Protein AF-0000000087543215 (afdb_homodimer)

Foldseek 3Di:
DDDFFDDCVLPVLVVLLLVPLQLVLVLVVVDDFDEDAAECQPHDPVRSLVVQVVCVVVPHTAHWHWYAAPVSHTDNQK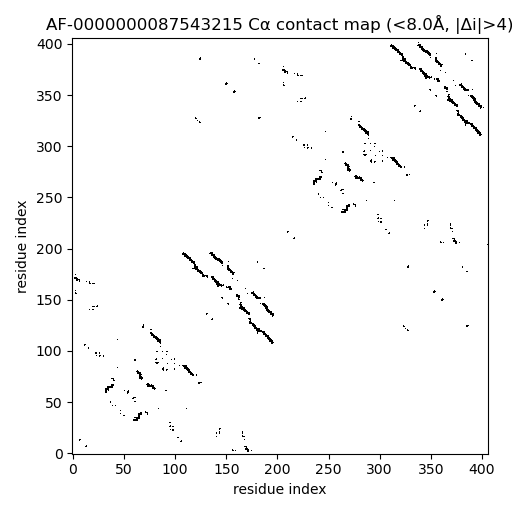IKRWADAQLHGDPNNCVSRVVSNVSVNSHPFWHTKIKMKGAAWDKRAKDADAPLVVVQKKKKKAWNDADPDDQQWWKDFPRDTDGRDHSDMTIGHRRTIMMIGRNHNGMTIIIMTIGHDPPVPDD/DDDFFDDCVLPVLVVLLLVPLQLVLVLVVVDDFDEDAAECQPHDPVRSLVVQVVCVVVPHTAHWHFYAAPVSDTDNQKIKRWADAQLHGDPNNCVSRVVSNVSVNSHPFWHTKIKMKGAAWDKRAKDADPPLVVVQKKKKKAWNDADPDDQQWWKDFPRDTDGRDHSDMTIGHRRTIMMIGRNHNGMTIIIMTMGHDDPPPDD

InterPro domains:
  IPR007803 Aspartyl/asparaginy/proline hydroxylase [PF05118] (19-197)
  IPR027443 Isopenicillin N synthase-like superfamily [G3DSA:2.60.120.330] (2-203)
  IPR051821 Aspartyl/Asparaginyl beta-hydroxylase domain-containing protein [PTHR46332] (5-201)

Radius of gyration: 24.24 Å; Cα contacts (8 Å, |Δi|>4): 889; chains: 2; bounding box: 40×71×60 Å

Sequence (406 aa):
MRPSFYDSSRFPHLKNLADNWEVIREEFLALDAPTLTINRVGKSITEIVDEVAAHMEAGGEYGWLWGWGDDMDVMPEWTQYGLVAYDTPIPYARAAMPGTIDLLSKIPGIKLCALLRMEPNVFLGTHSHTGTWEEGLLHMQLTIDAPTTQNYAYLNVNGNFNQSTNGNLVIFDGSLDHFAVNASRAHRTVLYLEFYREKHMAAMRPSFYDSSRFPHLKNLADNWEVIREEFLALDAPTLTINRVGKSITEIVDEVAAHMEAGGEYGWLWGWGDDMDVMPEWTQYGLVAYDTPIPYARAAMPGTIDLLSKIPGIKLCALLRMEPNVFLGTHSHTGTWEEGLLHMQLTIDAPTTQNYAYLNVNGNFNQSTNGNLVIFDGSLDHFAVNASRAHRTVLYLEFYREKHMAA

Secondary structure (DSSP, 8-state):
---SEE-GGG-HHHHHHHHTHHHHHHHHHH---PEEEEE-TT--HHHHHHHHHHHHHTTPPP-EEEEE-TTS-EEEEEEEEEEEETTEE-HHHHHH-HHHHHHHTTSS-EEEEEEEEE-TTEEEEEE--TTTTTTTEEEEEEEEE---STT-EEEEETTEEEE--TT-EEEE-TTS-EEEEE-SSS-EEEEEEEEEPPTTS--/---SEE-GGG-HHHHHHHHTHHHHHHHHHH---PEEEEE-TT--HHHHHHHHHHHHHTTPPP-EEEEE-TTS-EEEEEEEEEEEETTEE-HHHHHH-HHHHHHHTTSS-EEEEEEEEE-TTEEEEEE--TTTTTTTEEEEEEEEE---STT-EEEEETTEEEE--TT-EEEE-TTS-EEEEE-SSS-EEEEEEEEEPPTTS--

pLDDT: mean 93.8, std 8.75, range [37.0, 98.88]

Solvent-accessible surface area (backbone atoms only — not comparable to full-atom values): 21191 Å² total; per-residue (Å²): 132,83,64,51,64,52,69,55,84,81,35,60,58,58,44,53,45,39,76,44,31,65,59,41,32,54,36,52,73,67,55,85,57,52,76,49,95,50,64,50,60,95,51,53,73,67,56,49,54,51,52,51,50,53,44,41,73,72,69,47,79,75,44,28,27,27,30,56,49,94,85,59,38,80,27,82,56,31,31,33,36,66,37,31,50,64,72,36,69,36,68,72,35,38,72,64,30,47,70,43,47,57,56,51,70,68,43,73,53,32,50,36,30,29,40,37,39,36,36,50,48,35,70,49,57,55,43,56,41,76,63,34,54,84,71,38,36,35,29,36,40,31,24,47,40,41,59,86,65,62,66,35,34,34,38,31,32,71,44,43,79,44,71,44,37,65,45,38,71,48,35,31,48,46,46,43,49,29,32,38,38,28,44,37,89,46,54,34,31,28,41,36,36,36,30,48,54,58,80,81,64,60,129,130,84,65,50,64,53,68,55,85,80,36,60,57,58,43,53,44,39,76,44,32,64,60,39,32,53,36,52,75,66,55,85,58,52,75,47,95,52,63,50,60,96,51,52,71,67,56,49,53,50,51,51,49,52,45,40,74,73,68,47,78,74,43,28,26,26,28,56,48,94,82,59,38,80,27,83,57,30,32,33,35,68,38,30,50,64,71,37,68,35,68,71,36,39,73,66,30,47,69,44,47,55,56,51,70,67,44,74,52,32,51,37,30,29,41,37,38,34,36,49,48,35,71,49,57,53,44,56,42,76,63,35,53,84,70,36,37,34,31,36,39,34,24,46,40,42,59,88,63,63,66,36,32,33,39,32,31,70,44,43,78,43,69,45,37,64,46,38,71,48,34,31,48,47,45,43,48,28,32,38,38,28,44,37,92,47,55,37,31,27,41,36,36,34,29,50,53,59,82,80,64,63,130

Structure (mmCIF, N/CA/C/O backbone):
data_AF-0000000087543215-model_v1
#
loop_
_entity.id
_entity.type
_entity.pdbx_description
1 polymer 'Aspartyl beta-hydroxylase'
#
loop_
_atom_site.group_PDB
_atom_site.id
_atom_site.type_symbol
_atom_site.label_atom_id
_atom_site.label_alt_id
_atom_site.label_comp_id
_atom_site.label_asym_id
_atom_site.label_entity_id
_atom_site.label_seq_id
_atom_site.pdbx_PDB_ins_code
_atom_site.Cartn_x
_atom_site.Cartn_y
_atom_site.Cartn_z
_atom_site.occupancy
_atom_site.B_iso_or_equiv
_atom_site.auth_seq_id
_atom_site.auth_comp_id
_atom_site.auth_asym_id
_atom_site.auth_atom_id
_atom_site.pdbx_PDB_model_num
ATOM 1 N N . MET A 1 1 ? -12.328 -18.672 14.312 1 75.75 1 MET A N 1
ATOM 2 C CA . MET A 1 1 ? -12.031 -17.844 13.148 1 75.75 1 MET A CA 1
ATOM 3 C C . MET A 1 1 ? -10.961 -18.484 12.273 1 75.75 1 MET A C 1
ATOM 5 O O . MET A 1 1 ? -10.078 -19.188 12.781 1 75.75 1 MET A O 1
ATOM 9 N N . ARG A 1 2 ? -11.148 -18.453 11.023 1 87.88 2 ARG A N 1
ATOM 10 C CA . ARG A 1 2 ? -10.172 -19.047 10.117 1 87.88 2 ARG A CA 1
ATOM 11 C C . ARG A 1 2 ? -8.852 -18.297 10.156 1 87.88 2 ARG A C 1
ATOM 13 O O . ARG A 1 2 ? -8.836 -17.062 10.281 1 87.88 2 ARG A O 1
ATOM 20 N N . PRO A 1 3 ? -7.84 -19.062 10.141 1 92.44 3 PRO A N 1
ATOM 21 C CA . PRO A 1 3 ? -6.547 -18.375 10.234 1 92.44 3 PRO A CA 1
ATOM 22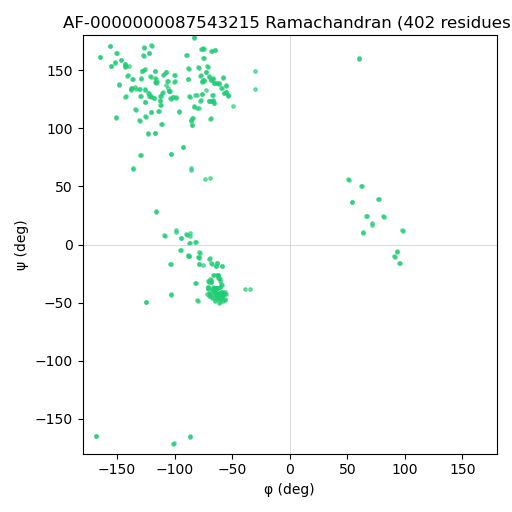 C C . PRO A 1 3 ? -6.191 -17.609 8.969 1 92.44 3 PRO A C 1
ATOM 24 O O . PRO A 1 3 ? -6.645 -17.953 7.875 1 92.44 3 PRO A O 1
ATOM 27 N N . SER A 1 4 ? -5.387 -16.547 9.133 1 93.56 4 SER A N 1
ATOM 28 C CA . SER A 1 4 ? -4.879 -15.789 7.992 1 93.56 4 SER A CA 1
ATOM 29 C C . SER A 1 4 ? -3.867 -16.609 7.195 1 93.56 4 SER A C 1
ATOM 31 O O . SER A 1 4 ? -3.893 -16.609 5.965 1 93.56 4 SER A O 1
ATOM 33 N N . PHE A 1 5 ? -2.996 -17.297 7.973 1 97.31 5 PHE A N 1
ATOM 34 C CA . PHE A 1 5 ? -1.929 -18.094 7.375 1 97.31 5 PHE A CA 1
ATOM 35 C C . PHE A 1 5 ? -1.933 -19.516 7.926 1 97.31 5 PHE A C 1
ATOM 37 O O . PHE A 1 5 ? -2.283 -19.734 9.086 1 97.31 5 PHE A O 1
ATOM 44 N N . TYR A 1 6 ? -1.504 -20.438 7.09 1 96.12 6 TYR A N 1
ATOM 45 C CA . TYR A 1 6 ? -1.42 -21.844 7.488 1 96.12 6 TYR A CA 1
ATOM 46 C C . TYR A 1 6 ? 0.032 -22.281 7.637 1 96.12 6 TYR A C 1
ATOM 48 O O . TYR A 1 6 ? 0.898 -21.859 6.867 1 96.12 6 TYR A O 1
ATOM 56 N N . ASP A 1 7 ? 0.227 -23.156 8.555 1 95.06 7 ASP A N 1
ATOM 57 C CA . ASP A 1 7 ? 1.553 -23.734 8.75 1 95.06 7 ASP A CA 1
ATOM 58 C C . ASP A 1 7 ? 1.956 -24.594 7.566 1 95.06 7 ASP A C 1
ATOM 60 O O . ASP A 1 7 ? 1.228 -25.516 7.188 1 95.06 7 ASP A O 1
ATOM 64 N N . SER A 1 8 ? 3.117 -24.328 7.055 1 93.25 8 SER A N 1
ATOM 65 C CA . SER A 1 8 ? 3.57 -25.016 5.844 1 93.25 8 SER A CA 1
ATOM 66 C C . SER A 1 8 ? 3.781 -26.5 6.09 1 93.25 8 SER A C 1
ATOM 68 O O . SER A 1 8 ? 3.773 -27.297 5.148 1 93.25 8 SER A O 1
ATOM 70 N N . SER A 1 9 ? 4.062 -26.906 7.312 1 93.38 9 SER A N 1
ATOM 71 C CA . SER A 1 9 ? 4.285 -28.312 7.625 1 93.38 9 SER A CA 1
ATOM 72 C C . SER A 1 9 ? 3.062 -29.156 7.27 1 93.38 9 SER A C 1
ATOM 74 O O . SER A 1 9 ? 3.17 -30.359 7.102 1 93.38 9 SER A O 1
ATOM 76 N N . ARG A 1 10 ? 1.936 -28.531 7.125 1 92.81 10 ARG A N 1
ATOM 77 C CA . ARG A 1 10 ? 0.7 -29.219 6.766 1 92.81 10 ARG A CA 1
ATOM 78 C C . ARG A 1 10 ? 0.655 -29.516 5.273 1 92.81 10 ARG A C 1
ATOM 80 O O . ARG A 1 10 ? -0.202 -30.281 4.812 1 92.81 10 ARG A O 1
ATOM 87 N N . PHE A 1 11 ? 1.564 -28.938 4.559 1 94.69 11 PHE A N 1
ATOM 88 C CA . PHE A 1 11 ? 1.581 -29.062 3.107 1 94.69 11 PHE A CA 1
ATOM 89 C C . PHE A 1 11 ? 2.961 -29.484 2.613 1 94.69 11 PHE A C 1
ATOM 91 O O . PHE A 1 11 ? 3.664 -28.703 1.977 1 94.69 11 PHE A O 1
ATOM 98 N N . PRO A 1 12 ? 3.287 -30.703 2.746 1 94.94 12 PRO A N 1
ATOM 99 C CA . PRO A 1 12 ? 4.656 -31.141 2.459 1 94.94 12 PRO A CA 1
ATOM 100 C C . PRO A 1 12 ? 5.062 -30.875 1.009 1 94.94 12 PRO A C 1
ATOM 102 O O . PRO A 1 12 ? 6.227 -30.578 0.734 1 94.94 12 PRO A O 1
ATOM 105 N N . HIS A 1 13 ? 4.137 -31.031 0.093 1 95.12 13 HIS A N 1
ATOM 106 C CA . HIS A 1 13 ? 4.465 -30.797 -1.309 1 95.12 13 HIS A CA 1
ATOM 107 C C . HIS A 1 13 ? 4.82 -29.328 -1.552 1 95.12 13 HIS A C 1
ATOM 109 O O . HIS A 1 13 ? 5.699 -29.031 -2.363 1 95.12 13 HIS A O 1
ATOM 115 N N . LEU A 1 14 ? 4.137 -28.438 -0.885 1 96.75 14 LEU A N 1
ATOM 116 C CA . LEU A 1 14 ? 4.445 -27.016 -1.011 1 96.75 14 LEU A CA 1
ATOM 117 C C . LEU A 1 14 ? 5.773 -26.688 -0.333 1 96.75 14 LEU A C 1
ATOM 119 O O . LEU A 1 14 ? 6.52 -25.828 -0.804 1 96.75 14 LEU A O 1
ATOM 123 N N . LYS A 1 15 ? 5.996 -27.375 0.761 1 96.12 15 LYS A N 1
ATOM 124 C CA . LYS A 1 15 ? 7.285 -27.203 1.425 1 96.12 15 LYS A CA 1
ATOM 125 C C . LYS A 1 15 ? 8.438 -27.625 0.516 1 96.12 15 LYS A C 1
ATOM 127 O O . LYS A 1 15 ? 9.469 -26.969 0.463 1 96.12 15 LYS A O 1
ATOM 132 N N . ASN A 1 16 ? 8.211 -28.75 -0.112 1 96.62 16 ASN A N 1
ATOM 133 C CA . ASN A 1 16 ? 9.219 -29.203 -1.065 1 96.62 16 ASN A CA 1
ATOM 134 C C . ASN A 1 16 ? 9.461 -28.172 -2.164 1 96.62 16 ASN A C 1
ATOM 136 O O . ASN A 1 16 ? 10.602 -27.938 -2.566 1 96.62 16 ASN A O 1
ATOM 140 N N . LEU A 1 17 ? 8.43 -27.609 -2.67 1 97.69 17 LEU A N 1
ATOM 141 C CA . LEU A 1 17 ? 8.531 -26.531 -3.658 1 97.69 17 LEU A CA 1
ATOM 142 C C . LEU A 1 17 ? 9.367 -25.375 -3.125 1 97.69 17 LEU A C 1
ATOM 144 O O . LEU A 1 17 ? 10.289 -24.906 -3.805 1 97.69 17 LEU A O 1
ATOM 148 N N . ALA A 1 18 ? 9.102 -24.953 -1.918 1 97.94 18 ALA A N 1
ATOM 149 C CA . ALA A 1 18 ? 9.805 -23.828 -1.294 1 97.94 18 ALA A CA 1
ATOM 150 C C . ALA A 1 18 ? 11.281 -24.172 -1.066 1 97.94 18 ALA A C 1
ATOM 152 O O . ALA A 1 18 ? 12.148 -23.312 -1.216 1 97.94 18 ALA A O 1
ATOM 153 N N . ASP A 1 19 ? 11.508 -25.375 -0.715 1 97.94 19 ASP A N 1
ATOM 154 C CA . ASP A 1 19 ? 12.883 -25.828 -0.48 1 97.94 19 ASP A CA 1
ATOM 155 C C . ASP A 1 19 ? 13.711 -25.766 -1.763 1 97.94 19 ASP A C 1
ATOM 157 O O . ASP A 1 19 ? 14.938 -25.781 -1.715 1 97.94 19 ASP A O 1
ATOM 161 N N . ASN A 1 20 ? 13.039 -25.703 -2.877 1 98.44 20 ASN A N 1
ATOM 162 C CA . ASN A 1 20 ? 13.719 -25.656 -4.168 1 98.44 20 ASN A CA 1
ATOM 163 C C . ASN A 1 20 ? 13.453 -24.344 -4.902 1 98.44 20 ASN A C 1
ATOM 165 O O . ASN A 1 20 ? 13.445 -24.312 -6.133 1 98.44 20 ASN A O 1
ATOM 169 N N . TRP A 1 21 ? 13.203 -23.281 -4.152 1 98.5 21 TRP A N 1
ATOM 170 C CA . TRP A 1 21 ? 12.805 -22.016 -4.754 1 98.5 21 TRP A CA 1
ATOM 171 C C . TRP A 1 21 ? 13.906 -21.469 -5.656 1 98.5 21 TRP A C 1
ATOM 173 O O . TRP A 1 21 ? 13.633 -20.75 -6.625 1 98.5 21 TRP A O 1
ATOM 183 N N . GLU A 1 22 ? 15.164 -21.797 -5.414 1 98.62 22 GLU A N 1
ATOM 184 C CA . GLU A 1 22 ? 16.266 -21.266 -6.207 1 98.62 22 GLU A CA 1
ATOM 185 C C . GLU A 1 22 ? 16.234 -21.828 -7.629 1 98.62 22 GLU A C 1
ATOM 187 O O . GLU A 1 22 ? 16.672 -21.156 -8.57 1 98.62 22 GLU A O 1
ATOM 192 N N . VAL A 1 23 ? 15.75 -23.094 -7.793 1 98.62 23 VAL A N 1
ATOM 193 C CA . VAL A 1 23 ? 15.547 -23.641 -9.125 1 98.62 23 VAL A CA 1
ATOM 194 C C . VAL A 1 23 ? 14.562 -22.766 -9.906 1 98.62 23 VAL A C 1
ATOM 196 O O . VAL A 1 23 ? 14.797 -22.453 -11.07 1 98.62 23 VAL A O 1
ATOM 199 N N . ILE A 1 24 ? 13.57 -22.359 -9.289 1 98.69 24 ILE A N 1
ATOM 200 C CA . ILE A 1 24 ? 12.531 -21.516 -9.891 1 98.69 24 ILE A CA 1
ATOM 201 C C . ILE A 1 24 ? 13.109 -20.141 -10.219 1 98.69 24 ILE A C 1
ATOM 203 O O . ILE A 1 24 ? 12.906 -19.625 -11.32 1 98.69 24 ILE A O 1
ATOM 207 N N . ARG A 1 25 ? 13.852 -19.562 -9.289 1 98.69 25 ARG A N 1
ATOM 208 C CA . ARG A 1 25 ? 14.43 -18.25 -9.484 1 98.69 25 ARG A CA 1
ATOM 209 C C . ARG A 1 25 ? 15.406 -18.25 -10.656 1 98.69 25 ARG A C 1
ATOM 211 O O . ARG A 1 25 ? 15.422 -17.297 -11.461 1 98.69 25 ARG A O 1
ATOM 218 N N . GLU A 1 26 ? 16.234 -19.25 -10.758 1 98.62 26 GLU A N 1
ATOM 219 C CA . GLU A 1 26 ? 17.188 -19.344 -11.852 1 98.62 26 GLU A CA 1
ATOM 220 C C . GLU A 1 26 ? 16.484 -19.328 -13.203 1 98.62 26 GLU A C 1
ATOM 222 O O . GLU A 1 26 ? 16.891 -18.594 -14.109 1 98.62 26 GLU A O 1
ATOM 227 N N . GLU A 1 27 ? 15.477 -20.156 -13.289 1 98.75 27 GLU A N 1
ATOM 228 C CA . GLU A 1 2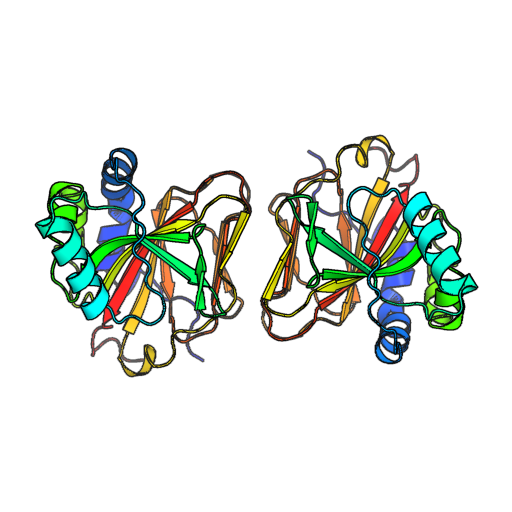7 ? 14.727 -20.203 -14.547 1 98.75 27 GLU A CA 1
ATOM 229 C C . GLU A 1 27 ? 14 -18.875 -14.797 1 98.75 27 GLU A C 1
ATOM 231 O O . GLU A 1 27 ? 13.922 -18.422 -15.938 1 98.75 27 GLU A O 1
ATOM 236 N N . PHE A 1 28 ? 13.508 -18.297 -13.758 1 98.56 28 PHE A N 1
ATOM 237 C CA . PHE A 1 28 ? 12.852 -17 -13.859 1 98.56 28 PHE A CA 1
ATOM 238 C C . PHE A 1 28 ? 13.812 -15.938 -14.383 1 98.56 28 PHE A C 1
ATOM 240 O O . PHE A 1 28 ? 13.469 -15.18 -15.297 1 98.56 28 PHE A O 1
ATOM 247 N N . LEU A 1 29 ? 14.961 -15.844 -13.82 1 97.75 29 LEU A N 1
ATOM 248 C CA . LEU A 1 29 ? 15.938 -14.828 -14.203 1 97.75 29 LEU A CA 1
ATOM 249 C C . LEU A 1 29 ? 16.375 -15.008 -15.656 1 97.75 29 LEU A C 1
ATOM 251 O O . LEU A 1 29 ? 16.734 -14.039 -16.328 1 97.75 29 LEU A O 1
ATOM 255 N N . ALA A 1 30 ? 16.266 -16.25 -16.125 1 97.38 30 ALA A N 1
ATOM 256 C CA . ALA A 1 30 ? 16.641 -16.531 -17.5 1 97.38 30 ALA A CA 1
ATOM 257 C C . ALA A 1 30 ? 15.477 -16.312 -18.453 1 97.38 30 ALA A C 1
ATOM 259 O O . ALA A 1 30 ? 15.648 -16.312 -19.672 1 97.38 30 ALA A O 1
ATOM 260 N N . LEU A 1 31 ? 14.312 -16.125 -17.797 1 95.75 31 LEU A N 1
ATOM 261 C CA . LEU A 1 31 ? 13.086 -15.992 -18.594 1 95.75 31 LEU A CA 1
ATOM 262 C C . LEU A 1 31 ? 13.094 -14.688 -19.375 1 95.75 31 LEU A C 1
ATOM 264 O O . LEU A 1 31 ? 13.211 -13.609 -18.797 1 95.75 31 LEU A O 1
ATOM 268 N N . ASP A 1 32 ? 13.242 -14.688 -20.672 1 92 32 ASP A N 1
ATOM 269 C CA . ASP A 1 32 ? 13.141 -13.539 -21.578 1 92 32 ASP A CA 1
ATOM 270 C C . ASP A 1 32 ? 11.812 -13.555 -22.328 1 92 32 ASP A C 1
ATOM 272 O O . ASP A 1 32 ? 11.75 -14.008 -23.469 1 92 32 ASP A O 1
ATOM 276 N N . ALA A 1 33 ? 10.805 -13.164 -21.672 1 96.56 33 ALA A N 1
ATOM 277 C CA . ALA A 1 33 ? 9.461 -13.203 -22.234 1 96.56 33 ALA A CA 1
ATOM 278 C C . ALA A 1 33 ? 8.891 -11.797 -22.391 1 96.56 33 ALA A C 1
ATOM 280 O O . ALA A 1 33 ? 9.078 -10.945 -21.531 1 96.56 33 ALA A O 1
ATOM 281 N N . PRO A 1 34 ? 8.195 -11.531 -23.5 1 96.88 34 PRO A N 1
ATOM 282 C CA . PRO A 1 34 ? 7.562 -10.227 -23.688 1 96.88 34 PRO A CA 1
ATOM 283 C C . PRO A 1 34 ? 6.305 -10.055 -22.844 1 96.88 34 PRO A C 1
ATOM 285 O O . PRO A 1 34 ? 5.793 -11.039 -22.281 1 96.88 34 PRO A O 1
ATOM 288 N N . THR A 1 35 ? 5.938 -8.844 -22.672 1 96.5 35 THR A N 1
ATOM 289 C CA . THR A 1 35 ? 4.594 -8.578 -22.172 1 96.5 35 THR A CA 1
ATOM 290 C C . THR A 1 35 ? 3.592 -8.508 -23.328 1 96.5 35 THR A C 1
ATOM 292 O O . THR A 1 35 ? 3.791 -7.754 -24.281 1 96.5 35 THR A O 1
ATOM 295 N N . LEU A 1 36 ? 2.568 -9.289 -23.156 1 95.44 36 LEU A N 1
ATOM 296 C CA . LEU A 1 36 ? 1.538 -9.336 -24.188 1 95.44 36 LEU A CA 1
ATOM 297 C C . LEU A 1 36 ? 0.452 -8.305 -23.922 1 95.44 36 LEU A C 1
ATOM 299 O O . LEU A 1 36 ? 0.362 -7.762 -22.828 1 95.44 36 LEU A O 1
ATOM 303 N N . THR A 1 37 ? -0.376 -7.977 -24.969 1 90.75 37 THR A N 1
ATOM 304 C CA . THR A 1 37 ? -1.499 -7.062 -24.797 1 90.75 37 THR A CA 1
ATOM 305 C C . THR A 1 37 ? -2.744 -7.812 -24.328 1 90.75 37 THR A C 1
ATOM 307 O O . THR A 1 37 ? -3.844 -7.254 -24.312 1 90.75 37 THR A O 1
ATOM 310 N N . ILE A 1 38 ? -2.529 -9.055 -23.969 1 93.25 38 ILE A N 1
ATOM 311 C CA . ILE A 1 38 ? -3.607 -9.875 -23.422 1 93.25 38 ILE A CA 1
ATOM 312 C C . ILE A 1 38 ? -3.766 -9.586 -21.938 1 93.25 38 ILE A C 1
ATOM 314 O O . ILE A 1 38 ? -2.777 -9.523 -21.203 1 93.25 38 ILE A O 1
ATOM 318 N N . ASN A 1 39 ? -5.039 -9.289 -21.516 1 91.81 39 ASN A N 1
ATOM 319 C CA . ASN A 1 39 ? -5.312 -9.047 -20.109 1 91.81 39 ASN A CA 1
ATOM 320 C C . ASN A 1 39 ? -6.316 -10.055 -19.547 1 91.81 39 ASN A C 1
ATOM 322 O O . ASN A 1 39 ? -6.953 -10.789 -20.312 1 91.81 39 ASN A O 1
ATOM 326 N N . ARG A 1 40 ? -6.484 -10.031 -18.266 1 88.06 40 ARG A N 1
ATOM 327 C CA . ARG A 1 40 ? -7.281 -11.055 -17.609 1 88.06 40 ARG A CA 1
ATOM 328 C C . ARG A 1 40 ? -8.609 -10.484 -17.109 1 88.06 40 ARG A C 1
ATOM 330 O O . ARG A 1 40 ? -9.375 -11.172 -16.438 1 88.06 40 ARG A O 1
ATOM 337 N N . VAL A 1 41 ? -8.906 -9.305 -17.453 1 90.56 41 VAL A N 1
ATOM 338 C CA . VAL A 1 41 ? -10.086 -8.633 -16.906 1 90.56 41 VAL A CA 1
ATOM 339 C C . VAL A 1 41 ? -11.352 -9.344 -17.375 1 90.56 41 VAL A C 1
ATOM 341 O O . VAL A 1 41 ? -11.57 -9.492 -18.578 1 90.56 41 VAL A O 1
ATOM 344 N N . GLY A 1 42 ? -12.18 -9.82 -16.438 1 88.19 42 GLY A N 1
ATOM 345 C CA . GLY A 1 42 ? -13.484 -10.391 -16.75 1 88.19 42 GLY A CA 1
ATOM 346 C C . GLY A 1 42 ? -13.398 -11.742 -17.438 1 88.19 42 GLY A C 1
ATOM 347 O O . GLY A 1 42 ? -14.344 -12.156 -18.109 1 88.19 42 GLY A O 1
ATOM 348 N N . LYS A 1 43 ? -12.297 -12.398 -17.391 1 92.12 43 LYS A N 1
ATOM 349 C CA . LYS A 1 43 ? -12.117 -13.656 -18.094 1 92.12 43 LYS A CA 1
ATOM 350 C C . LYS A 1 43 ? -11.891 -14.812 -17.125 1 92.12 43 LYS A C 1
ATOM 352 O O . LYS A 1 43 ? -11.203 -14.656 -16.125 1 92.12 43 LYS A O 1
ATOM 357 N N . SER A 1 44 ? -12.453 -15.891 -17.5 1 92.56 44 SER A N 1
ATOM 358 C CA . SER A 1 44 ? -12.148 -17.125 -16.797 1 92.56 44 SER A CA 1
ATOM 359 C C . SER A 1 44 ? -10.766 -17.656 -17.156 1 92.56 44 SER A C 1
ATOM 361 O O . SER A 1 44 ? -10.18 -17.219 -18.156 1 92.56 44 SER A O 1
ATOM 363 N N . ILE A 1 45 ? -10.328 -18.625 -16.391 1 93.12 45 ILE A N 1
ATOM 364 C CA . ILE A 1 45 ? -9.039 -19.25 -16.672 1 93.12 45 ILE A CA 1
ATOM 365 C C . ILE A 1 45 ? -9.07 -19.875 -18.062 1 93.12 45 ILE A C 1
ATOM 367 O O . ILE A 1 45 ? -8.133 -19.703 -18.844 1 93.12 45 ILE A O 1
ATOM 371 N N . THR A 1 46 ? -10.156 -20.516 -18.359 1 93.62 46 THR A N 1
ATOM 372 C CA . THR A 1 46 ? -10.281 -21.203 -19.625 1 93.62 46 THR A CA 1
ATOM 373 C C . THR A 1 46 ? -10.25 -20.203 -20.781 1 93.62 46 THR A C 1
ATOM 375 O O . THR A 1 46 ? -9.602 -20.453 -21.812 1 93.62 46 THR A O 1
ATOM 378 N N . GLU A 1 47 ? -10.906 -19.141 -20.609 1 95.25 47 GLU A N 1
ATOM 379 C CA . GLU A 1 47 ? -10.922 -18.109 -21.656 1 95.25 47 GLU A CA 1
ATOM 380 C C . GLU A 1 47 ? -9.531 -17.547 -21.891 1 95.25 47 GLU A C 1
ATOM 382 O O . GLU A 1 47 ? -9.148 -17.281 -23.047 1 95.25 47 GLU A O 1
ATOM 387 N N . ILE A 1 48 ? -8.789 -17.391 -20.875 1 94.62 48 ILE A N 1
ATOM 388 C CA . ILE A 1 48 ? -7.441 -16.844 -21 1 94.62 48 ILE A CA 1
ATOM 389 C C . ILE A 1 48 ? -6.539 -17.859 -21.703 1 94.62 48 ILE A C 1
ATOM 391 O O . ILE A 1 48 ? -5.746 -17.5 -22.562 1 94.62 48 ILE A O 1
ATOM 395 N N . VAL A 1 49 ? -6.621 -19.094 -21.328 1 93.19 49 VAL A N 1
ATOM 396 C CA . VAL A 1 49 ? -5.816 -20.156 -21.938 1 93.19 49 VAL A CA 1
ATOM 397 C C . VAL A 1 49 ? -6.109 -20.219 -23.438 1 93.19 49 VAL A C 1
ATOM 399 O O . VAL A 1 49 ? -5.191 -20.328 -24.25 1 93.19 49 VAL A O 1
ATOM 402 N N . ASP A 1 50 ? -7.379 -20.094 -23.797 1 94.75 50 ASP A N 1
ATOM 403 C CA . ASP A 1 50 ? -7.785 -20.109 -25.188 1 94.75 50 ASP A CA 1
ATOM 404 C C . ASP A 1 50 ? -7.203 -18.922 -25.953 1 94.75 50 ASP A C 1
ATOM 406 O O . ASP A 1 50 ? -6.738 -19.062 -27.078 1 94.75 50 ASP A O 1
ATOM 410 N N . GLU A 1 51 ? -7.281 -17.844 -25.359 1 96.06 51 GLU A N 1
ATOM 411 C CA . GLU A 1 51 ? -6.773 -16.641 -26 1 96.06 51 GLU A CA 1
ATOM 412 C C . GLU A 1 51 ? -5.266 -16.719 -26.219 1 96.06 51 GLU A C 1
ATOM 414 O O . GLU A 1 51 ? -4.762 -16.328 -27.266 1 96.06 51 GLU A O 1
ATOM 419 N N . VAL A 1 52 ? -4.586 -17.188 -25.266 1 95.19 52 VAL A N 1
ATOM 420 C CA . VAL A 1 52 ? -3.141 -17.359 -25.375 1 95.19 52 VAL A CA 1
ATOM 421 C C . VAL A 1 52 ? -2.816 -18.359 -26.469 1 95.19 52 VAL A C 1
ATOM 423 O O . VAL A 1 52 ? -1.901 -18.156 -27.266 1 95.19 52 VAL A O 1
ATOM 426 N N . ALA A 1 53 ? -3.553 -19.422 -26.516 1 93.81 53 ALA A N 1
ATOM 427 C CA . ALA A 1 53 ? -3.354 -20.422 -27.547 1 93.81 53 ALA A CA 1
ATOM 428 C C . ALA A 1 53 ? -3.52 -19.828 -28.953 1 93.81 53 ALA A C 1
ATOM 430 O O . ALA A 1 53 ? -2.729 -20.109 -29.844 1 93.81 53 ALA A O 1
ATOM 431 N N . ALA A 1 54 ? -4.535 -19.078 -29.078 1 96.31 54 ALA A N 1
ATOM 432 C CA . ALA A 1 54 ? -4.777 -18.406 -30.359 1 96.31 54 ALA A CA 1
ATOM 433 C C . ALA A 1 54 ? -3.613 -17.484 -30.719 1 96.31 54 ALA A C 1
ATOM 435 O O . ALA A 1 54 ? -3.205 -17.438 -31.891 1 96.31 54 ALA A O 1
ATOM 436 N N . HIS A 1 55 ? -3.17 -16.734 -29.781 1 96.88 55 HIS A N 1
ATOM 437 C CA . HIS A 1 55 ? -2.02 -15.859 -29.984 1 96.88 55 HIS A CA 1
ATOM 438 C C . HIS A 1 55 ? -0.807 -16.656 -30.469 1 96.88 55 HIS A C 1
ATOM 440 O O . HIS A 1 55 ? -0.109 -16.234 -31.391 1 96.88 55 HIS A O 1
ATOM 446 N N . MET A 1 56 ? -0.597 -17.781 -29.875 1 95.06 56 MET A N 1
ATOM 447 C CA . MET A 1 56 ? 0.548 -18.625 -30.219 1 95.06 56 MET A CA 1
ATOM 448 C C . MET A 1 56 ? 0.382 -19.234 -31.609 1 95.06 56 MET A C 1
ATOM 450 O O . MET A 1 56 ? 1.337 -19.297 -32.375 1 95.06 56 MET A O 1
ATOM 454 N N . GLU A 1 57 ? -0.762 -19.672 -31.906 1 95.75 57 GLU A N 1
ATOM 455 C CA . GLU A 1 57 ? -1.052 -20.234 -33.219 1 95.75 57 GLU A CA 1
ATOM 456 C C . GLU A 1 57 ? -0.821 -19.219 -34.312 1 95.75 57 GLU A C 1
ATOM 458 O O . GLU A 1 57 ? -0.449 -19.594 -35.438 1 95.75 57 GLU A O 1
ATOM 463 N N . ALA A 1 58 ? -1.023 -18.047 -34 1 97 58 ALA A N 1
ATOM 464 C CA . ALA A 1 58 ? -0.838 -16.969 -34.969 1 97 58 ALA A CA 1
ATOM 465 C C . ALA A 1 58 ? 0.633 -16.578 -35.094 1 97 58 ALA A C 1
ATOM 467 O O . ALA A 1 58 ? 0.978 -15.617 -35.781 1 97 58 ALA A O 1
ATOM 468 N N . GLY A 1 59 ? 1.466 -17.266 -34.375 1 95.5 59 GLY A N 1
ATOM 469 C CA . GLY A 1 59 ? 2.898 -17.047 -34.5 1 95.5 59 GLY A CA 1
ATOM 470 C C . GLY A 1 59 ? 3.453 -16.125 -33.438 1 95.5 59 GLY A C 1
ATOM 471 O O . GLY A 1 59 ? 4.586 -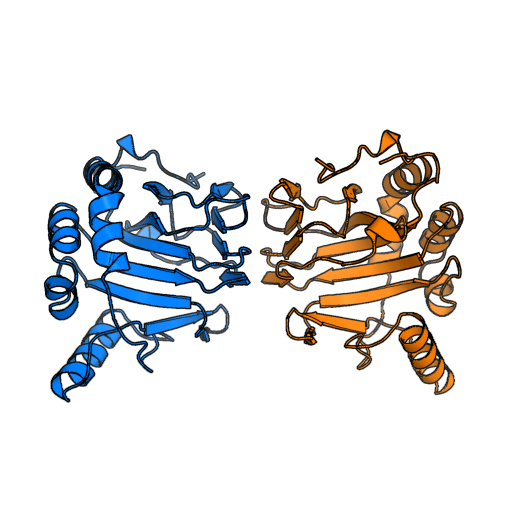15.656 -33.531 1 95.5 59 GLY A O 1
ATOM 472 N N . GLY A 1 60 ? 2.629 -15.875 -32.438 1 95.81 60 GLY A N 1
ATOM 473 C CA . GLY A 1 60 ? 3.09 -15.008 -31.359 1 95.81 60 GLY A CA 1
ATOM 474 C C . GLY A 1 60 ? 4.043 -15.703 -30.391 1 95.81 60 GLY A C 1
ATOM 475 O O . GLY A 1 60 ? 4.246 -16.906 -30.484 1 95.81 60 GLY A O 1
ATOM 476 N N . GLU A 1 61 ? 4.648 -14.844 -29.562 1 95.75 61 GLU A N 1
ATOM 477 C CA . GLU A 1 61 ? 5.508 -15.352 -28.5 1 95.75 61 GLU A CA 1
ATOM 478 C C . GLU A 1 61 ? 4.773 -15.375 -27.156 1 95.75 61 GLU A C 1
ATOM 480 O O . GLU A 1 61 ? 4.02 -14.445 -26.844 1 95.75 61 GLU A O 1
ATOM 485 N N . TYR A 1 62 ? 5.012 -16.438 -26.375 1 96.69 62 TYR A N 1
ATOM 486 C CA . TYR A 1 62 ? 4.406 -16.516 -25.047 1 96.69 62 TYR A CA 1
ATOM 487 C C . TYR A 1 62 ? 5.035 -15.492 -24.109 1 96.69 62 TYR A C 1
ATOM 489 O O . TYR A 1 62 ? 6.227 -15.195 -24.219 1 96.69 62 TYR A O 1
ATOM 497 N N . GLY A 1 63 ? 4.23 -14.914 -23.203 1 97.75 63 GLY A N 1
ATOM 498 C CA . GLY A 1 63 ? 4.773 -13.867 -22.344 1 97.75 63 GLY A CA 1
ATOM 499 C C . GLY A 1 63 ? 3.857 -13.5 -21.203 1 97.75 63 GLY A C 1
ATOM 500 O O . GLY A 1 63 ? 2.975 -14.273 -20.828 1 97.75 63 GLY A O 1
ATOM 501 N N . TRP A 1 64 ? 4.164 -12.375 -20.625 1 97.94 64 TRP A N 1
ATOM 502 C CA . TRP A 1 64 ? 3.436 -11.852 -19.469 1 97.94 64 TRP A CA 1
ATOM 503 C C . TRP A 1 64 ? 2.098 -11.258 -19.906 1 97.94 64 TRP A C 1
ATOM 505 O O . TRP A 1 64 ? 2.01 -10.586 -20.938 1 97.94 64 TRP A O 1
ATOM 515 N N . LEU A 1 65 ? 1.116 -11.516 -19.078 1 97.31 65 LEU A N 1
ATOM 516 C CA . LEU A 1 65 ? -0.211 -10.945 -19.266 1 97.31 65 LEU A CA 1
ATOM 517 C C . LEU A 1 65 ? -0.492 -9.852 -18.234 1 97.31 65 LEU A C 1
ATOM 519 O O . LEU A 1 65 ? -0.08 -9.969 -17.078 1 97.31 65 LEU A O 1
ATOM 523 N N . TRP A 1 66 ? -1.288 -8.891 -18.672 1 95.62 66 TRP A N 1
ATOM 524 C CA . TRP A 1 66 ? -1.646 -7.824 -17.734 1 95.62 66 TRP A CA 1
ATOM 525 C C . TRP A 1 66 ? -2.676 -8.312 -16.719 1 95.62 66 TRP A C 1
ATOM 527 O O . TRP A 1 66 ? -3.594 -9.055 -17.078 1 95.62 66 TRP A O 1
ATOM 537 N N . GLY A 1 67 ? -2.506 -7.863 -15.5 1 91.75 67 GLY A N 1
ATOM 538 C CA . GLY A 1 67 ? -3.5 -8.109 -14.469 1 91.75 67 GLY A CA 1
ATOM 539 C C . GLY A 1 67 ? -4.602 -7.062 -14.438 1 91.75 67 GLY A C 1
ATOM 540 O O . GLY A 1 67 ? -4.887 -6.426 -15.453 1 91.75 67 GLY A O 1
ATOM 541 N N . TRP A 1 68 ? -5.328 -7.082 -13.328 1 88.5 68 TRP A N 1
ATOM 542 C CA . TRP A 1 68 ? -6.414 -6.117 -13.188 1 88.5 68 TRP A CA 1
ATOM 543 C C . TRP A 1 68 ? -6.516 -5.621 -11.75 1 88.5 68 TRP A C 1
ATOM 545 O O . TRP A 1 68 ? -6.023 -6.273 -10.82 1 88.5 68 TRP A O 1
ATOM 555 N N . GLY A 1 69 ? -7.051 -4.414 -11.594 1 80.69 69 GLY A N 1
ATOM 556 C CA . GLY A 1 69 ? -7.242 -3.797 -10.289 1 80.69 69 GLY A CA 1
ATOM 557 C C . GLY A 1 69 ? -8.672 -3.9 -9.789 1 80.69 69 GLY A C 1
ATOM 558 O O . GLY A 1 69 ? -9.477 -4.656 -10.336 1 80.69 69 GLY A O 1
ATOM 559 N N . ASP A 1 70 ? -8.977 -3.225 -8.719 1 72.12 70 ASP A N 1
ATOM 560 C CA . ASP A 1 70 ? -10.25 -3.27 -8.008 1 72.12 70 ASP A CA 1
ATOM 561 C C . ASP A 1 70 ? -11.398 -2.838 -8.914 1 72.12 70 ASP A C 1
ATOM 563 O O . ASP A 1 70 ? -12.508 -3.371 -8.82 1 72.12 70 ASP A O 1
ATOM 567 N N . ASP A 1 71 ? -11.133 -1.953 -9.75 1 75.31 71 ASP A N 1
ATOM 568 C CA . ASP A 1 71 ? -12.188 -1.431 -10.609 1 75.31 71 ASP A CA 1
ATOM 569 C C . ASP A 1 71 ? -12.305 -2.242 -11.898 1 75.31 71 ASP A C 1
ATOM 571 O O . ASP A 1 71 ? -13 -1.841 -12.828 1 75.31 71 ASP A O 1
ATOM 575 N N . MET A 1 72 ? -11.594 -3.312 -11.93 1 79.69 72 MET A N 1
ATOM 576 C CA . MET A 1 72 ? -11.57 -4.199 -13.086 1 79.69 72 MET A CA 1
ATOM 577 C C . MET A 1 72 ? -10.914 -3.512 -14.281 1 79.69 72 MET A C 1
ATOM 579 O O . MET A 1 72 ? -11.258 -3.795 -15.43 1 79.69 72 MET A O 1
ATOM 583 N N . ASP A 1 73 ? -10.125 -2.584 -13.906 1 87.12 73 ASP A N 1
ATOM 584 C CA . ASP A 1 73 ? -9.297 -1.956 -14.938 1 87.12 73 ASP A CA 1
ATOM 585 C C . ASP A 1 73 ? -7.988 -2.715 -15.125 1 87.12 73 ASP A C 1
ATOM 587 O O . ASP A 1 73 ? -7.48 -3.328 -14.18 1 87.12 73 ASP A O 1
ATOM 591 N N . VAL A 1 74 ? -7.551 -2.586 -16.344 1 91.69 74 VAL A N 1
ATOM 592 C CA . VAL A 1 74 ? -6.258 -3.191 -16.641 1 91.69 74 VAL A CA 1
ATOM 593 C C . VAL A 1 74 ? -5.176 -2.543 -15.773 1 91.69 74 VAL A C 1
ATOM 595 O O . VAL A 1 74 ? -5.152 -1.322 -15.609 1 91.69 74 VAL A O 1
ATOM 598 N N . MET A 1 75 ? -4.305 -3.361 -15.273 1 92.56 75 MET A N 1
ATOM 599 C CA . MET A 1 75 ? -3.168 -2.889 -14.492 1 92.56 75 MET A CA 1
ATOM 600 C C . MET A 1 75 ? -1.853 -3.365 -15.102 1 92.56 75 MET A C 1
ATOM 602 O O . MET A 1 75 ? -1.356 -4.438 -14.758 1 92.56 75 MET A O 1
ATOM 606 N N . PRO A 1 76 ? -1.299 -2.541 -15.875 1 93.06 76 PRO A N 1
ATOM 607 C CA . PRO A 1 76 ? -0.061 -2.936 -16.547 1 93.06 76 PRO A CA 1
ATOM 608 C C . PRO A 1 76 ? 1.113 -3.09 -15.586 1 93.06 76 PRO A C 1
ATOM 610 O O . PRO A 1 76 ? 2.121 -3.713 -15.93 1 93.06 76 PRO A O 1
ATOM 613 N N . GLU A 1 77 ? 0.959 -2.562 -14.398 1 94.38 77 GLU A N 1
ATOM 614 C CA . GLU A 1 77 ? 2.055 -2.584 -13.438 1 94.38 77 GLU A CA 1
ATOM 615 C C . GLU A 1 77 ? 2.043 -3.871 -12.609 1 94.38 77 GLU A C 1
ATOM 617 O O . GLU A 1 77 ? 2.912 -4.078 -11.766 1 94.38 77 GLU A O 1
ATOM 622 N N . TRP A 1 78 ? 1.131 -4.703 -12.883 1 96.31 78 TRP A N 1
ATOM 623 C CA . TRP A 1 78 ? 1.01 -6.027 -12.281 1 96.31 78 TRP A CA 1
ATOM 624 C C . TRP A 1 78 ? 0.758 -7.09 -13.344 1 96.31 78 TRP A C 1
ATOM 626 O O . TRP A 1 78 ? -0.303 -7.113 -13.969 1 96.31 78 TRP A O 1
ATOM 636 N N . THR A 1 79 ? 1.715 -8.023 -13.5 1 97.06 79 THR A N 1
ATOM 637 C CA . THR A 1 79 ? 1.645 -8.961 -14.617 1 97.06 79 THR A CA 1
ATOM 638 C C . THR A 1 79 ? 1.736 -10.398 -14.125 1 97.06 79 THR A C 1
ATOM 640 O O . THR A 1 79 ? 2.17 -10.648 -13 1 97.06 79 THR A O 1
ATOM 643 N N . GLN A 1 80 ? 1.312 -11.297 -15.031 1 97.31 80 GLN A N 1
ATOM 644 C CA . GLN A 1 80 ? 1.273 -12.719 -14.711 1 97.31 80 GLN A CA 1
ATOM 645 C C . GLN A 1 80 ? 1.868 -13.555 -15.836 1 97.31 80 GLN A C 1
ATOM 647 O O . GLN A 1 80 ? 1.638 -13.273 -17.016 1 97.31 80 GLN A O 1
ATOM 652 N N . TYR A 1 81 ? 2.662 -14.438 -15.57 1 98.12 81 TYR A N 1
ATOM 653 C CA . TYR A 1 81 ? 3.176 -15.461 -16.484 1 98.12 81 TYR A CA 1
ATOM 654 C C . TYR A 1 81 ? 2.645 -16.844 -16.109 1 98.12 81 TYR A C 1
ATOM 656 O O . TYR A 1 81 ? 3.139 -17.469 -15.18 1 98.12 81 TYR A O 1
ATOM 664 N N . GLY A 1 82 ? 1.679 -17.312 -16.891 1 97.94 82 GLY A N 1
ATOM 665 C CA . GLY A 1 82 ? 1.004 -18.562 -16.594 1 97.94 82 GLY A CA 1
ATOM 666 C C . GLY A 1 82 ? 1.909 -19.781 -16.719 1 97.94 82 GLY A C 1
ATOM 667 O O . GLY A 1 82 ? 2.727 -19.859 -17.641 1 97.94 82 GLY A O 1
ATOM 668 N N . LEU A 1 83 ? 1.668 -20.734 -15.766 1 98.5 83 LEU A N 1
ATOM 669 C CA . LEU A 1 83 ? 2.492 -21.938 -15.773 1 98.5 83 LEU A CA 1
ATOM 670 C C . LEU A 1 83 ? 1.626 -23.203 -15.852 1 98.5 83 LEU A C 1
ATOM 672 O O . LEU A 1 83 ? 1.903 -24.094 -16.656 1 98.5 83 LEU A O 1
ATOM 676 N N . VAL A 1 84 ? 0.634 -23.266 -14.984 1 97.88 84 VAL A N 1
ATOM 677 C CA . VAL A 1 84 ? -0.222 -24.453 -14.891 1 97.88 84 VAL A CA 1
ATOM 678 C C . VAL A 1 84 ? -1.679 -24.016 -14.734 1 97.88 84 VAL A C 1
ATOM 680 O O . VAL A 1 84 ? -1.979 -23.078 -13.984 1 97.88 84 VAL A O 1
ATOM 683 N N . ALA A 1 85 ? -2.574 -24.625 -15.5 1 96.81 85 ALA A N 1
ATOM 684 C CA . ALA A 1 85 ? -4.02 -24.484 -15.336 1 96.81 85 ALA A CA 1
ATOM 685 C C . ALA A 1 85 ? -4.688 -25.844 -15.195 1 96.81 85 ALA A C 1
ATOM 687 O O . ALA A 1 85 ? -4.559 -26.703 -16.078 1 96.81 85 ALA A O 1
ATOM 688 N N . TYR A 1 86 ? -5.383 -26.047 -14.117 1 95.56 86 TYR A N 1
ATOM 689 C CA . TYR A 1 86 ? -6.094 -27.281 -13.844 1 95.56 86 TYR A CA 1
ATOM 690 C C . TYR A 1 86 ? -5.18 -28.484 -14.016 1 95.56 86 TYR A C 1
ATOM 692 O O . TYR A 1 86 ? -5.488 -29.406 -14.781 1 95.56 86 TYR A O 1
ATOM 700 N N . ASP A 1 87 ? -4.117 -28.453 -13.32 1 95.81 87 ASP A N 1
ATOM 701 C CA . ASP A 1 87 ? -3.135 -29.531 -13.219 1 95.81 87 ASP A CA 1
ATOM 702 C C . ASP A 1 87 ? -2.473 -29.812 -14.57 1 95.81 87 ASP A C 1
ATOM 704 O O . ASP A 1 87 ? -1.74 -30.781 -14.719 1 95.81 87 ASP A O 1
ATOM 708 N N . THR A 1 88 ? -2.701 -28.938 -15.555 1 96.19 88 THR A N 1
ATOM 709 C CA . THR A 1 88 ? -2.1 -29.094 -16.875 1 96.19 88 THR A CA 1
ATOM 710 C C . THR A 1 88 ? -1.089 -27.969 -17.141 1 96.19 88 THR A C 1
ATOM 712 O O . THR A 1 88 ? -1.441 -26.797 -17.125 1 96.19 88 THR A O 1
ATOM 715 N N . PRO A 1 89 ? 0.169 -28.344 -17.375 1 97.12 89 PRO A N 1
ATOM 716 C CA . PRO A 1 89 ? 1.16 -27.312 -17.703 1 97.12 89 PRO A CA 1
ATOM 717 C C . PRO A 1 89 ? 0.854 -26.594 -19 1 97.12 89 PRO A C 1
ATOM 719 O O . PRO A 1 89 ? 0.398 -27.219 -19.969 1 97.12 89 PRO A O 1
ATOM 722 N N . ILE A 1 90 ? 1.047 -25.297 -19.031 1 95.19 90 ILE A N 1
ATOM 723 C CA . ILE A 1 90 ? 1.045 -24.547 -20.281 1 95.19 90 ILE A CA 1
ATOM 724 C C . ILE A 1 90 ? 2.262 -24.938 -21.109 1 95.19 90 ILE A C 1
ATOM 726 O O . ILE A 1 90 ? 3.4 -24.812 -20.672 1 95.19 90 ILE A O 1
ATOM 730 N N . PRO A 1 91 ? 2.059 -25.375 -22.297 1 93.94 91 PRO A N 1
ATOM 731 C CA . PRO A 1 91 ? 3.156 -25.953 -23.062 1 93.94 91 PRO A CA 1
ATOM 732 C C . PRO A 1 91 ? 4.332 -25 -23.234 1 93.94 91 PRO A C 1
ATOM 734 O O . PRO A 1 91 ? 5.488 -25.406 -23.109 1 93.94 91 PRO A O 1
ATOM 737 N N . TYR A 1 92 ? 4.094 -23.797 -23.516 1 93.56 92 TYR A N 1
ATOM 738 C CA . TYR A 1 92 ? 5.141 -22.812 -23.766 1 93.56 92 TYR A CA 1
ATOM 739 C C . TYR A 1 92 ? 5.918 -22.5 -22.5 1 93.56 92 TYR A C 1
ATOM 741 O O . TYR A 1 92 ? 7.121 -22.25 -22.547 1 93.56 92 TYR A O 1
ATOM 749 N N . ALA A 1 93 ? 5.219 -22.578 -21.359 1 94.12 93 ALA A N 1
ATOM 750 C CA . ALA A 1 93 ? 5.871 -22.391 -20.062 1 94.12 93 ALA A CA 1
ATOM 751 C C . ALA A 1 93 ? 6.77 -23.578 -19.719 1 94.12 93 ALA A C 1
ATOM 753 O O . ALA A 1 93 ? 7.848 -23.406 -19.141 1 94.12 93 ALA A O 1
ATOM 754 N N . ARG A 1 94 ? 6.309 -24.75 -20.078 1 95.31 94 ARG A N 1
ATOM 755 C CA . ARG A 1 94 ? 7.098 -25.953 -19.828 1 95.31 94 ARG A CA 1
ATOM 756 C C . ARG A 1 94 ? 8.453 -25.875 -20.531 1 95.31 94 ARG A C 1
ATOM 758 O O . ARG A 1 94 ? 9.469 -26.266 -19.953 1 95.31 94 ARG A O 1
ATOM 765 N N . ALA A 1 95 ? 8.445 -25.375 -21.719 1 95.5 95 ALA A N 1
ATOM 766 C CA . ALA A 1 95 ? 9.68 -25.25 -22.484 1 95.5 95 ALA A CA 1
ATOM 767 C C . ALA A 1 95 ? 10.617 -24.219 -21.844 1 95.5 95 ALA A C 1
ATOM 769 O O . ALA A 1 95 ? 11.836 -24.422 -21.812 1 95.5 95 ALA A O 1
ATOM 770 N N . ALA A 1 96 ? 10.102 -23.172 -21.344 1 96.88 96 ALA A N 1
ATOM 771 C CA . ALA A 1 96 ? 10.883 -22.047 -20.828 1 96.88 96 ALA A CA 1
ATOM 772 C C . ALA A 1 96 ? 11.359 -22.328 -19.406 1 96.88 96 ALA A C 1
ATOM 774 O O . ALA A 1 96 ? 12.43 -21.859 -19 1 96.88 96 ALA A O 1
ATOM 775 N N . MET A 1 97 ? 10.562 -23.062 -18.625 1 98.25 97 MET A N 1
ATOM 776 C CA . MET A 1 97 ? 10.852 -23.281 -17.219 1 98.25 97 MET A CA 1
ATOM 777 C C . MET A 1 97 ? 10.617 -24.75 -16.844 1 98.25 97 MET A C 1
ATOM 779 O O . MET A 1 97 ? 9.781 -25.047 -15.984 1 98.25 97 MET A O 1
ATOM 783 N N . PRO A 1 98 ? 11.391 -25.609 -17.406 1 98.44 98 PRO A N 1
ATOM 784 C CA . PRO A 1 98 ? 11.148 -27.031 -17.234 1 98.44 98 PRO A CA 1
ATOM 785 C C . PRO A 1 98 ? 11.344 -27.5 -15.781 1 98.44 98 PRO A C 1
ATOM 787 O O . PRO A 1 98 ? 10.609 -28.359 -15.297 1 98.44 98 PRO A O 1
ATOM 790 N N . GLY A 1 99 ? 12.375 -26.984 -15.125 1 98.5 99 GLY A N 1
ATOM 791 C CA . GLY A 1 99 ? 12.586 -27.344 -13.734 1 98.5 99 GLY A CA 1
ATOM 792 C C . GLY A 1 99 ? 11.43 -26.969 -12.828 1 98.5 99 GLY A C 1
ATOM 793 O O . GLY A 1 99 ? 11.031 -27.734 -11.961 1 98.5 99 GLY A O 1
ATOM 794 N N . THR A 1 100 ? 10.898 -25.781 -13.047 1 98.75 100 THR A N 1
ATOM 795 C CA . THR A 1 100 ? 9.758 -25.312 -12.281 1 98.75 100 THR A CA 1
ATOM 796 C C . THR A 1 100 ? 8.539 -26.203 -12.516 1 98.75 100 THR A C 1
ATOM 798 O O . THR A 1 100 ? 7.863 -26.609 -11.562 1 98.75 100 THR A O 1
ATOM 801 N N . ILE A 1 101 ? 8.273 -26.516 -13.797 1 98.62 101 ILE A N 1
ATOM 802 C CA . ILE A 1 101 ? 7.109 -27.328 -14.141 1 98.62 101 ILE A CA 1
ATOM 803 C C . ILE A 1 101 ? 7.25 -28.719 -13.523 1 98.62 101 ILE A C 1
ATOM 805 O O . ILE A 1 101 ? 6.266 -29.312 -13.07 1 98.62 101 ILE A O 1
ATOM 809 N N . ASP A 1 102 ? 8.445 -29.234 -13.5 1 98.19 102 ASP A N 1
ATOM 810 C CA . ASP A 1 102 ? 8.688 -30.516 -12.859 1 98.19 102 ASP A CA 1
ATOM 811 C C . ASP A 1 102 ? 8.352 -30.469 -11.375 1 98.19 102 ASP A C 1
ATOM 813 O O . ASP A 1 102 ? 7.727 -31.391 -10.844 1 98.19 102 ASP A O 1
ATOM 817 N N . LEU A 1 103 ? 8.781 -29.469 -10.68 1 98.38 103 LEU A N 1
ATOM 818 C CA . LEU A 1 103 ? 8.469 -29.312 -9.266 1 98.38 103 LEU A CA 1
ATOM 819 C C . LEU A 1 103 ? 6.961 -29.219 -9.047 1 98.38 103 LEU A C 1
ATOM 821 O O . LEU A 1 103 ? 6.426 -29.812 -8.117 1 98.38 103 LEU A O 1
ATOM 825 N N . LEU A 1 104 ? 6.262 -28.469 -9.938 1 98.25 104 LEU A N 1
ATOM 826 C CA . LEU A 1 104 ? 4.824 -28.25 -9.805 1 98.25 104 LEU A CA 1
ATOM 827 C C . LEU A 1 104 ? 4.055 -29.547 -10.062 1 98.25 104 LEU A C 1
ATOM 829 O O . LEU A 1 104 ? 2.971 -29.75 -9.508 1 98.25 104 LEU A O 1
ATOM 833 N N . SER A 1 105 ? 4.602 -30.391 -10.875 1 96.69 105 SER A N 1
ATOM 834 C CA . SER A 1 105 ? 3.932 -31.641 -11.227 1 96.69 105 SER A CA 1
ATOM 835 C C . SER A 1 105 ? 3.758 -32.531 -10.008 1 96.69 105 SER A C 1
ATOM 837 O O . SER A 1 105 ? 2.955 -33.469 -10.023 1 96.69 105 SER A O 1
ATOM 839 N N . LYS A 1 106 ? 4.453 -32.25 -8.961 1 95.31 106 LYS A N 1
ATOM 840 C CA . LYS A 1 106 ? 4.402 -33.062 -7.75 1 95.31 106 LYS A CA 1
ATOM 841 C C . LYS A 1 106 ? 3.293 -32.594 -6.816 1 95.31 106 LYS A C 1
ATOM 843 O O . LYS A 1 106 ? 3.02 -33.219 -5.797 1 95.31 106 LYS A O 1
ATOM 848 N N . ILE A 1 107 ? 2.713 -31.5 -7.094 1 95.06 107 ILE A N 1
ATOM 849 C CA . ILE A 1 107 ? 1.671 -30.906 -6.27 1 95.06 107 ILE A CA 1
ATOM 850 C C . ILE A 1 107 ? 0.296 -31.281 -6.809 1 95.06 107 ILE A C 1
ATOM 852 O O . ILE A 1 107 ? -0.073 -30.891 -7.918 1 95.06 107 ILE A O 1
ATOM 856 N N . PRO A 1 108 ? -0.424 -32 -6.086 1 90.5 108 PRO A N 1
ATOM 857 C CA . PRO A 1 108 ? -1.755 -32.344 -6.578 1 90.5 108 PRO A CA 1
ATOM 858 C C . PRO A 1 108 ? -2.764 -31.219 -6.441 1 90.5 108 PRO A C 1
ATOM 860 O O . PRO A 1 108 ? -2.725 -30.469 -5.461 1 90.5 108 PRO A O 1
ATOM 863 N N . GLY A 1 109 ? -3.686 -31.141 -7.414 1 95 109 GLY A N 1
ATOM 864 C CA . GLY A 1 109 ? -4.859 -30.281 -7.289 1 95 109 GLY A CA 1
ATOM 865 C C . GLY A 1 109 ? -4.555 -28.812 -7.52 1 95 109 GLY A C 1
ATOM 866 O O . GLY A 1 109 ? -4.973 -27.953 -6.738 1 95 109 GLY A O 1
ATOM 867 N N . ILE A 1 110 ? -3.701 -28.5 -8.484 1 97 110 ILE A N 1
ATOM 868 C CA . ILE A 1 110 ? -3.453 -27.109 -8.859 1 97 110 ILE A CA 1
ATOM 869 C C . ILE A 1 110 ? -4.582 -26.609 -9.75 1 97 110 ILE A C 1
ATOM 871 O O . ILE A 1 110 ? -4.848 -27.172 -10.812 1 97 110 ILE A O 1
ATOM 875 N N . LYS A 1 111 ? -5.273 -25.641 -9.305 1 96.75 111 LYS A N 1
ATOM 876 C CA . LYS A 1 111 ? -6.227 -24.969 -10.18 1 96.75 111 LYS A CA 1
ATOM 877 C C . LYS A 1 111 ? -5.52 -23.953 -11.086 1 96.75 111 LYS A C 1
ATOM 879 O O . LYS A 1 111 ? -5.738 -23.938 -12.297 1 96.75 111 LYS A O 1
ATOM 884 N N . LEU A 1 112 ? -4.691 -23.156 -10.5 1 97.06 112 LEU A N 1
ATOM 885 C CA . LEU A 1 112 ? -3.945 -22.141 -11.242 1 97.06 112 LEU A CA 1
ATOM 886 C C . LEU A 1 112 ? -2.578 -21.891 -10.617 1 97.06 112 LEU A C 1
ATOM 888 O O . LEU A 1 112 ? -2.461 -21.828 -9.391 1 97.06 112 LEU A O 1
ATOM 892 N N . CYS A 1 113 ? -1.585 -21.781 -11.43 1 98.38 113 CYS A N 1
ATOM 893 C CA . CYS A 1 113 ? -0.246 -21.375 -11.016 1 98.38 113 CYS A CA 1
ATOM 894 C C . CYS A 1 113 ? 0.358 -20.391 -11.992 1 98.38 113 CYS A C 1
ATOM 896 O O . CYS A 1 113 ? 0.283 -20.578 -13.211 1 98.38 113 CYS A O 1
ATOM 898 N N . ALA A 1 114 ? 0.928 -19.375 -11.523 1 98.56 114 ALA A N 1
ATOM 899 C CA . ALA A 1 114 ? 1.58 -18.375 -12.367 1 98.56 114 ALA A CA 1
ATOM 900 C C . ALA A 1 114 ? 2.666 -17.625 -11.586 1 98.56 114 ALA A C 1
ATOM 902 O O . ALA A 1 114 ? 2.658 -17.609 -10.359 1 98.56 114 ALA A O 1
ATOM 903 N N . LEU A 1 115 ? 3.658 -17.109 -12.289 1 98.75 115 LEU A N 1
ATOM 904 C CA . LEU A 1 115 ? 4.492 -16.062 -11.727 1 98.75 115 LEU A CA 1
ATOM 905 C C . LEU A 1 115 ? 3.762 -14.719 -11.75 1 98.75 115 LEU A C 1
ATOM 907 O O . LEU A 1 115 ? 3.174 -14.344 -12.766 1 98.75 115 LEU A O 1
ATOM 911 N N . LEU A 1 116 ? 3.746 -14.078 -10.648 1 98.44 116 LEU A N 1
ATOM 912 C CA . LEU A 1 116 ? 3.168 -12.742 -10.539 1 98.44 116 LEU A CA 1
ATOM 913 C C . LEU A 1 116 ? 4.25 -11.695 -10.281 1 98.44 116 LEU A C 1
ATOM 915 O O . LEU A 1 116 ? 5.043 -11.844 -9.344 1 98.44 116 LEU A O 1
ATOM 919 N N . ARG A 1 117 ? 4.258 -10.672 -11.086 1 98.12 117 ARG A N 1
ATOM 920 C CA . ARG A 1 117 ? 5.273 -9.625 -10.953 1 98.12 117 ARG A CA 1
ATOM 921 C C . ARG A 1 117 ? 4.629 -8.266 -10.695 1 98.12 117 ARG A C 1
ATOM 923 O O . ARG A 1 117 ? 3.73 -7.852 -11.43 1 98.12 117 ARG A O 1
ATOM 930 N N . MET A 1 118 ? 5.082 -7.629 -9.664 1 97.56 118 MET A N 1
ATOM 931 C CA . MET A 1 118 ? 4.711 -6.25 -9.375 1 97.56 118 MET A CA 1
ATOM 932 C C . MET A 1 118 ? 5.848 -5.297 -9.719 1 97.56 118 MET A C 1
ATOM 934 O O . MET A 1 118 ? 6.996 -5.527 -9.328 1 97.56 118 MET A O 1
ATOM 938 N N . GLU A 1 119 ? 5.516 -4.238 -10.43 1 96.69 119 GLU A N 1
ATOM 939 C CA . GLU A 1 119 ? 6.457 -3.15 -10.664 1 96.69 119 GLU A CA 1
ATOM 940 C C . GLU A 1 119 ? 6.77 -2.396 -9.375 1 96.69 119 GLU A C 1
ATOM 942 O O . GLU A 1 119 ? 6.133 -2.631 -8.344 1 96.69 119 GLU A O 1
ATOM 947 N N . PRO A 1 120 ? 7.891 -1.526 -9.422 1 95.62 120 PRO A N 1
ATOM 948 C CA . PRO A 1 120 ? 8.18 -0.678 -8.258 1 95.62 120 PRO A CA 1
ATOM 949 C C . PRO A 1 120 ? 6.992 0.198 -7.859 1 95.62 120 PRO A C 1
ATOM 951 O O . PRO A 1 120 ? 6.301 0.739 -8.727 1 95.62 120 PRO A O 1
ATOM 954 N N . ASN A 1 121 ? 6.742 0.272 -6.512 1 95 121 ASN A N 1
ATOM 955 C CA . ASN A 1 121 ? 5.746 1.167 -5.938 1 95 121 ASN A CA 1
ATOM 956 C C . ASN A 1 121 ? 4.344 0.84 -6.438 1 95 121 ASN A C 1
ATOM 958 O O . ASN A 1 121 ? 3.625 1.725 -6.91 1 95 121 ASN A O 1
ATOM 962 N N . VAL A 1 122 ? 3.998 -0.404 -6.336 1 95.25 122 VAL A N 1
ATOM 963 C CA . VAL A 1 122 ? 2.691 -0.873 -6.781 1 95.25 122 VAL A CA 1
ATOM 964 C C . VAL A 1 122 ? 1.901 -1.415 -5.594 1 95.25 122 VAL A C 1
ATOM 966 O O . VAL A 1 122 ? 2.477 -2.008 -4.676 1 95.25 122 VAL A O 1
ATOM 969 N N . PHE A 1 123 ? 0.657 -1.145 -5.543 1 96.06 123 PHE A N 1
ATOM 970 C CA . PHE A 1 123 ? -0.294 -1.576 -4.523 1 96.06 123 PHE A CA 1
ATOM 971 C C . PHE A 1 123 ? -1.482 -2.287 -5.16 1 96.06 123 PHE A C 1
ATOM 973 O O . PHE A 1 123 ? -2.184 -1.711 -5.996 1 96.06 123 PHE A O 1
ATOM 980 N N . LEU A 1 124 ? -1.579 -3.592 -4.945 1 96.19 124 LEU A N 1
ATOM 981 C CA . LEU A 1 124 ? -2.824 -4.297 -5.23 1 96.19 124 LEU A CA 1
ATOM 982 C C . LEU A 1 124 ? -3.789 -4.199 -4.055 1 96.19 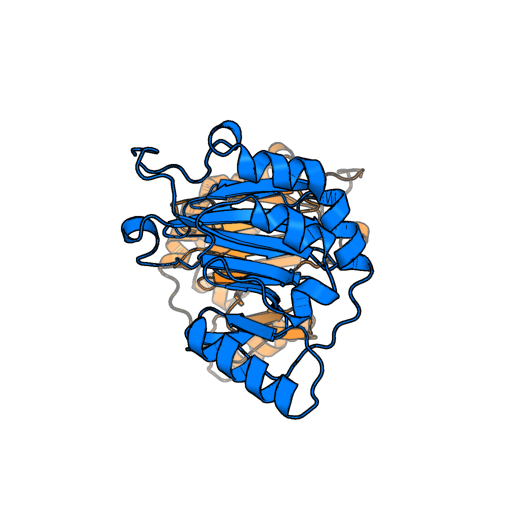124 LEU A C 1
ATOM 984 O O . LEU A 1 124 ? -3.586 -4.84 -3.023 1 96.19 124 LEU A O 1
ATOM 988 N N . GLY A 1 125 ? -4.812 -3.461 -4.223 1 95.31 125 GLY A N 1
ATOM 989 C CA . GLY A 1 125 ? -5.707 -3.082 -3.143 1 95.31 125 GLY A CA 1
ATOM 990 C C . GLY A 1 125 ? -6.453 -4.258 -2.541 1 95.31 125 GLY A C 1
ATOM 991 O O . GLY A 1 125 ? -6.469 -5.348 -3.119 1 95.31 125 GLY A O 1
ATOM 992 N N . THR A 1 126 ? -7.055 -3.973 -1.417 1 95.81 126 THR A N 1
ATOM 993 C CA . THR A 1 126 ? -7.781 -4.988 -0.665 1 95.81 126 THR A CA 1
ATOM 994 C C . THR A 1 126 ? -8.867 -5.625 -1.528 1 95.81 126 THR A C 1
ATOM 996 O O . THR A 1 126 ? -9.656 -4.922 -2.164 1 95.81 126 THR A O 1
ATOM 999 N N . HIS A 1 127 ? -8.906 -6.91 -1.547 1 95 127 HIS A N 1
ATOM 1000 C CA . HIS A 1 127 ? -9.898 -7.703 -2.258 1 95 127 HIS A CA 1
ATOM 1001 C C . HIS A 1 127 ? -10.039 -9.094 -1.644 1 95 127 HIS A C 1
ATOM 1003 O O . HIS A 1 127 ? -9.32 -9.438 -0.703 1 95 127 HIS A O 1
ATOM 1009 N N . SER A 1 128 ? -10.969 -9.773 -2.059 1 94.62 128 SER A N 1
ATOM 1010 C CA . SER A 1 128 ? -11.188 -11.164 -1.653 1 94.62 128 SER A CA 1
ATOM 1011 C C . SER A 1 128 ? -11.648 -12.016 -2.83 1 94.62 128 SER A C 1
ATOM 1013 O O . SER A 1 128 ? -12.266 -11.508 -3.77 1 94.62 128 SER A O 1
ATOM 1015 N N . HIS A 1 129 ? -11.203 -13.242 -2.789 1 93.38 129 HIS A N 1
ATOM 1016 C CA . HIS A 1 129 ? -11.672 -14.195 -3.787 1 93.38 129 HIS A CA 1
ATOM 1017 C C . HIS A 1 129 ? -12.883 -14.969 -3.281 1 93.38 129 HIS A C 1
ATOM 1019 O O . HIS A 1 129 ? -12.758 -16.125 -2.871 1 93.38 129 HIS A O 1
ATOM 1025 N N . THR A 1 130 ? -13.945 -14.359 -3.449 1 91 130 THR A N 1
ATOM 1026 C CA . THR A 1 130 ? -15.203 -14.898 -2.936 1 91 130 THR A CA 1
ATOM 1027 C C . THR A 1 130 ? -15.477 -16.281 -3.531 1 91 130 THR A C 1
ATOM 1029 O O . THR A 1 130 ? -15.289 -16.484 -4.73 1 91 130 THR A O 1
ATOM 1032 N N . GLY A 1 131 ? -15.867 -17.188 -2.748 1 92.38 131 GLY A N 1
ATOM 1033 C CA . GLY A 1 131 ? -16.266 -18.5 -3.217 1 92.38 131 GLY A CA 1
ATOM 1034 C C . GLY A 1 131 ? -15.148 -19.531 -3.16 1 92.38 131 GLY A C 1
ATOM 1035 O O . GLY A 1 131 ? -15.398 -20.734 -3.168 1 92.38 131 GLY A O 1
ATOM 1036 N N . THR A 1 132 ? -13.922 -19.047 -3.023 1 93.25 132 THR A N 1
ATOM 1037 C CA . THR A 1 132 ? -12.797 -19.969 -3.111 1 93.25 132 THR A CA 1
ATOM 1038 C C . THR A 1 132 ? -12.742 -20.891 -1.887 1 93.25 132 THR A C 1
ATOM 1040 O O . THR A 1 132 ? -12.352 -22.047 -1.988 1 93.25 132 THR A O 1
ATOM 1043 N N . TRP A 1 133 ? -13.156 -20.422 -0.775 1 93.12 133 TRP A N 1
ATOM 1044 C CA . TRP A 1 133 ? -13.18 -21.266 0.416 1 93.12 133 TRP A CA 1
ATOM 1045 C C . TRP A 1 133 ? -14.164 -22.422 0.249 1 93.12 133 TRP A C 1
ATOM 1047 O O . TRP A 1 133 ? -13.828 -23.562 0.533 1 93.12 133 TRP A O 1
ATOM 1057 N N . GLU A 1 134 ? -15.359 -22.078 -0.196 1 93.19 134 GLU A N 1
ATOM 1058 C CA . GLU A 1 134 ? -16.406 -23.094 -0.409 1 93.19 134 GLU A CA 1
ATOM 1059 C C . GLU A 1 134 ? -15.977 -24.109 -1.463 1 93.19 134 GLU A C 1
ATOM 1061 O O . GLU A 1 134 ? -16.344 -25.281 -1.389 1 93.19 134 GLU A O 1
ATOM 1066 N N . GLU A 1 135 ? -15.156 -23.641 -2.35 1 94 135 GLU A N 1
ATOM 1067 C CA . GLU A 1 135 ? -14.641 -24.531 -3.396 1 94 135 GLU A CA 1
ATOM 1068 C C . GLU A 1 135 ? -13.523 -25.422 -2.869 1 94 135 GLU A C 1
ATOM 1070 O O . GLU A 1 135 ? -13.078 -26.328 -3.561 1 94 135 GLU A O 1
ATOM 1075 N N . GLY A 1 136 ? -13.102 -25.156 -1.615 1 94.12 136 GLY A N 1
ATOM 1076 C CA . GLY A 1 136 ? -12.039 -25.938 -1.001 1 94.12 136 GLY A CA 1
ATOM 1077 C C . GLY A 1 136 ? -10.648 -25.484 -1.414 1 94.12 136 GLY A C 1
ATOM 1078 O O . GLY A 1 136 ? -9.703 -26.281 -1.369 1 94.12 136 GLY A O 1
ATOM 1079 N N . LEU A 1 137 ? -10.562 -24.25 -1.821 1 96 137 LEU A N 1
ATOM 1080 C CA . LEU A 1 137 ? -9.289 -23.766 -2.346 1 96 137 LEU A CA 1
ATOM 1081 C C . LEU A 1 137 ? -8.531 -22.969 -1.287 1 96 137 LEU A C 1
ATOM 1083 O O . LEU A 1 137 ? -9.141 -22.266 -0.482 1 96 137 LEU A O 1
ATOM 1087 N N . LEU A 1 138 ? -7.184 -23.078 -1.325 1 96.88 138 LEU A N 1
ATOM 1088 C CA . LEU A 1 138 ? -6.246 -22.188 -0.649 1 96.88 138 LEU A CA 1
ATOM 1089 C C . LEU A 1 138 ? -5.285 -21.562 -1.648 1 96.88 138 LEU A C 1
ATOM 1091 O O . LEU A 1 138 ? -5.211 -21.984 -2.803 1 96.88 138 LEU A O 1
ATOM 1095 N N . HIS A 1 139 ? -4.676 -20.578 -1.177 1 97.69 139 HIS A N 1
ATOM 1096 C CA . HIS A 1 139 ? -3.709 -19.844 -1.989 1 97.69 139 HIS A CA 1
ATOM 1097 C C . HIS A 1 139 ? -2.309 -19.938 -1.391 1 97.69 139 HIS A C 1
ATOM 1099 O O . HIS A 1 139 ? -2.156 -20.078 -0.174 1 97.69 139 HIS A O 1
ATOM 1105 N N . MET A 1 140 ? -1.396 -19.891 -2.223 1 97.69 140 MET A N 1
ATOM 1106 C CA . MET A 1 140 ? -0.005 -19.875 -1.776 1 97.69 140 MET A CA 1
ATOM 1107 C C . MET A 1 140 ? 0.806 -18.859 -2.584 1 97.69 140 MET A C 1
ATOM 1109 O O . MET A 1 140 ? 0.581 -18.688 -3.783 1 97.69 140 MET A O 1
ATOM 1113 N N . GLN A 1 141 ? 1.741 -18.156 -1.908 1 98.69 141 GLN A N 1
ATOM 1114 C CA . GLN A 1 141 ? 2.793 -17.375 -2.551 1 98.69 141 GLN A CA 1
ATOM 1115 C C . GLN A 1 141 ? 4.176 -17.844 -2.098 1 98.69 141 GLN A C 1
ATOM 1117 O O . GLN A 1 141 ? 4.398 -18.078 -0.909 1 98.69 141 GLN A O 1
ATOM 1122 N N . LEU A 1 142 ? 4.969 -18.062 -3 1 98.81 142 LEU A N 1
ATOM 1123 C CA . LEU A 1 142 ? 6.395 -18.281 -2.781 1 98.81 142 LEU A CA 1
ATOM 1124 C C . LEU A 1 142 ? 7.223 -17.156 -3.395 1 98.81 142 LEU A C 1
ATOM 1126 O O . LEU A 1 142 ? 7.238 -16.984 -4.613 1 98.81 142 LEU A O 1
ATOM 1130 N N . THR A 1 143 ? 7.914 -16.391 -2.533 1 98.75 143 THR A N 1
ATOM 1131 C CA . THR A 1 143 ? 8.688 -15.266 -3.047 1 98.75 143 THR A CA 1
ATOM 1132 C C . THR A 1 143 ? 9.898 -15.75 -3.828 1 98.75 143 THR A C 1
ATOM 1134 O O . THR A 1 143 ? 10.742 -16.484 -3.291 1 98.75 143 THR A O 1
ATOM 1137 N N . ILE A 1 144 ? 9.977 -15.328 -5.02 1 98.69 144 ILE A N 1
ATOM 1138 C CA . ILE A 1 144 ? 11.031 -15.789 -5.914 1 98.69 144 ILE A CA 1
ATOM 1139 C C . ILE A 1 144 ? 12.102 -14.711 -6.047 1 98.69 144 ILE A C 1
ATOM 1141 O O . ILE A 1 144 ? 13.297 -15.016 -6.074 1 98.69 144 ILE A O 1
ATOM 1145 N N . ASP A 1 145 ? 11.602 -13.5 -6.176 1 97.69 145 ASP A N 1
ATOM 1146 C CA . ASP A 1 145 ? 12.516 -12.375 -6.363 1 97.69 145 ASP A CA 1
ATOM 1147 C C . ASP A 1 145 ? 11.922 -11.086 -5.801 1 97.69 145 ASP A C 1
ATOM 1149 O O . ASP A 1 145 ? 10.938 -10.562 -6.328 1 97.69 145 ASP A O 1
ATOM 1153 N N . ALA A 1 146 ? 12.477 -10.625 -4.73 1 95.94 146 ALA A N 1
ATOM 1154 C CA . ALA A 1 146 ? 12.047 -9.398 -4.074 1 95.94 146 ALA A CA 1
ATOM 1155 C C . ALA A 1 146 ? 13.242 -8.625 -3.518 1 95.94 146 ALA A C 1
ATOM 1157 O O . ALA A 1 146 ? 14.297 -9.211 -3.26 1 95.94 146 ALA A O 1
ATOM 1158 N N . PRO A 1 147 ? 13 -7.309 -3.395 1 91.06 147 PRO A N 1
ATOM 1159 C CA . PRO A 1 147 ? 14.094 -6.543 -2.791 1 91.06 147 PRO A CA 1
ATOM 1160 C C . PRO A 1 147 ? 14.461 -7.043 -1.396 1 91.06 147 PRO A C 1
ATOM 1162 O O . PRO A 1 147 ? 13.586 -7.438 -0.624 1 91.06 147 PRO A O 1
ATOM 1165 N N . THR A 1 148 ? 15.695 -7.008 -1.077 1 83.88 148 THR A N 1
ATOM 1166 C CA . THR A 1 148 ? 16.203 -7.555 0.176 1 83.88 148 THR A CA 1
ATOM 1167 C C . THR A 1 148 ? 16.312 -6.465 1.239 1 83.88 148 THR A C 1
ATOM 1169 O O . THR A 1 148 ? 16.547 -6.758 2.414 1 83.88 148 THR A O 1
ATOM 1172 N N . THR A 1 149 ? 16.047 -5.32 0.822 1 81.69 149 THR A N 1
ATOM 1173 C CA . THR A 1 149 ? 16.234 -4.223 1.762 1 81.69 149 THR A CA 1
ATOM 1174 C C . THR A 1 149 ? 14.891 -3.709 2.275 1 81.69 149 THR A C 1
ATOM 1176 O O . THR A 1 149 ? 13.922 -3.615 1.518 1 81.69 149 THR A O 1
ATOM 1179 N N . GLN A 1 150 ? 14.828 -3.512 3.508 1 83.44 150 GLN A N 1
ATOM 1180 C CA . GLN A 1 150 ? 13.719 -2.879 4.215 1 83.44 150 GLN A CA 1
ATOM 1181 C C . GLN A 1 150 ? 12.422 -3.658 4.02 1 83.44 150 GLN A C 1
ATOM 1183 O O . GLN A 1 150 ? 12.32 -4.473 3.1 1 83.44 150 GLN A O 1
ATOM 1188 N N . ASN A 1 151 ? 11.414 -3.551 4.781 1 90.94 151 ASN A N 1
ATOM 1189 C CA . ASN A 1 151 ? 10.102 -4.188 4.746 1 90.94 151 ASN A CA 1
ATOM 1190 C C . ASN A 1 151 ? 9.133 -3.432 3.842 1 90.94 151 ASN A C 1
ATOM 1192 O O . ASN A 1 151 ? 8.086 -2.969 4.297 1 90.94 151 ASN A O 1
ATOM 1196 N N . TYR A 1 152 ? 9.484 -3.449 2.518 1 95.69 152 TYR A N 1
ATOM 1197 C CA . TYR A 1 152 ? 8.719 -2.631 1.583 1 95.69 152 TYR A CA 1
ATOM 1198 C C . TYR A 1 152 ? 7.77 -3.488 0.755 1 95.69 152 TYR A C 1
ATOM 1200 O O . TYR A 1 152 ? 6.855 -2.969 0.106 1 95.69 152 TYR A O 1
ATOM 1208 N N . ALA A 1 153 ? 8.016 -4.793 0.746 1 97.12 153 ALA A N 1
ATOM 1209 C CA . ALA A 1 153 ? 7.172 -5.695 -0.031 1 97.12 153 ALA A CA 1
ATOM 1210 C C . ALA A 1 153 ? 6.547 -6.762 0.86 1 97.12 153 ALA A C 1
ATOM 1212 O O . ALA A 1 153 ? 7.246 -7.43 1.627 1 97.12 153 ALA A O 1
ATOM 1213 N N . TYR A 1 154 ? 5.184 -6.887 0.765 1 97.31 154 TYR A N 1
ATOM 1214 C CA . TYR A 1 154 ? 4.535 -7.832 1.663 1 97.31 154 TYR A CA 1
ATOM 1215 C C . TYR A 1 154 ? 3.115 -8.141 1.197 1 97.31 154 TYR A C 1
ATOM 1217 O O . TYR A 1 154 ? 2.568 -7.434 0.346 1 97.31 154 TYR A O 1
ATOM 1225 N N . LEU A 1 155 ? 2.605 -9.211 1.685 1 97.88 155 LEU A N 1
ATOM 1226 C CA . LEU A 1 155 ? 1.201 -9.602 1.634 1 97.88 155 LEU A CA 1
ATOM 1227 C C . LEU A 1 155 ? 0.531 -9.391 2.988 1 97.88 155 LEU A C 1
ATOM 1229 O O . LEU A 1 155 ? 1.108 -9.719 4.027 1 97.88 155 LEU A O 1
ATOM 1233 N N . ASN A 1 156 ? -0.614 -8.766 3 1 97.81 156 ASN A N 1
ATOM 1234 C CA . ASN A 1 156 ? -1.442 -8.68 4.199 1 97.81 156 ASN A CA 1
ATOM 1235 C C . ASN A 1 156 ? -2.74 -9.469 4.039 1 97.81 156 ASN A C 1
ATOM 1237 O O . ASN A 1 156 ? -3.471 -9.273 3.062 1 97.81 156 ASN A O 1
ATOM 1241 N N . VAL A 1 157 ? -2.971 -10.375 4.941 1 97.62 157 VAL A N 1
ATOM 1242 C CA . VAL A 1 157 ? -4.203 -11.156 4.969 1 97.62 157 VAL A CA 1
ATOM 1243 C C . VAL A 1 157 ? -4.922 -10.938 6.301 1 97.62 157 VAL A C 1
ATOM 1245 O O . VAL A 1 157 ? -4.406 -11.312 7.355 1 97.62 157 VAL A O 1
ATOM 1248 N N . ASN A 1 158 ? -6.066 -10.312 6.148 1 95.69 158 ASN A N 1
ATOM 1249 C CA . ASN A 1 158 ? -6.879 -10.086 7.34 1 95.69 158 ASN A CA 1
ATOM 1250 C C . ASN A 1 158 ? -6.094 -9.367 8.43 1 95.69 158 ASN A C 1
ATOM 1252 O O . ASN A 1 158 ? -6.18 -9.719 9.602 1 95.69 158 ASN A O 1
ATOM 1256 N N . GLY A 1 159 ? -5.254 -8.469 8.023 1 94.25 159 GLY A N 1
ATOM 1257 C CA . GLY A 1 159 ? -4.539 -7.633 8.984 1 94.25 159 GLY A CA 1
ATOM 1258 C C . GLY A 1 159 ? -3.182 -8.195 9.359 1 94.25 159 GLY A C 1
ATOM 1259 O O . GLY A 1 159 ? -2.426 -7.551 10.094 1 94.25 159 GLY A O 1
ATOM 1260 N N . ASN A 1 160 ? -2.836 -9.375 8.922 1 96 160 ASN A N 1
ATOM 1261 C CA . ASN A 1 160 ? -1.559 -10 9.25 1 96 160 ASN A CA 1
ATOM 1262 C C . ASN A 1 160 ? -0.565 -9.875 8.094 1 96 160 ASN A C 1
ATOM 1264 O O . ASN A 1 160 ? -0.872 -10.258 6.965 1 96 160 ASN A O 1
ATOM 1268 N N . PHE A 1 161 ? 0.623 -9.359 8.406 1 95.5 161 PHE A N 1
ATOM 1269 C CA . PHE A 1 161 ? 1.636 -9.102 7.387 1 95.5 161 PHE A CA 1
ATOM 1270 C C . PHE A 1 161 ? 2.506 -10.336 7.168 1 95.5 161 PHE A C 1
ATOM 1272 O O . PHE A 1 161 ? 2.836 -11.047 8.125 1 95.5 161 PHE A O 1
ATOM 1279 N N . ASN A 1 162 ? 2.869 -10.578 6.02 1 97 162 ASN A N 1
ATOM 1280 C CA . ASN A 1 162 ? 3.896 -11.531 5.613 1 97 162 ASN A CA 1
ATOM 1281 C C . ASN A 1 162 ? 4.891 -10.906 4.645 1 97 162 ASN A C 1
ATOM 1283 O O . ASN A 1 162 ? 4.555 -10.641 3.488 1 97 162 ASN A O 1
ATOM 1287 N N . GLN A 1 163 ? 6.09 -10.641 5.117 1 96.44 163 GLN A N 1
ATOM 1288 C CA . GLN A 1 163 ? 7.113 -9.969 4.32 1 96.44 163 GLN A CA 1
ATOM 1289 C C . GLN A 1 163 ? 7.594 -10.859 3.182 1 96.44 163 GLN A C 1
ATOM 1291 O O . GLN A 1 163 ? 7.758 -12.07 3.357 1 96.44 163 GLN A O 1
ATOM 1296 N N . SER A 1 164 ? 7.816 -10.219 2.059 1 96.5 164 SER A N 1
ATOM 1297 C CA . SER A 1 164 ? 8.359 -10.938 0.907 1 96.5 164 SER A CA 1
ATOM 1298 C C . SER A 1 164 ? 9.883 -11.023 0.974 1 96.5 164 SER A C 1
ATOM 1300 O O . SER A 1 164 ? 10.57 -10.039 0.709 1 96.5 164 SER A O 1
ATOM 1302 N N . THR A 1 165 ? 10.359 -12.102 1.322 1 95.88 165 THR A N 1
ATOM 1303 C CA . THR A 1 165 ? 11.781 -12.438 1.224 1 95.88 165 THR A CA 1
ATOM 1304 C C . THR A 1 165 ? 11.984 -13.672 0.342 1 95.88 165 THR A C 1
ATOM 1306 O O . THR A 1 165 ? 11.141 -14.57 0.316 1 95.88 165 THR A O 1
ATOM 1309 N N . ASN A 1 166 ? 13.062 -13.625 -0.366 1 97.19 166 ASN A N 1
ATOM 1310 C CA . ASN A 1 166 ? 13.266 -14.742 -1.279 1 97.19 166 ASN A CA 1
ATOM 1311 C C . ASN A 1 166 ? 13.188 -16.078 -0.554 1 97.19 166 ASN A C 1
ATOM 1313 O O . ASN A 1 166 ? 13.805 -16.266 0.498 1 97.19 166 ASN A O 1
ATOM 1317 N N . GLY A 1 167 ? 12.359 -16.969 -1.117 1 97.81 167 GLY A N 1
ATOM 1318 C CA . GLY A 1 167 ? 12.195 -18.297 -0.561 1 97.81 167 GLY A CA 1
ATOM 1319 C C . GLY A 1 167 ? 11.078 -18.391 0.46 1 97.81 167 GLY A C 1
ATOM 1320 O O . GLY A 1 167 ? 10.711 -19.484 0.895 1 97.81 167 GLY A O 1
ATOM 1321 N N . ASN A 1 168 ? 10.555 -17.234 0.844 1 97.5 168 ASN A N 1
ATOM 1322 C CA . ASN A 1 168 ? 9.469 -17.219 1.816 1 97.5 168 ASN A CA 1
ATOM 1323 C C . ASN A 1 168 ? 8.203 -17.844 1.244 1 97.5 168 ASN A C 1
ATOM 1325 O O . ASN A 1 168 ? 7.734 -17.438 0.177 1 97.5 168 ASN A O 1
ATOM 1329 N N . LEU A 1 169 ? 7.668 -18.859 1.928 1 98.56 169 LEU A N 1
ATOM 1330 C CA . LEU A 1 169 ? 6.418 -19.531 1.583 1 98.56 169 LEU A CA 1
ATOM 1331 C C . LEU A 1 169 ? 5.293 -19.094 2.51 1 98.56 169 LEU A C 1
ATOM 1333 O O . LEU A 1 169 ? 5.422 -19.172 3.734 1 98.56 169 LEU A O 1
ATOM 1337 N N . VAL A 1 170 ? 4.184 -18.625 1.894 1 98.5 170 VAL A N 1
ATOM 1338 C CA . VAL A 1 170 ? 3.012 -18.281 2.693 1 98.5 170 VAL A CA 1
ATOM 1339 C C . VAL A 1 170 ? 1.771 -18.953 2.094 1 98.5 170 VAL A C 1
ATOM 1341 O O . VAL A 1 170 ? 1.558 -18.891 0.88 1 98.5 170 VAL A O 1
ATOM 1344 N N . ILE A 1 171 ? 1.052 -19.641 2.871 1 97.94 171 ILE A N 1
ATOM 1345 C CA . ILE A 1 171 ? -0.212 -20.281 2.512 1 97.94 171 ILE A CA 1
ATOM 1346 C C . ILE A 1 171 ? -1.362 -19.578 3.234 1 97.94 171 ILE A C 1
ATOM 1348 O O . ILE A 1 171 ? -1.304 -19.359 4.445 1 97.94 171 ILE A O 1
ATOM 1352 N N . PHE A 1 172 ? -2.396 -19.219 2.504 1 97.94 172 PHE A N 1
ATOM 1353 C CA . PHE A 1 172 ? -3.438 -18.406 3.133 1 97.94 172 PHE A CA 1
ATOM 1354 C C . PHE A 1 172 ? -4.793 -18.688 2.492 1 97.94 172 PHE A C 1
ATOM 1356 O O . PHE A 1 172 ? -4.875 -19.344 1.454 1 97.94 172 PHE A O 1
ATOM 1363 N N . ASP A 1 173 ? -5.82 -18.266 3.145 1 95.88 173 ASP A N 1
ATOM 1364 C CA . ASP A 1 173 ? -7.191 -18.312 2.65 1 95.88 173 ASP A CA 1
ATOM 1365 C C . ASP A 1 173 ? -7.512 -17.094 1.799 1 95.88 173 ASP A C 1
ATOM 1367 O O . ASP A 1 173 ? -7.754 -16 2.33 1 95.88 173 ASP A O 1
ATOM 1371 N N . GLY A 1 174 ? -7.598 -17.281 0.523 1 96.12 174 GLY A N 1
ATOM 1372 C CA . GLY A 1 174 ? -7.812 -16.188 -0.414 1 96.12 174 GLY A CA 1
ATOM 1373 C C . GLY A 1 174 ? -9.203 -15.586 -0.316 1 96.12 174 GLY A C 1
ATOM 1374 O O . GLY A 1 174 ? -9.461 -14.523 -0.88 1 96.12 174 GLY A O 1
ATOM 1375 N N . SER A 1 175 ? -10.094 -16.234 0.385 1 95.81 175 SER A N 1
ATOM 1376 C CA . SER A 1 175 ? -11.438 -15.695 0.552 1 95.81 175 SER A CA 1
ATOM 1377 C C . SER A 1 175 ? -11.461 -14.602 1.616 1 95.81 175 SER A C 1
ATOM 1379 O O . SER A 1 175 ? -12.438 -13.859 1.726 1 95.81 175 SER A O 1
ATOM 1381 N N . LEU A 1 176 ? -10.453 -14.523 2.43 1 96.06 176 LEU A N 1
ATOM 1382 C CA . LEU A 1 176 ? -10.312 -13.422 3.383 1 96.06 176 LEU A CA 1
ATOM 1383 C C . LEU A 1 176 ? -9.773 -12.172 2.697 1 96.06 176 LEU A C 1
ATOM 1385 O O . LEU A 1 176 ? -9.047 -12.266 1.707 1 96.06 176 LEU A O 1
ATOM 1389 N N . ASP A 1 177 ? -10.117 -11.008 3.252 1 95.75 177 ASP A N 1
ATOM 1390 C CA . ASP A 1 177 ? -9.555 -9.758 2.734 1 95.75 177 ASP A CA 1
ATOM 1391 C C . ASP A 1 177 ? -8.031 -9.805 2.736 1 95.75 177 ASP A C 1
ATOM 1393 O O . ASP A 1 177 ? -7.414 -10.211 3.725 1 95.75 177 ASP A O 1
ATOM 1397 N N . HIS A 1 178 ? -7.465 -9.43 1.619 1 97.06 178 HIS A N 1
ATOM 1398 C CA . HIS A 1 178 ? -6.012 -9.359 1.54 1 97.06 178 HIS A CA 1
ATOM 1399 C C . HIS A 1 178 ? -5.562 -8.312 0.52 1 97.06 178 HIS A C 1
ATOM 1401 O O . HIS A 1 178 ? -6.352 -7.898 -0.332 1 97.06 178 HIS A O 1
ATOM 1407 N N . PHE A 1 179 ? -4.406 -7.828 0.662 1 97.25 179 PHE A N 1
ATOM 1408 C CA . PHE A 1 179 ? -3.787 -6.898 -0.273 1 97.25 179 PHE A CA 1
ATOM 1409 C C . PHE A 1 179 ? -2.279 -7.113 -0.334 1 97.25 179 PHE A C 1
ATOM 1411 O O . PHE A 1 179 ? -1.711 -7.801 0.518 1 97.25 179 PHE A O 1
ATOM 1418 N N . ALA A 1 180 ? -1.684 -6.684 -1.368 1 97.5 180 ALA A N 1
ATOM 1419 C CA . ALA A 1 180 ? -0.241 -6.816 -1.556 1 97.5 180 ALA A CA 1
ATOM 1420 C C . ALA A 1 180 ? 0.387 -5.477 -1.928 1 97.5 180 ALA A C 1
ATOM 1422 O O . ALA A 1 180 ? -0.202 -4.691 -2.678 1 97.5 180 ALA A O 1
ATOM 1423 N N . VAL A 1 181 ? 1.568 -5.266 -1.399 1 97.06 181 VAL A N 1
ATOM 1424 C CA . VAL A 1 181 ? 2.289 -4.023 -1.645 1 97.06 181 VAL A CA 1
ATOM 1425 C C . VAL A 1 181 ? 3.719 -4.328 -2.086 1 97.06 181 VAL A C 1
ATOM 1427 O O . VAL A 1 181 ? 4.363 -5.227 -1.538 1 97.06 181 VAL A O 1
ATOM 1430 N N . ASN A 1 182 ? 4.184 -3.686 -3.104 1 97.5 182 ASN A N 1
ATOM 1431 C CA . ASN A 1 182 ? 5.602 -3.49 -3.383 1 97.5 182 ASN A CA 1
ATOM 1432 C C . ASN A 1 182 ? 5.977 -2.01 -3.361 1 97.5 182 ASN A C 1
ATOM 1434 O O . ASN A 1 182 ? 5.914 -1.334 -4.387 1 97.5 182 ASN A O 1
ATOM 1438 N N . ALA A 1 183 ? 6.469 -1.521 -2.24 1 96.69 183 ALA A N 1
ATOM 1439 C CA . ALA A 1 183 ? 6.82 -0.115 -2.062 1 96.69 183 ALA A CA 1
ATOM 1440 C C . ALA A 1 183 ? 8.297 0.123 -2.357 1 96.69 183 ALA A C 1
ATOM 1442 O O . ALA A 1 183 ? 8.82 1.211 -2.105 1 96.69 183 ALA A O 1
ATOM 1443 N N . SER A 1 184 ? 8.945 -0.917 -2.826 1 96.25 184 SER A N 1
ATOM 1444 C CA . SER A 1 184 ? 10.367 -0.795 -3.131 1 96.25 184 SER A CA 1
ATOM 1445 C C . SER A 1 184 ? 10.586 -0.181 -4.512 1 96.25 184 SER A C 1
ATOM 1447 O O . SER A 1 184 ? 9.625 0.137 -5.215 1 96.25 184 SER A O 1
ATOM 1449 N N . ARG A 1 185 ? 11.844 0.012 -4.863 1 93.38 185 ARG A N 1
ATOM 1450 C CA . ARG A 1 185 ? 12.211 0.573 -6.16 1 93.38 185 ARG A CA 1
ATOM 1451 C C . ARG A 1 185 ? 12.602 -0.526 -7.141 1 93.38 185 ARG A C 1
ATOM 1453 O O . ARG A 1 185 ? 13.156 -0.248 -8.203 1 93.38 185 ARG A O 1
ATOM 1460 N N . ALA A 1 186 ? 12.32 -1.771 -6.805 1 95.44 186 ALA A N 1
ATOM 1461 C CA . ALA A 1 186 ? 12.594 -2.93 -7.652 1 95.44 186 ALA A CA 1
ATOM 1462 C C . ALA A 1 186 ? 11.336 -3.771 -7.848 1 95.44 186 ALA A C 1
ATOM 1464 O O . ALA A 1 186 ? 10.312 -3.533 -7.199 1 95.44 186 ALA A O 1
ATOM 1465 N N . HIS A 1 187 ? 11.43 -4.723 -8.781 1 96.88 187 HIS A N 1
ATOM 1466 C CA . HIS A 1 187 ? 10.32 -5.641 -9.008 1 96.88 187 HIS A CA 1
ATOM 1467 C C . HIS A 1 187 ? 10.195 -6.645 -7.863 1 96.88 187 HIS A C 1
ATOM 1469 O O . HIS A 1 187 ? 11.188 -6.988 -7.223 1 96.88 187 HIS A O 1
ATOM 1475 N N . ARG A 1 188 ? 9.086 -7.031 -7.617 1 98 188 ARG A N 1
ATOM 1476 C CA . ARG A 1 188 ? 8.789 -8.164 -6.75 1 98 188 ARG A CA 1
ATOM 1477 C C . ARG A 1 188 ? 8.07 -9.266 -7.516 1 98 188 ARG A C 1
ATOM 1479 O O . ARG A 1 188 ? 7.016 -9.039 -8.109 1 98 188 ARG A O 1
ATOM 1486 N N . THR A 1 189 ? 8.57 -10.461 -7.488 1 98.62 189 THR A N 1
ATOM 1487 C CA . THR A 1 189 ? 7.961 -11.586 -8.18 1 98.62 189 THR A CA 1
ATOM 1488 C C . THR A 1 189 ? 7.715 -12.742 -7.219 1 98.62 189 THR A C 1
ATOM 1490 O O . THR A 1 189 ? 8.602 -13.102 -6.434 1 98.62 189 THR A O 1
ATOM 1493 N N . VAL A 1 190 ? 6.508 -13.297 -7.305 1 98.81 190 VAL A N 1
ATOM 1494 C CA . VAL A 1 190 ? 6.168 -14.477 -6.52 1 98.81 190 VAL A CA 1
ATOM 1495 C C . VAL A 1 190 ? 5.641 -15.578 -7.445 1 98.81 190 VAL A C 1
ATOM 1497 O O . VAL A 1 190 ? 5.141 -15.289 -8.531 1 98.81 190 VAL A O 1
ATOM 1500 N N . LEU A 1 191 ? 5.859 -16.797 -7.051 1 98.88 191 LEU A N 1
ATOM 1501 C CA . LEU A 1 191 ? 5.074 -17.891 -7.582 1 98.88 191 LEU A CA 1
ATOM 1502 C C . LEU A 1 191 ? 3.752 -18.031 -6.832 1 98.88 191 LEU A C 1
ATOM 1504 O O . LEU A 1 191 ? 3.74 -18.234 -5.613 1 98.88 191 LEU A O 1
ATOM 1508 N N . TYR A 1 192 ? 2.703 -17.891 -7.531 1 98.69 192 TYR A N 1
ATOM 1509 C CA . TYR A 1 192 ? 1.355 -17.938 -6.977 1 98.69 192 TYR A CA 1
ATOM 1510 C C . TYR A 1 192 ? 0.664 -19.25 -7.348 1 98.69 192 TYR A C 1
ATOM 1512 O O . TYR A 1 192 ? 0.8 -19.734 -8.477 1 98.69 192 TYR A O 1
ATOM 1520 N N . LEU A 1 193 ? -0.086 -19.797 -6.375 1 97.56 193 LEU A N 1
ATOM 1521 C CA . LEU A 1 193 ? -0.787 -21.062 -6.586 1 97.56 193 LEU A CA 1
ATOM 1522 C C . LEU A 1 193 ? -2.15 -21.047 -5.902 1 97.56 193 LEU A C 1
ATOM 1524 O O . LEU A 1 193 ? -2.266 -20.641 -4.746 1 97.56 193 LEU A O 1
ATOM 1528 N N . GLU A 1 194 ? -3.15 -21.359 -6.637 1 97.19 194 GLU A N 1
ATOM 1529 C CA . GLU A 1 194 ? -4.422 -21.812 -6.09 1 97.19 194 GLU A CA 1
ATOM 1530 C C . GLU A 1 194 ? -4.531 -23.344 -6.141 1 97.19 194 GLU A C 1
ATOM 1532 O O . GLU A 1 194 ? -4.375 -23.938 -7.203 1 97.19 194 GLU A O 1
ATOM 1537 N N . PHE A 1 195 ? -4.809 -23.922 -5 1 96.75 195 PHE A N 1
ATOM 1538 C CA . PHE A 1 195 ? -4.82 -25.375 -4.973 1 96.75 195 PHE A CA 1
ATOM 1539 C C . PHE A 1 195 ? -5.918 -25.891 -4.055 1 96.75 195 PHE A C 1
ATOM 1541 O O . PHE A 1 195 ? -6.328 -25.203 -3.117 1 96.75 195 PHE A O 1
ATOM 1548 N N . TYR A 1 196 ? -6.383 -27.109 -4.355 1 95.31 196 TYR A N 1
ATOM 1549 C CA . TYR A 1 196 ? -7.422 -27.75 -3.561 1 95.31 196 TYR A CA 1
ATOM 1550 C C . TYR A 1 196 ? -6.852 -28.312 -2.266 1 95.31 196 TYR A C 1
ATOM 1552 O O . TYR A 1 196 ? -5.848 -29.031 -2.283 1 95.31 196 TYR A O 1
ATOM 1560 N N . ARG A 1 197 ? -7.414 -27.891 -1.196 1 87.38 197 ARG A N 1
ATOM 1561 C CA . ARG A 1 197 ? -6.969 -28.438 0.082 1 87.38 197 ARG A CA 1
ATOM 1562 C C . ARG A 1 197 ? -7.457 -29.875 0.266 1 87.38 197 ARG A C 1
ATOM 1564 O O . ARG A 1 197 ? -8.492 -30.25 -0.282 1 87.38 197 ARG A O 1
ATOM 1571 N N . GLU A 1 198 ? -6.512 -30.781 0.703 1 74.31 198 GLU A N 1
ATOM 1572 C CA . GLU A 1 198 ? -6.859 -32.188 0.885 1 74.31 198 GLU A CA 1
ATOM 1573 C C . GLU A 1 198 ? -8.133 -32.344 1.711 1 74.31 198 GLU A C 1
ATOM 1575 O O . GLU A 1 198 ? -8.383 -31.547 2.623 1 74.31 198 GLU A O 1
ATOM 1580 N N . LYS A 1 199 ? -9.156 -32.969 1.082 1 57.91 199 LYS A N 1
ATOM 1581 C CA . LYS A 1 199 ? -10.406 -33.281 1.771 1 57.91 199 LYS A CA 1
ATOM 1582 C C . LYS A 1 199 ? -10.156 -33.625 3.234 1 57.91 199 LYS A C 1
ATOM 1584 O O . LYS A 1 199 ? -10.992 -33.344 4.098 1 57.91 199 LYS A O 1
ATOM 1589 N N . HIS A 1 200 ? -9.117 -34.312 3.508 1 45.56 200 HIS A N 1
ATOM 1590 C CA . HIS A 1 200 ? -8.875 -34.656 4.902 1 45.56 200 HIS A CA 1
ATOM 1591 C C . HIS A 1 200 ? -8.352 -33.469 5.691 1 45.56 200 HIS A C 1
ATOM 1593 O O . HIS A 1 200 ? -8.047 -33.594 6.883 1 45.56 200 HIS A O 1
ATOM 1599 N N . MET A 1 201 ? -7.871 -32.469 5.098 1 46.81 201 MET A N 1
ATOM 1600 C CA . MET A 1 201 ? -7.496 -31.297 5.891 1 46.81 201 MET A CA 1
ATOM 1601 C C . MET A 1 201 ? -8.734 -30.594 6.441 1 46.81 201 MET A C 1
ATOM 1603 O O . MET A 1 201 ? -9.531 -30.062 5.68 1 46.81 201 MET A O 1
ATOM 1607 N N . ALA A 1 202 ? -9.445 -31.359 7.129 1 39.19 202 ALA A N 1
ATOM 1608 C CA . ALA A 1 202 ? -10.57 -30.828 7.906 1 39.19 202 ALA A CA 1
ATOM 1609 C C . ALA A 1 202 ? -10.305 -29.406 8.359 1 39.19 202 ALA A C 1
ATOM 1611 O O . ALA A 1 202 ? -9.172 -29.047 8.711 1 39.19 202 ALA A O 1
ATOM 1612 N N . ALA A 1 203 ? -11.242 -28.766 8.453 1 37 203 ALA A N 1
ATOM 1613 C CA . ALA A 1 203 ? -11.203 -27.438 9.086 1 37 203 ALA A CA 1
ATOM 1614 C C . ALA A 1 203 ? -10.695 -27.547 10.523 1 37 203 ALA A C 1
ATOM 1616 O O . ALA A 1 203 ? -10.953 -28.531 11.211 1 37 203 ALA A O 1
ATOM 1617 N N . MET B 1 1 ? 22.828 5.398 12.633 1 75.62 1 MET B N 1
ATOM 1618 C CA . MET B 1 1 ? 21.75 5.586 11.672 1 75.62 1 MET B CA 1
ATOM 1619 C C . MET B 1 1 ? 20.594 6.355 12.297 1 75.62 1 MET B C 1
ATOM 1621 O O . MET B 1 1 ? 20.328 6.234 13.5 1 75.62 1 MET B O 1
ATOM 1625 N N . ARG B 1 2 ? 20.031 7.27 11.586 1 87.94 2 ARG B N 1
ATOM 1626 C CA . ARG B 1 2 ? 18.906 8.039 12.102 1 87.94 2 ARG B CA 1
ATOM 1627 C C . ARG B 1 2 ? 17.688 7.152 12.312 1 87.94 2 ARG B C 1
ATOM 1629 O O . ARG B 1 2 ? 17.438 6.242 11.523 1 87.94 2 ARG B O 1
ATOM 1636 N N . PRO B 1 3 ? 17.062 7.41 13.391 1 92.38 3 PRO B N 1
ATOM 1637 C CA . PRO B 1 3 ? 15.906 6.551 13.664 1 92.38 3 PRO B CA 1
ATOM 1638 C C . PRO B 1 3 ? 14.727 6.832 12.734 1 92.38 3 PRO B C 1
ATOM 1640 O O . PRO B 1 3 ? 14.586 7.949 12.227 1 92.38 3 PRO B O 1
ATOM 1643 N N . SER B 1 4 ? 13.898 5.801 12.523 1 93.56 4 SER B N 1
ATOM 1644 C CA . SER B 1 4 ? 12.672 5.957 11.742 1 93.56 4 SER B CA 1
ATOM 1645 C C . SER B 1 4 ? 11.641 6.793 12.5 1 93.56 4 SER B C 1
ATOM 1647 O O . SER B 1 4 ? 10.992 7.66 11.914 1 93.56 4 SER B O 1
ATOM 1649 N N . PHE B 1 5 ? 11.562 6.484 13.82 1 97.25 5 PHE B N 1
ATOM 1650 C CA . PHE B 1 5 ? 10.594 7.148 14.68 1 97.25 5 PHE B CA 1
ATOM 1651 C C . PHE B 1 5 ? 11.266 7.719 15.922 1 97.25 5 PHE B C 1
ATOM 1653 O O . PHE B 1 5 ? 12.242 7.152 16.422 1 97.25 5 PHE B O 1
ATOM 1660 N N . TYR B 1 6 ? 10.695 8.812 16.422 1 96 6 TYR B N 1
ATOM 1661 C CA . TYR B 1 6 ? 11.211 9.453 17.625 1 96 6 TYR B CA 1
ATOM 1662 C C . TYR B 1 6 ? 10.25 9.273 18.797 1 96 6 TYR B C 1
ATOM 1664 O O . TYR B 1 6 ? 9.031 9.305 18.609 1 96 6 TYR B O 1
ATOM 1672 N N . ASP B 1 7 ? 10.828 9.164 19.922 1 94.94 7 ASP B N 1
ATOM 1673 C CA . ASP B 1 7 ? 10.031 9.062 21.141 1 94.94 7 ASP B CA 1
ATOM 1674 C C . ASP B 1 7 ? 9.281 10.367 21.422 1 94.94 7 ASP B C 1
ATOM 1676 O O . ASP B 1 7 ? 9.891 11.438 21.484 1 94.94 7 ASP B O 1
ATOM 1680 N N . SER B 1 8 ? 8.016 10.242 21.641 1 93.06 8 SER B N 1
ATOM 1681 C CA . SER B 1 8 ? 7.168 11.414 21.797 1 93.06 8 SER B CA 1
ATOM 1682 C C . SER B 1 8 ? 7.523 12.188 23.062 1 93.06 8 SER B C 1
ATOM 1684 O O . SER B 1 8 ? 7.219 13.375 23.172 1 93.06 8 SER B O 1
ATOM 1686 N N . SER B 1 9 ? 8.078 11.539 24.062 1 93.25 9 SER B N 1
ATOM 1687 C CA . SER B 1 9 ? 8.445 12.211 25.297 1 93.25 9 SER B CA 1
ATOM 1688 C C . SER B 1 9 ? 9.445 13.336 25.047 1 93.25 9 SER B C 1
ATOM 1690 O O . SER B 1 9 ? 9.586 14.242 25.875 1 93.25 9 SER B O 1
ATOM 1692 N N . ARG B 1 10 ? 10.094 13.305 23.922 1 92.62 10 ARG B N 1
ATOM 1693 C CA . ARG B 1 10 ? 11.055 14.336 23.562 1 92.62 10 ARG B CA 1
ATOM 1694 C C . ARG B 1 10 ? 10.352 15.586 23.047 1 92.62 10 ARG B C 1
ATOM 1696 O O . ARG B 1 10 ? 10.977 16.641 22.891 1 92.62 10 ARG B O 1
ATOM 1703 N N . PHE B 1 11 ? 9.086 15.461 22.812 1 94.69 11 PHE B N 1
ATOM 1704 C CA . PHE B 1 11 ? 8.312 16.547 22.234 1 94.69 11 PHE B CA 1
ATOM 1705 C C . PHE B 1 11 ? 7.051 16.812 23.047 1 94.69 11 PHE B C 1
ATOM 1707 O O . PHE B 1 11 ? 5.938 16.547 22.594 1 94.69 11 PHE B O 1
ATOM 1714 N N . PRO B 1 12 ? 7.184 17.453 24.141 1 95 12 PRO B N 1
ATOM 1715 C CA . PRO B 1 12 ? 6.051 17.594 25.062 1 95 12 PRO B CA 1
ATOM 1716 C C . PRO B 1 12 ? 4.867 18.328 24.438 1 95 12 PRO B C 1
ATOM 1718 O O . PRO B 1 12 ? 3.713 18.016 24.734 1 95 12 PRO B O 1
ATOM 1721 N N . HIS B 1 13 ? 5.156 19.312 23.609 1 95.25 13 HIS B N 1
ATOM 1722 C CA . HIS B 1 13 ? 4.066 20.047 22.969 1 95.25 13 HIS B CA 1
ATOM 1723 C C . HIS B 1 13 ? 3.266 19.141 22.031 1 95.25 13 HIS B C 1
ATOM 1725 O O . HIS B 1 13 ? 2.045 19.266 21.938 1 95.25 13 HIS B O 1
ATOM 1731 N N . LEU B 1 14 ? 3.932 18.25 21.344 1 96.88 14 LEU B N 1
ATOM 1732 C CA . LEU B 1 14 ? 3.248 17.297 20.469 1 96.88 14 LEU B CA 1
ATOM 1733 C C . LEU B 1 14 ? 2.482 16.266 21.281 1 96.88 14 LEU B C 1
ATOM 1735 O O . LEU B 1 14 ? 1.406 15.82 20.875 1 96.88 14 LEU B O 1
ATOM 1739 N N . LYS B 1 15 ? 3.09 15.914 22.391 1 96.19 15 LYS B N 1
ATOM 1740 C CA . LYS B 1 15 ? 2.387 15 23.281 1 96.19 15 LYS B CA 1
ATOM 1741 C C . LYS B 1 15 ? 1.085 15.617 23.781 1 96.19 15 LYS B C 1
ATOM 1743 O O . LYS B 1 15 ? 0.059 14.938 23.875 1 96.19 15 LYS B O 1
ATOM 1748 N N . ASN B 1 16 ? 1.198 16.844 24.156 1 96.81 16 ASN B N 1
ATOM 1749 C CA . ASN B 1 16 ? -0.007 17.547 24.578 1 96.81 16 ASN B CA 1
ATOM 1750 C C . ASN B 1 16 ? -1.067 17.562 23.484 1 96.81 16 ASN B C 1
ATOM 1752 O O . ASN B 1 16 ? -2.256 17.391 23.75 1 96.81 16 ASN B O 1
ATOM 1756 N N . LEU B 1 17 ? -0.677 17.797 22.297 1 97.75 17 LEU B N 1
ATOM 1757 C CA . LEU B 1 17 ? -1.574 17.734 21.141 1 97.75 17 LEU B CA 1
ATOM 1758 C C . LEU B 1 17 ? -2.25 16.375 21.047 1 97.75 17 LEU B C 1
ATOM 1760 O O . LEU B 1 17 ? -3.471 16.297 20.906 1 97.75 17 LEU B O 1
ATOM 1764 N N . ALA B 1 18 ? -1.481 15.328 21.172 1 97.94 18 ALA B N 1
ATOM 1765 C CA . ALA B 1 18 ? -1.991 13.961 21.078 1 97.94 18 ALA B CA 1
ATOM 1766 C C . ALA B 1 18 ? -2.943 13.648 22.219 1 97.94 18 ALA B C 1
ATOM 1768 O O . ALA B 1 18 ? -3.941 12.945 22.047 1 97.94 18 ALA B O 1
ATOM 1769 N N . ASP B 1 19 ? -2.619 14.164 23.344 1 97.94 19 ASP B N 1
ATOM 1770 C CA . ASP B 1 19 ? -3.463 13.945 24.516 1 97.94 19 ASP B CA 1
ATOM 1771 C C . ASP B 1 19 ? -4.84 14.57 24.328 1 97.94 19 ASP B C 1
ATOM 1773 O O . ASP B 1 19 ? -5.789 14.227 25.031 1 97.94 19 ASP B O 1
ATOM 1777 N N . ASN B 1 20 ? -4.941 15.477 23.406 1 98.44 20 ASN B N 1
ATOM 1778 C CA . ASN B 1 20 ? -6.199 16.172 23.156 1 98.44 20 ASN B CA 1
ATOM 1779 C C . ASN B 1 20 ? -6.73 15.875 21.75 1 98.44 20 ASN B C 1
ATOM 1781 O O . ASN B 1 20 ? -7.406 16.719 21.141 1 98.44 20 ASN B O 1
ATOM 1785 N N . TRP B 1 21 ? -6.41 14.695 21.219 1 98.5 21 TRP B N 1
ATOM 1786 C CA . TRP B 1 21 ? -6.75 14.367 19.844 1 98.5 21 TRP B CA 1
ATOM 1787 C C . TRP B 1 21 ? -8.266 14.336 19.656 1 98.5 21 TRP B C 1
ATOM 1789 O O . TRP B 1 21 ? -8.766 14.609 18.562 1 98.5 21 TRP B O 1
ATOM 1799 N N . GLU B 1 22 ? -9.039 14.07 20.688 1 98.62 22 GLU B N 1
ATOM 1800 C CA . GLU B 1 22 ? -10.492 13.984 20.562 1 98.62 22 GLU B CA 1
ATOM 1801 C C . GLU B 1 22 ? -11.102 15.344 20.266 1 98.62 22 GLU B C 1
ATOM 1803 O O . GLU B 1 22 ? -12.141 15.438 19.594 1 98.62 22 GLU B O 1
ATOM 1808 N N . VAL B 1 23 ? -10.477 16.438 20.797 1 98.56 23 VAL B N 1
ATOM 1809 C CA . VAL B 1 23 ? -10.906 17.797 20.453 1 98.56 23 VAL B CA 1
ATOM 1810 C C . VAL B 1 23 ? -10.781 18 18.938 1 98.56 23 VAL B C 1
ATOM 1812 O O . VAL B 1 23 ? -11.688 18.531 18.312 1 98.56 23 VAL B O 1
ATOM 1815 N N . ILE B 1 24 ? -9.766 17.562 18.391 1 98.69 24 ILE B N 1
ATOM 1816 C CA . ILE B 1 24 ? -9.492 17.688 16.969 1 98.69 24 ILE B CA 1
ATOM 1817 C C . ILE B 1 24 ? -10.484 16.844 16.172 1 98.69 24 ILE B C 1
ATOM 1819 O O . ILE B 1 24 ? -11.062 17.312 15.188 1 98.69 24 ILE B O 1
ATOM 1823 N N . ARG B 1 25 ? -10.703 15.609 16.609 1 98.69 25 ARG B N 1
ATOM 1824 C CA . ARG B 1 25 ? -11.617 14.711 15.922 1 98.69 25 ARG B CA 1
ATOM 1825 C C . ARG B 1 25 ? -13.031 15.273 15.906 1 98.69 25 ARG B C 1
ATOM 1827 O O . ARG B 1 25 ? -13.734 15.195 14.891 1 98.69 25 ARG B O 1
ATOM 1834 N N . GLU B 1 26 ? -13.477 15.797 17.016 1 98.56 26 GLU B N 1
ATOM 1835 C CA . GLU B 1 26 ? -14.82 16.359 17.094 1 98.56 26 GLU B CA 1
ATOM 1836 C C . GLU B 1 26 ? -15.008 17.484 16.078 1 98.56 26 GLU B C 1
ATOM 1838 O O . GLU B 1 26 ? -16.016 17.516 15.359 1 98.56 26 GLU B O 1
ATOM 1843 N N . GLU B 1 27 ? -14.047 18.344 16.047 1 98.69 27 GLU B N 1
ATOM 1844 C CA . GLU B 1 27 ? -14.125 19.438 15.086 1 98.69 27 GLU B CA 1
ATOM 1845 C C . GLU B 1 27 ? -14.031 18.938 13.656 1 98.69 27 GLU B C 1
ATOM 1847 O O . GLU B 1 27 ? -14.711 19.438 12.758 1 98.69 27 GLU B O 1
ATOM 1852 N N . PHE B 1 28 ? -13.234 17.953 13.461 1 98.5 28 PHE B N 1
ATOM 1853 C CA . PHE B 1 28 ? -13.094 17.328 12.148 1 98.5 28 PHE B CA 1
ATOM 1854 C C . PHE B 1 28 ? -14.422 16.734 11.695 1 98.5 28 PHE B C 1
ATOM 1856 O O . PHE B 1 28 ? -14.852 16.938 10.555 1 98.5 28 PHE B O 1
ATOM 1863 N N . LEU B 1 29 ? -15.047 15.977 12.516 1 97.69 29 LEU B N 1
ATOM 1864 C CA . LEU B 1 29 ? -16.297 15.305 12.172 1 97.69 29 LEU B CA 1
ATOM 1865 C C . LEU B 1 29 ? -17.391 16.328 11.859 1 97.69 29 LEU B C 1
ATOM 1867 O O . LEU B 1 29 ? -18.297 16.047 11.07 1 97.69 29 LEU B O 1
ATOM 1871 N N . ALA B 1 30 ? -17.25 17.5 12.438 1 97.31 30 ALA B N 1
ATOM 1872 C CA . ALA B 1 30 ? -18.234 18.562 12.211 1 97.31 30 ALA B CA 1
ATOM 1873 C C . ALA B 1 30 ? -17.875 19.375 10.977 1 97.31 30 ALA B C 1
ATOM 1875 O O . ALA B 1 30 ? -18.688 20.188 10.508 1 97.31 30 ALA B O 1
ATOM 1876 N N . LEU B 1 31 ? -16.641 19.078 10.508 1 95.5 31 LEU B N 1
ATOM 1877 C CA . LEU B 1 31 ? -16.141 19.859 9.383 1 95.5 31 LEU B CA 1
ATOM 1878 C C . LEU B 1 31 ? -16.922 19.547 8.109 1 95.5 31 LEU B C 1
ATOM 1880 O O . LEU B 1 31 ? -16.969 18.391 7.684 1 95.5 31 LEU B O 1
ATOM 1884 N N . ASP B 1 32 ? -17.75 20.375 7.602 1 91.69 32 ASP B N 1
ATOM 1885 C CA . ASP B 1 32 ? -18.469 20.266 6.336 1 91.69 32 ASP B CA 1
ATOM 1886 C C . ASP B 1 32 ? -17.828 21.156 5.27 1 91.69 32 ASP B C 1
ATOM 1888 O O . ASP B 1 32 ? -18.312 22.266 5.012 1 91.69 32 ASP B O 1
ATOM 1892 N N . ALA B 1 33 ? -16.766 20.703 4.742 1 96.44 33 ALA B N 1
ATOM 1893 C CA . ALA B 1 33 ? -16 21.484 3.773 1 96.44 33 ALA B CA 1
ATOM 1894 C C . ALA B 1 33 ? -15.992 20.812 2.406 1 96.44 33 ALA B C 1
ATOM 1896 O O . ALA B 1 33 ? -15.891 19.578 2.311 1 96.44 33 ALA B O 1
ATOM 1897 N N . PRO B 1 34 ? -16.125 21.594 1.336 1 96.81 34 PRO B N 1
ATOM 1898 C CA . PRO B 1 34 ? -16.047 21.016 -0.01 1 96.81 34 PRO B CA 1
ATOM 1899 C C . PRO B 1 34 ? -14.633 20.656 -0.423 1 96.81 34 PRO B C 1
ATOM 1901 O O . PRO B 1 34 ? -13.664 21.062 0.231 1 96.81 34 PRO B O 1
ATOM 1904 N N . THR B 1 35 ? -14.57 19.812 -1.402 1 96.31 35 THR B N 1
ATOM 1905 C CA . THR B 1 35 ? -13.297 19.656 -2.09 1 96.31 35 THR B CA 1
ATOM 1906 C C . THR B 1 35 ? -13.148 20.672 -3.211 1 96.31 35 THR B C 1
ATOM 1908 O O . THR B 1 35 ? -14.023 20.797 -4.07 1 96.31 35 THR B O 1
ATOM 1911 N N . LEU B 1 36 ? -12.039 21.359 -3.139 1 95.19 36 LEU B N 1
ATOM 1912 C CA . LEU B 1 36 ? -11.773 22.391 -4.133 1 95.19 36 LEU B CA 1
ATOM 1913 C C . LEU B 1 36 ? -11.047 21.812 -5.34 1 95.19 36 LEU B C 1
ATOM 1915 O O . LEU B 1 36 ? -10.5 20.703 -5.266 1 95.19 36 LEU B O 1
ATOM 1919 N N . THR B 1 37 ? -11.039 22.547 -6.488 1 90.25 37 THR B N 1
ATOM 1920 C CA . THR B 1 37 ? -10.297 22.125 -7.668 1 90.25 37 THR B CA 1
ATOM 1921 C C . THR B 1 37 ? -8.852 22.609 -7.598 1 90.25 37 THR B C 1
ATOM 1923 O O . THR B 1 37 ? -8.094 22.469 -8.562 1 90.25 37 THR B O 1
ATOM 1926 N N . ILE B 1 38 ? -8.508 23.156 -6.469 1 92.44 38 ILE B N 1
ATOM 1927 C CA . ILE B 1 38 ? -7.141 23.578 -6.227 1 92.44 38 ILE B CA 1
ATOM 1928 C C . ILE B 1 38 ? -6.281 22.391 -5.82 1 92.44 38 ILE B C 1
ATOM 1930 O O . ILE B 1 38 ? -6.688 21.578 -4.977 1 92.44 38 ILE B O 1
ATOM 1934 N N . ASN B 1 39 ? -5.117 22.234 -6.531 1 91.25 39 ASN B N 1
ATOM 1935 C CA . ASN B 1 39 ? -4.195 21.141 -6.188 1 91.25 39 ASN B CA 1
ATOM 1936 C C . ASN B 1 39 ? -2.822 21.688 -5.797 1 91.25 39 ASN B C 1
ATOM 1938 O O . ASN B 1 39 ? -2.531 22.859 -6 1 91.25 39 ASN B O 1
ATOM 1942 N N . ARG B 1 40 ? -1.989 20.812 -5.312 1 87.5 40 ARG B N 1
ATOM 1943 C CA . ARG B 1 40 ? -0.716 21.234 -4.738 1 87.5 40 ARG B CA 1
ATOM 1944 C C . ARG B 1 40 ? 0.447 20.859 -5.648 1 87.5 40 ARG B C 1
ATOM 1946 O O . ARG B 1 40 ? 1.611 21.016 -5.277 1 87.5 40 ARG B O 1
ATOM 1953 N N . VAL B 1 41 ? 0.176 20.391 -6.785 1 90 41 VAL B N 1
ATOM 1954 C CA . VAL B 1 41 ? 1.224 19.875 -7.656 1 90 41 VAL B CA 1
ATOM 1955 C C . VAL B 1 41 ? 2.146 21.016 -8.086 1 90 41 VAL B C 1
ATOM 1957 O O . VAL B 1 41 ? 1.694 22 -8.672 1 90 41 VAL B O 1
ATOM 1960 N N . GLY B 1 42 ? 3.447 20.906 -7.785 1 87.56 42 GLY B N 1
ATOM 1961 C CA . GLY B 1 42 ? 4.457 21.844 -8.25 1 87.56 42 GLY B CA 1
ATOM 1962 C C . GLY B 1 42 ? 4.367 23.203 -7.582 1 87.56 42 GLY B C 1
ATOM 1963 O O . GLY B 1 42 ? 4.84 24.188 -8.125 1 87.56 42 GLY B O 1
ATOM 1964 N N . LYS B 1 43 ? 3.709 23.312 -6.477 1 91.69 43 LYS B N 1
ATOM 1965 C CA . LYS B 1 43 ? 3.51 24.609 -5.828 1 91.69 43 LYS B CA 1
ATOM 1966 C C . LYS B 1 43 ? 4.172 24.641 -4.449 1 91.69 43 LYS B C 1
ATOM 1968 O O . LYS B 1 43 ? 4.145 23.641 -3.721 1 91.69 43 LYS B O 1
ATOM 1973 N N . SER B 1 44 ? 4.688 25.781 -4.184 1 92.31 44 SER B N 1
ATOM 1974 C CA . SER B 1 44 ? 5.164 26.016 -2.826 1 92.31 44 SER B CA 1
ATOM 1975 C C . SER B 1 44 ? 4 26.266 -1.869 1 92.31 44 SER B C 1
ATOM 1977 O O . SER B 1 44 ? 2.875 26.516 -2.303 1 92.31 44 SER B O 1
ATOM 1979 N N . ILE B 1 45 ? 4.34 26.25 -0.606 1 93 45 ILE B N 1
ATOM 1980 C CA . ILE B 1 45 ? 3.33 26.516 0.412 1 93 45 ILE B CA 1
ATOM 1981 C C . ILE B 1 45 ? 2.754 27.922 0.205 1 93 45 ILE B C 1
ATOM 1983 O O . ILE B 1 45 ? 1.535 28.109 0.245 1 93 45 ILE B O 1
ATOM 1987 N N . THR B 1 46 ? 3.623 28.828 -0.086 1 93.31 46 THR B N 1
ATOM 1988 C CA . THR B 1 46 ? 3.201 30.219 -0.258 1 93.31 46 THR B CA 1
ATOM 1989 C C . THR B 1 46 ? 2.279 30.359 -1.465 1 93.31 46 THR B C 1
ATOM 1991 O O . THR B 1 46 ? 1.271 31.062 -1.404 1 93.31 46 THR B O 1
ATOM 1994 N N . GLU B 1 47 ? 2.611 29.688 -2.492 1 94.94 47 GLU B N 1
ATOM 1995 C CA . GLU B 1 47 ? 1.783 29.734 -3.693 1 94.94 47 GLU B CA 1
ATOM 1996 C C . GLU B 1 47 ? 0.392 29.172 -3.43 1 94.94 47 GLU B C 1
ATOM 1998 O O . GLU B 1 47 ? -0.604 29.703 -3.93 1 94.94 47 GLU B O 1
ATOM 2003 N N . ILE B 1 48 ? 0.319 28.156 -2.664 1 94.31 48 ILE B N 1
ATOM 2004 C CA . ILE B 1 48 ? -0.959 27.516 -2.352 1 94.31 48 ILE B CA 1
ATOM 2005 C C . ILE B 1 48 ? -1.79 28.453 -1.469 1 94.31 48 ILE B C 1
ATOM 2007 O O . ILE B 1 48 ? -2.994 28.609 -1.684 1 94.31 48 ILE B O 1
ATOM 2011 N N . VAL B 1 49 ? -1.185 29.047 -0.492 1 93.06 49 VAL B N 1
ATOM 2012 C CA . VAL B 1 49 ? -1.877 29.969 0.405 1 93.06 49 VAL B CA 1
ATOM 2013 C C . VAL B 1 49 ? -2.449 31.141 -0.394 1 93.06 49 VAL B C 1
ATOM 2015 O O . VAL B 1 49 ? -3.6 31.531 -0.187 1 93.06 49 VAL B O 1
ATOM 2018 N N . ASP B 1 50 ? -1.678 31.625 -1.348 1 94.56 50 ASP B N 1
ATOM 2019 C CA . ASP B 1 50 ? -2.123 32.719 -2.195 1 94.56 50 ASP B CA 1
ATOM 2020 C C . ASP B 1 50 ? -3.314 32.312 -3.055 1 94.56 50 ASP B C 1
ATOM 2022 O O . ASP B 1 50 ? -4.27 33.062 -3.213 1 94.56 50 ASP B O 1
ATOM 2026 N N . GLU B 1 51 ? -3.219 31.188 -3.574 1 95.75 51 GLU B N 1
ATOM 2027 C CA . GLU B 1 51 ? -4.293 30.703 -4.434 1 95.75 51 GLU B CA 1
ATOM 2028 C C . GLU B 1 51 ? -5.586 30.516 -3.643 1 95.75 51 GLU B C 1
ATOM 2030 O O . GLU B 1 51 ? -6.672 30.844 -4.125 1 95.75 51 GLU B O 1
ATOM 2035 N N . VAL B 1 52 ? -5.473 29.984 -2.506 1 94.94 52 VAL B N 1
ATOM 2036 C CA . VAL B 1 52 ? -6.629 29.781 -1.636 1 94.94 52 VAL B CA 1
ATOM 2037 C C . VAL B 1 52 ? -7.223 31.141 -1.258 1 94.94 52 VAL B C 1
ATOM 2039 O O . VAL B 1 52 ? -8.445 31.312 -1.266 1 94.94 52 VAL B O 1
ATOM 2042 N N . ALA B 1 53 ? -6.383 32.062 -0.961 1 93.69 53 ALA B N 1
ATOM 2043 C CA . ALA B 1 53 ? -6.848 33.406 -0.625 1 93.69 53 ALA B CA 1
ATOM 2044 C C . ALA B 1 53 ? -7.637 34.031 -1.778 1 93.69 53 ALA B C 1
ATOM 2046 O O . ALA B 1 53 ? -8.688 34.625 -1.564 1 93.69 53 ALA B O 1
ATOM 2047 N N . ALA B 1 54 ? -7.105 33.875 -2.922 1 96.19 54 ALA B N 1
ATOM 2048 C CA . ALA B 1 54 ? -7.789 34.406 -4.105 1 96.19 54 ALA B CA 1
ATOM 2049 C C . ALA B 1 54 ? -9.156 33.75 -4.273 1 96.19 54 ALA B C 1
ATOM 2051 O O . ALA B 1 54 ? -10.133 34.406 -4.621 1 96.19 54 ALA B O 1
ATOM 2052 N N . HIS B 1 55 ? -9.195 32.469 -4.121 1 96.81 55 HIS B N 1
ATOM 2053 C CA . HIS B 1 55 ? -10.445 31.719 -4.191 1 96.81 55 HIS B CA 1
ATOM 2054 C C . HIS B 1 55 ? -11.469 32.25 -3.193 1 96.81 55 HIS B C 1
ATOM 2056 O O . HIS B 1 55 ? -12.641 32.438 -3.531 1 96.81 55 HIS B O 1
ATOM 2062 N N . MET B 1 56 ? -11.008 32.562 -2.027 1 95.12 56 MET B N 1
ATOM 2063 C CA . MET B 1 56 ? -11.891 33.062 -0.968 1 95.12 56 MET B CA 1
ATOM 2064 C C . MET B 1 56 ? -12.359 34.469 -1.267 1 95.12 56 MET B C 1
ATOM 2066 O O . MET B 1 56 ? -13.531 34.781 -1.061 1 95.12 56 MET B O 1
ATOM 2070 N N . GLU B 1 57 ? -11.5 35.281 -1.723 1 95.69 57 GLU B N 1
ATOM 2071 C CA . GLU B 1 57 ? -11.844 36.656 -2.074 1 95.69 57 GLU B CA 1
ATOM 2072 C C . GLU B 1 57 ? -12.898 36.688 -3.172 1 95.69 57 GLU B C 1
ATOM 2074 O O . GLU B 1 57 ? -13.711 37.625 -3.219 1 95.69 57 GLU B O 1
ATOM 2079 N N . ALA B 1 58 ? -12.859 35.719 -3.957 1 96.88 58 ALA B N 1
ATOM 2080 C CA . ALA B 1 58 ? -13.82 35.656 -5.051 1 96.88 58 ALA B CA 1
ATOM 2081 C C . ALA B 1 58 ? -15.148 35.094 -4.57 1 96.88 58 ALA B C 1
ATOM 2083 O O . ALA B 1 58 ? -16.062 34.844 -5.371 1 96.88 58 ALA B O 1
ATOM 2084 N N . GLY B 1 59 ? -15.234 34.812 -3.311 1 95.44 59 GLY B N 1
ATOM 2085 C CA . GLY B 1 59 ? -16.5 34.375 -2.727 1 95.44 59 GLY B CA 1
ATOM 2086 C C . GLY B 1 59 ? -16.594 32.875 -2.58 1 95.44 59 GLY B C 1
ATOM 2087 O O . GLY B 1 59 ? -17.672 32.344 -2.334 1 95.44 59 GLY B O 1
ATOM 2088 N N . GLY B 1 60 ? -15.461 32.219 -2.766 1 95.69 60 GLY B N 1
ATOM 2089 C CA . GLY B 1 60 ? -15.469 30.766 -2.625 1 95.69 60 GLY B CA 1
ATOM 2090 C C . GLY B 1 60 ? -15.523 30.312 -1.179 1 95.69 60 GLY B C 1
ATOM 2091 O O . GLY B 1 60 ? -15.406 31.125 -0.26 1 95.69 60 GLY B O 1
ATOM 2092 N N . GLU B 1 61 ? -15.766 29 -1.067 1 95.69 61 GLU B N 1
ATOM 2093 C CA . GLU B 1 61 ? -15.734 28.359 0.246 1 95.69 61 GLU B CA 1
ATOM 2094 C C . GLU B 1 61 ? -14.414 27.625 0.471 1 95.69 61 GLU B C 1
ATOM 2096 O O . GLU B 1 61 ? -13.891 26.984 -0.443 1 95.69 61 GLU B O 1
ATOM 2101 N N . TYR B 1 62 ? -13.883 27.734 1.712 1 96.56 62 TYR B N 1
ATOM 2102 C CA . TYR B 1 62 ? -12.656 27.016 2.035 1 96.56 62 TYR B CA 1
ATOM 2103 C C . TYR B 1 62 ? -12.906 25.516 2.105 1 96.56 62 TYR B C 1
ATOM 2105 O O . TYR B 1 62 ? -13.992 25.078 2.502 1 96.56 62 TYR B O 1
ATOM 2113 N N . GLY B 1 63 ? -11.922 24.703 1.675 1 97.62 63 GLY B N 1
ATOM 2114 C CA . GLY B 1 63 ? -12.156 23.266 1.642 1 97.62 63 GLY B CA 1
ATOM 2115 C C . GLY B 1 63 ? -10.898 22.453 1.416 1 97.62 63 GLY B C 1
ATOM 2116 O O . GLY B 1 63 ? -9.789 22.938 1.65 1 97.62 63 GLY B O 1
ATOM 2117 N N . TRP B 1 64 ? -11.125 21.219 1.068 1 97.81 64 TRP B N 1
ATOM 2118 C CA . TRP B 1 64 ? -10.055 20.25 0.837 1 97.81 64 TRP B CA 1
ATOM 2119 C C . TRP B 1 64 ? -9.383 20.5 -0.506 1 97.81 64 TRP B C 1
ATOM 2121 O O . TRP B 1 64 ? -10.047 20.797 -1.499 1 97.81 64 TRP B O 1
ATOM 2131 N N . LEU B 1 65 ? -8.07 20.344 -0.47 1 97 65 LEU B N 1
ATOM 2132 C CA . LEU B 1 65 ? -7.273 20.453 -1.685 1 97 65 LEU B CA 1
ATOM 2133 C C . LEU B 1 65 ? -6.77 19.078 -2.121 1 97 65 LEU B C 1
ATOM 2135 O O . LEU B 1 65 ? -6.43 18.25 -1.283 1 97 65 LEU B O 1
ATOM 2139 N N . TRP B 1 66 ? -6.645 18.953 -3.436 1 95.12 66 TRP B N 1
ATOM 2140 C CA . TRP B 1 66 ? -6.121 17.688 -3.943 1 95.12 66 TRP B CA 1
ATOM 2141 C C . TRP B 1 66 ? -4.621 17.578 -3.697 1 95.12 66 TRP B C 1
ATOM 2143 O O . TRP B 1 66 ? -3.889 18.562 -3.842 1 95.12 66 TRP B O 1
ATOM 2153 N N . GLY B 1 67 ? -4.207 16.375 -3.342 1 91 67 GLY B N 1
ATOM 2154 C CA . GLY B 1 67 ? -2.787 16.094 -3.232 1 91 67 GLY B CA 1
ATOM 2155 C C . GLY B 1 67 ? -2.16 15.672 -4.551 1 91 67 GLY B C 1
ATOM 2156 O O . GLY B 1 67 ? -2.656 16.031 -5.621 1 91 67 GLY B O 1
ATOM 2157 N N . TRP B 1 68 ? -0.959 15.133 -4.41 1 87.31 68 TRP B N 1
ATOM 2158 C CA . TRP B 1 68 ? -0.261 14.68 -5.609 1 87.31 68 TRP B CA 1
ATOM 2159 C C . TRP B 1 68 ? 0.458 13.359 -5.359 1 87.31 68 TRP B C 1
ATOM 2161 O O . TRP B 1 68 ? 0.733 13.008 -4.211 1 87.31 68 TRP B O 1
ATOM 2171 N N . GLY B 1 69 ? 0.645 12.586 -6.441 1 79.62 69 GLY B N 1
ATOM 2172 C CA . GLY B 1 69 ? 1.338 11.312 -6.391 1 79.62 69 GLY B CA 1
ATOM 2173 C C . GLY B 1 69 ? 2.768 11.391 -6.891 1 79.62 69 GLY B C 1
ATOM 2174 O O . GLY B 1 69 ? 3.312 12.477 -7.066 1 79.62 69 GLY B O 1
ATOM 2175 N N . ASP B 1 70 ? 3.42 10.266 -7.043 1 71.25 70 ASP B N 1
ATOM 2176 C CA . ASP B 1 70 ? 4.824 10.117 -7.402 1 71.25 70 ASP B CA 1
ATOM 2177 C C . ASP B 1 70 ? 5.117 10.773 -8.75 1 71.25 70 ASP B C 1
ATOM 2179 O O . ASP B 1 70 ? 6.195 11.336 -8.953 1 71.25 70 ASP B O 1
ATOM 2183 N N . ASP B 1 71 ? 4.207 10.711 -9.586 1 74.38 71 ASP B N 1
ATOM 2184 C CA . ASP B 1 71 ? 4.441 11.25 -10.922 1 74.38 71 ASP B CA 1
ATOM 2185 C C . ASP B 1 71 ? 4.039 12.727 -11 1 74.38 71 ASP B C 1
ATOM 2187 O O . ASP B 1 71 ? 3.963 13.297 -12.086 1 74.38 71 ASP B O 1
ATOM 2191 N N . MET B 1 72 ? 3.764 13.258 -9.875 1 79.44 72 MET B N 1
ATOM 2192 C CA . MET B 1 72 ? 3.346 14.656 -9.766 1 79.44 72 MET B CA 1
ATOM 2193 C C . MET B 1 72 ? 1.995 14.867 -10.438 1 79.44 72 MET B C 1
ATOM 2195 O O . MET B 1 72 ? 1.727 15.953 -10.969 1 79.44 72 MET B O 1
ATOM 2199 N N . ASP B 1 73 ? 1.325 13.797 -10.484 1 86.44 73 ASP B N 1
ATOM 2200 C CA . ASP B 1 73 ? -0.057 13.883 -10.945 1 86.44 73 ASP B CA 1
ATOM 2201 C C . ASP B 1 73 ? -1.007 14.164 -9.781 1 86.44 73 ASP B C 1
ATOM 2203 O O . ASP B 1 73 ? -0.718 13.812 -8.641 1 86.44 73 ASP B O 1
ATOM 2207 N N . VAL B 1 74 ? -2.072 14.812 -10.203 1 91 74 VAL B N 1
ATOM 2208 C CA . VAL B 1 74 ? -3.105 15.062 -9.203 1 91 74 VAL B CA 1
ATOM 2209 C C . VAL B 1 74 ? -3.646 13.734 -8.672 1 91 74 VAL B C 1
ATOM 2211 O O . VAL B 1 74 ? -3.881 12.805 -9.438 1 91 74 VAL B O 1
ATOM 2214 N N . MET B 1 75 ? -3.848 13.695 -7.406 1 91.75 75 MET B N 1
ATOM 2215 C CA . MET B 1 75 ? -4.438 12.523 -6.762 1 91.75 75 MET B CA 1
ATOM 2216 C C . MET B 1 75 ? -5.695 12.906 -5.988 1 91.75 75 MET B C 1
ATOM 2218 O O . MET B 1 75 ? -5.625 13.25 -4.809 1 91.75 75 MET B O 1
ATOM 2222 N N . PRO B 1 76 ? -6.758 12.742 -6.602 1 92.56 76 PRO B N 1
ATOM 2223 C CA . PRO B 1 76 ? -8.016 13.141 -5.965 1 92.56 76 PRO B CA 1
A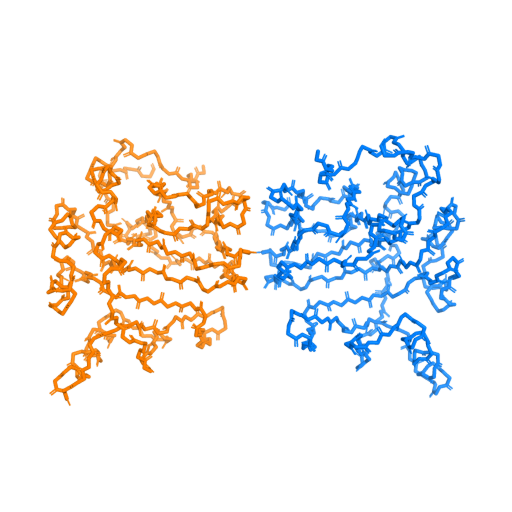TOM 2224 C C . PRO B 1 76 ? -8.367 12.266 -4.762 1 92.56 76 PRO B C 1
ATOM 2226 O O . PRO B 1 76 ? -9.195 12.656 -3.932 1 92.56 76 PRO B O 1
ATOM 2229 N N . GLU B 1 77 ? -7.727 11.125 -4.68 1 94.06 77 GLU B N 1
ATOM 2230 C CA . GLU B 1 77 ? -8.055 10.18 -3.617 1 94.06 77 GLU B CA 1
ATOM 2231 C C . GLU B 1 77 ? -7.258 10.484 -2.348 1 94.06 77 GLU B C 1
ATOM 2233 O O . GLU B 1 77 ? -7.426 9.805 -1.331 1 94.06 77 GLU B O 1
ATOM 2238 N N . TRP B 1 78 ? -6.484 11.484 -2.393 1 96.06 78 TRP B N 1
ATOM 2239 C CA . TRP B 1 78 ? -5.711 11.984 -1.26 1 96.06 78 TRP B CA 1
ATOM 2240 C C . TRP B 1 78 ? -5.824 13.5 -1.147 1 96.06 78 TRP B C 1
ATOM 2242 O O . TRP B 1 78 ? -5.355 14.234 -2.023 1 96.06 78 TRP B O 1
ATOM 2252 N N . THR B 1 79 ? -6.41 13.984 -0.027 1 96.94 79 THR B N 1
ATOM 2253 C CA . THR B 1 79 ? -6.723 15.406 0.077 1 96.94 79 THR B CA 1
ATOM 2254 C C . THR B 1 79 ? -6.145 16 1.36 1 96.94 79 THR B C 1
ATOM 2256 O O . THR B 1 79 ? -5.801 15.258 2.287 1 96.94 79 THR B O 1
ATOM 2259 N N . GLN B 1 80 ? -6.078 17.344 1.335 1 97.19 80 GLN B N 1
ATOM 2260 C CA . GLN B 1 80 ? -5.5 18.062 2.457 1 97.19 80 GLN B CA 1
ATOM 2261 C C . GLN B 1 80 ? -6.375 19.25 2.848 1 97.19 80 GLN B C 1
ATOM 2263 O O . GLN B 1 80 ? -6.91 19.953 1.98 1 97.19 80 GLN B O 1
ATOM 2268 N N . TYR B 1 81 ? -6.617 19.469 4.02 1 98 81 TYR B N 1
ATOM 2269 C CA . TYR B 1 81 ? -7.262 20.641 4.59 1 98 81 TYR B CA 1
ATOM 2270 C C . TYR B 1 81 ? -6.273 21.453 5.426 1 98 81 TYR B C 1
ATOM 2272 O O . TYR B 1 81 ? -5.988 21.094 6.57 1 98 81 TYR B O 1
ATOM 2280 N N . GLY B 1 82 ? -5.809 22.578 4.855 1 97.81 82 GLY B N 1
ATOM 2281 C CA . GLY B 1 82 ? -4.777 23.375 5.492 1 97.81 82 GLY B CA 1
ATOM 2282 C C . GLY B 1 82 ? -5.242 24.031 6.777 1 97.81 82 GLY B C 1
ATOM 2283 O O . GLY B 1 82 ? -6.375 24.516 6.859 1 97.81 82 GLY B O 1
ATOM 2284 N N . LEU B 1 83 ? -4.27 24.078 7.758 1 98.44 83 LEU B N 1
ATOM 2285 C CA . LEU B 1 83 ? -4.613 24.688 9.047 1 98.44 83 LEU B CA 1
ATOM 2286 C C . LEU B 1 83 ? -3.643 25.797 9.398 1 98.44 83 LEU B C 1
ATOM 2288 O O . LEU B 1 83 ? -4.062 26.891 9.812 1 98.44 83 LEU B O 1
ATOM 2292 N N . VAL B 1 84 ? -2.354 25.5 9.305 1 97.94 84 VAL B N 1
ATOM 2293 C CA . VAL B 1 84 ? -1.314 26.438 9.703 1 97.94 84 VAL B CA 1
ATOM 2294 C C . VAL B 1 84 ? -0.185 26.422 8.672 1 97.94 84 VAL B C 1
ATOM 2296 O O . VAL B 1 84 ? 0.219 25.359 8.203 1 97.94 84 VAL B O 1
ATOM 2299 N N . ALA B 1 85 ? 0.264 27.594 8.25 1 96.88 85 ALA B N 1
ATOM 2300 C CA . ALA B 1 85 ? 1.465 27.766 7.434 1 96.88 85 ALA B CA 1
ATOM 2301 C C . ALA B 1 85 ? 2.43 28.766 8.086 1 96.88 85 ALA B C 1
ATOM 2303 O O . ALA B 1 85 ? 2.066 29.906 8.344 1 96.88 85 ALA B O 1
ATOM 2304 N N . TYR B 1 86 ? 3.621 28.328 8.336 1 95.69 86 TYR B N 1
ATOM 2305 C CA . TYR B 1 86 ? 4.664 29.141 8.938 1 95.69 86 TYR B CA 1
ATOM 2306 C C . TYR B 1 86 ? 4.156 29.828 10.195 1 95.69 86 TYR B C 1
ATOM 2308 O O . TYR B 1 86 ? 4.223 31.062 10.312 1 95.69 86 TYR B O 1
ATOM 2316 N N . ASP B 1 87 ? 3.684 29.047 11.078 1 96.06 87 ASP B N 1
ATOM 2317 C CA . ASP B 1 87 ? 3.244 29.438 12.414 1 96.06 87 ASP B CA 1
ATOM 2318 C C . ASP B 1 87 ? 2.049 30.391 12.344 1 96.06 87 ASP B C 1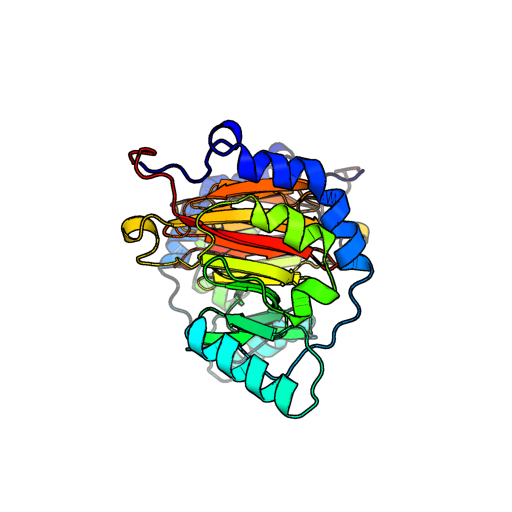
ATOM 2320 O O . ASP B 1 87 ? 1.646 30.969 13.352 1 96.06 87 ASP B O 1
ATOM 2324 N N . THR B 1 88 ? 1.458 30.562 11.148 1 96.25 88 THR B N 1
ATOM 2325 C CA . THR B 1 88 ? 0.294 31.422 10.969 1 96.25 88 THR B CA 1
ATOM 2326 C C . THR B 1 88 ? -0.944 30.594 10.633 1 96.25 88 THR B C 1
ATOM 2328 O O . THR B 1 88 ? -0.972 29.891 9.625 1 96.25 88 THR B O 1
ATOM 2331 N N . PRO B 1 89 ? -1.981 30.672 11.469 1 97 89 PRO B N 1
ATOM 2332 C CA . PRO B 1 89 ? -3.219 29.953 11.156 1 97 89 PRO B CA 1
ATOM 2333 C C . PRO B 1 89 ? -3.889 30.469 9.883 1 97 89 PRO B C 1
ATOM 2335 O O . PRO B 1 89 ? -3.889 31.672 9.617 1 97 89 PRO B O 1
ATOM 2338 N N . ILE B 1 90 ? -4.398 29.562 9.086 1 95.06 90 ILE B N 1
ATOM 2339 C CA . ILE B 1 90 ? -5.281 29.938 7.988 1 95.06 90 ILE B CA 1
ATOM 2340 C C . ILE B 1 90 ? -6.602 30.469 8.547 1 95.06 90 ILE B C 1
ATOM 2342 O O . ILE B 1 90 ? -7.293 29.766 9.289 1 95.06 90 ILE B O 1
ATOM 2346 N N . PRO B 1 91 ? -6.957 31.641 8.18 1 93.69 91 PRO B N 1
ATOM 2347 C CA . PRO B 1 91 ? -8.102 32.281 8.836 1 93.69 91 PRO B CA 1
ATOM 2348 C C . PRO B 1 91 ? -9.383 31.453 8.727 1 93.69 91 PRO B C 1
ATOM 2350 O O . PRO B 1 91 ? -10.133 31.344 9.703 1 93.69 91 PRO B O 1
ATOM 2353 N N . TYR B 1 92 ? -9.641 30.906 7.641 1 93.44 92 TYR B N 1
ATOM 2354 C CA . TYR B 1 92 ? -10.875 30.156 7.402 1 93.44 92 TYR B CA 1
ATOM 2355 C C . TYR B 1 92 ? -10.883 28.859 8.188 1 93.44 92 TYR B C 1
ATOM 2357 O O . TYR B 1 92 ? -11.945 28.391 8.625 1 93.44 92 TYR B O 1
ATOM 2365 N N . ALA B 1 93 ? -9.68 28.297 8.398 1 93.56 93 ALA B N 1
ATOM 2366 C CA . ALA B 1 93 ? -9.547 27.094 9.227 1 93.56 93 ALA B CA 1
ATOM 2367 C C . ALA B 1 93 ? -9.781 27.422 10.695 1 93.56 93 ALA B C 1
ATOM 2369 O O . ALA B 1 93 ? -10.367 26.609 11.43 1 93.56 93 ALA B O 1
ATOM 2370 N N . ARG B 1 94 ? -9.297 28.562 11.102 1 94.94 94 ARG B N 1
ATOM 2371 C CA . ARG B 1 94 ? -9.477 28.984 12.484 1 94.94 94 ARG B CA 1
ATOM 2372 C C . ARG B 1 94 ? -10.961 29.062 12.844 1 94.94 94 ARG B C 1
ATOM 2374 O O . ARG B 1 94 ? -11.359 28.656 13.938 1 94.94 94 ARG B O 1
ATOM 2381 N N . ALA B 1 95 ? -11.734 29.547 11.953 1 95.19 95 ALA B N 1
ATOM 2382 C CA . ALA B 1 95 ? -13.172 29.672 12.18 1 95.19 95 ALA B CA 1
ATOM 2383 C C . ALA B 1 95 ? -13.828 28.297 12.273 1 95.19 95 ALA B C 1
ATOM 2385 O O . ALA B 1 95 ? -14.734 28.078 13.078 1 95.19 95 ALA B O 1
ATOM 2386 N N . ALA B 1 96 ? -13.414 27.375 11.477 1 96.75 96 ALA B N 1
ATOM 2387 C CA . ALA B 1 96 ? -14.047 26.062 11.367 1 96.75 96 ALA B CA 1
ATOM 2388 C C . ALA B 1 96 ? -13.57 25.141 12.484 1 96.75 96 ALA B C 1
ATOM 2390 O O . ALA B 1 96 ? -14.312 24.266 12.93 1 96.75 96 ALA B O 1
ATOM 2391 N N . MET B 1 97 ? -12.32 25.297 12.914 1 98.19 97 MET B N 1
ATOM 2392 C CA . MET B 1 97 ? -11.719 24.391 13.891 1 98.19 97 MET B CA 1
ATOM 2393 C C . MET B 1 97 ? -10.938 25.172 14.945 1 98.19 97 MET B C 1
ATOM 2395 O O . MET B 1 97 ? -9.727 24.984 15.094 1 98.19 97 MET B O 1
ATOM 2399 N N . PRO B 1 98 ? -11.633 25.938 15.711 1 98.31 98 PRO B N 1
ATOM 2400 C CA . PRO B 1 98 ? -10.969 26.844 16.656 1 98.31 98 PRO B CA 1
ATOM 2401 C C . PRO B 1 98 ? -10.219 26.094 17.75 1 98.31 98 PRO B C 1
ATOM 2403 O O . PRO B 1 98 ? -9.141 26.516 18.172 1 98.31 98 PRO B O 1
ATOM 2406 N N . GLY B 1 99 ? -10.797 25.031 18.25 1 98.5 99 GLY B N 1
ATOM 2407 C CA . GLY B 1 99 ? -10.102 24.25 19.266 1 98.5 99 GLY B CA 1
ATOM 2408 C C . GLY B 1 99 ? -8.789 23.656 18.781 1 98.5 99 GLY B C 1
ATOM 2409 O O . GLY B 1 99 ? -7.793 23.688 19.5 1 98.5 99 GLY B O 1
ATOM 2410 N N . THR B 1 100 ? -8.797 23.156 17.578 1 98.69 100 THR B N 1
ATOM 2411 C CA . THR B 1 100 ? -7.594 22.594 16.969 1 98.69 100 THR B CA 1
ATOM 2412 C C . THR B 1 100 ? -6.523 23.672 16.812 1 98.69 100 THR B C 1
ATOM 2414 O O . THR B 1 100 ? -5.363 23.453 17.172 1 98.69 100 THR B O 1
ATOM 2417 N N . ILE B 1 101 ? -6.934 24.844 16.297 1 98.56 101 ILE B N 1
ATOM 2418 C CA . ILE B 1 101 ? -5.988 25.938 16.062 1 98.56 101 ILE B CA 1
ATOM 2419 C C . ILE B 1 101 ? -5.398 26.406 17.391 1 98.56 101 ILE B C 1
ATOM 2421 O O . ILE B 1 101 ? -4.219 26.734 17.469 1 98.56 101 ILE B O 1
ATOM 2425 N N . ASP B 1 102 ? -6.195 26.422 18.406 1 98.19 102 ASP B N 1
ATOM 2426 C CA . ASP B 1 102 ? -5.699 26.766 19.734 1 98.19 102 ASP B CA 1
ATOM 2427 C C . ASP B 1 102 ? -4.625 25.797 20.203 1 98.19 102 ASP B C 1
ATOM 2429 O O . ASP B 1 102 ? -3.596 26.203 20.75 1 98.19 102 ASP B O 1
ATOM 2433 N N . LEU B 1 103 ? -4.844 24.531 20.062 1 98.38 103 LEU B N 1
ATOM 2434 C CA . LEU B 1 103 ? -3.861 23.516 20.438 1 98.38 103 LEU B CA 1
ATOM 2435 C C . LEU B 1 103 ? -2.57 23.703 19.641 1 98.38 103 LEU B C 1
ATOM 2437 O O . LEU B 1 103 ? -1.476 23.594 20.203 1 98.38 103 LEU B O 1
ATOM 2441 N N . LEU B 1 104 ? -2.705 24 18.328 1 98.31 104 LEU B N 1
ATOM 2442 C CA . LEU B 1 104 ? -1.554 24.141 17.438 1 98.31 104 LEU B CA 1
ATOM 2443 C C . LEU B 1 104 ? -0.743 25.375 17.797 1 98.31 104 LEU B C 1
ATOM 2445 O O . LEU B 1 104 ? 0.474 25.406 17.609 1 98.31 104 LEU B O 1
ATOM 2449 N N . SER B 1 105 ? -1.396 26.375 18.312 1 96.62 105 SER B N 1
ATOM 2450 C CA . SER B 1 105 ? -0.731 27.641 18.656 1 96.62 105 SER B CA 1
ATOM 2451 C C . SER B 1 105 ? 0.309 27.438 19.75 1 96.62 105 SER B C 1
ATOM 2453 O O . SER B 1 105 ? 1.179 28.281 19.953 1 96.62 105 SER B O 1
ATOM 2455 N N . LYS B 1 106 ? 0.253 26.344 20.422 1 95.44 106 LYS B N 1
ATOM 2456 C CA . LYS B 1 106 ? 1.172 26.062 21.516 1 95.44 106 LYS B CA 1
ATOM 2457 C C . LYS B 1 106 ? 2.441 25.375 21.016 1 95.44 106 LYS B C 1
ATOM 2459 O O . LYS B 1 106 ? 3.389 25.172 21.781 1 95.44 106 LYS B O 1
ATOM 2464 N N . ILE B 1 107 ? 2.463 24.984 19.812 1 95.19 107 ILE B N 1
ATOM 2465 C CA . ILE B 1 107 ? 3.588 24.281 19.203 1 95.19 107 ILE B CA 1
ATOM 2466 C C . ILE B 1 107 ? 4.48 25.266 18.469 1 95.19 107 ILE B C 1
ATOM 2468 O O . ILE B 1 107 ? 4.062 25.859 17.469 1 95.19 107 ILE B O 1
ATOM 2472 N N . PRO B 1 108 ? 5.637 25.438 18.906 1 90.81 108 PRO B N 1
ATOM 2473 C CA . PRO B 1 108 ? 6.512 26.375 18.203 1 90.81 108 PRO B CA 1
ATOM 2474 C C . PRO B 1 108 ? 7.102 25.766 16.922 1 90.81 108 PRO B C 1
ATOM 2476 O O . PRO B 1 108 ? 7.422 24.578 16.891 1 90.81 108 PRO B O 1
ATOM 2479 N N . GLY B 1 109 ? 7.27 26.625 15.898 1 95.19 109 GLY B N 1
ATOM 2480 C CA . GLY B 1 109 ? 8.055 26.266 14.719 1 95.19 109 GLY B CA 1
ATOM 2481 C C . GLY B 1 109 ? 7.305 25.359 13.758 1 95.19 109 GLY B C 1
ATOM 2482 O O . GLY B 1 109 ? 7.855 24.375 13.266 1 95.19 109 GLY B O 1
ATOM 2483 N N . ILE B 1 110 ? 6.012 25.609 13.562 1 97.12 110 ILE B N 1
ATOM 2484 C CA . ILE B 1 110 ? 5.25 24.859 12.562 1 97.12 110 ILE B CA 1
ATOM 2485 C C . ILE B 1 110 ? 5.523 25.438 11.172 1 97.12 110 ILE B C 1
ATOM 2487 O O . ILE B 1 110 ? 5.309 26.641 10.938 1 97.12 110 ILE B O 1
ATOM 2491 N N . LYS B 1 111 ? 6.062 24.672 10.336 1 96.88 111 LYS B N 1
ATOM 2492 C CA . LYS B 1 111 ? 6.16 25.062 8.938 1 96.88 111 LYS B CA 1
ATOM 2493 C C . LYS B 1 111 ? 4.84 24.844 8.203 1 96.88 111 LYS B C 1
ATOM 2495 O O . LYS B 1 111 ? 4.344 25.734 7.512 1 96.88 111 LYS B O 1
ATOM 2500 N N . LEU B 1 112 ? 4.285 23.672 8.375 1 97.12 112 LEU B N 1
ATOM 2501 C CA . LEU B 1 112 ? 3.02 23.328 7.738 1 97.12 112 LEU B CA 1
ATOM 2502 C C . LEU B 1 112 ? 2.219 22.359 8.609 1 97.12 112 LEU B C 1
ATOM 2504 O O . LEU B 1 112 ? 2.779 21.438 9.195 1 97.12 112 LEU B O 1
ATOM 2508 N N . CYS B 1 113 ? 0.952 22.609 8.688 1 98.44 113 CYS B N 1
ATOM 2509 C CA . CYS B 1 113 ? 0.017 21.688 9.344 1 98.44 113 CYS B CA 1
ATOM 2510 C C . CYS B 1 113 ? -1.266 21.547 8.531 1 98.44 113 CYS B C 1
ATOM 2512 O O . CYS B 1 113 ? -1.821 22.547 8.062 1 98.44 113 CYS B O 1
ATOM 2514 N N . ALA B 1 114 ? -1.727 20.391 8.359 1 98.56 114 ALA B N 1
ATOM 2515 C CA . ALA B 1 114 ? -2.967 20.141 7.633 1 98.56 114 ALA B CA 1
ATOM 2516 C C . ALA B 1 114 ? -3.594 18.812 8.07 1 98.56 114 ALA B C 1
ATOM 2518 O O . ALA B 1 114 ? -2.914 17.953 8.625 1 98.56 114 ALA B O 1
ATOM 2519 N N . LEU B 1 115 ? -4.906 18.703 7.93 1 98.75 115 LEU B N 1
ATOM 2520 C CA . LEU B 1 115 ? -5.535 17.391 7.91 1 98.75 115 LEU B CA 1
ATOM 2521 C C . LEU B 1 115 ? -5.316 16.703 6.57 1 98.75 115 LEU B C 1
ATOM 2523 O O . LEU B 1 115 ? -5.5 17.312 5.516 1 98.75 115 LEU B O 1
ATOM 2527 N N . LEU B 1 116 ? -4.871 15.5 6.625 1 98.38 116 LEU B N 1
ATOM 2528 C CA . LEU B 1 116 ? -4.703 14.688 5.426 1 98.38 116 LEU B CA 1
ATOM 2529 C C . LEU B 1 116 ? -5.691 13.523 5.418 1 98.38 116 LEU B C 1
ATOM 2531 O O . LEU B 1 116 ? -5.773 12.766 6.383 1 98.38 116 LEU B O 1
ATOM 2535 N N . ARG B 1 117 ? -6.406 13.406 4.328 1 98.06 117 ARG B N 1
ATOM 2536 C CA . ARG B 1 117 ? -7.406 12.352 4.215 1 98.06 117 ARG B CA 1
ATOM 2537 C C . ARG B 1 117 ? -7.102 11.43 3.041 1 98.06 117 ARG B C 1
ATOM 2539 O O . ARG B 1 117 ? -6.887 11.891 1.92 1 98.06 117 ARG B O 1
ATOM 2546 N N . MET B 1 118 ? -7.059 10.156 3.328 1 97.44 118 MET B N 1
ATOM 2547 C CA . MET B 1 118 ? -6.953 9.125 2.299 1 97.44 118 MET B CA 1
ATOM 2548 C C . MET B 1 118 ? -8.289 8.414 2.1 1 97.44 118 MET B C 1
ATOM 2550 O O . MET B 1 118 ? -8.93 7.996 3.068 1 97.44 118 MET B O 1
ATOM 2554 N N . GLU B 1 119 ? -8.68 8.289 0.848 1 96.62 119 GLU B N 1
ATOM 2555 C CA . GLU B 1 119 ? -9.844 7.48 0.497 1 96.62 119 GLU B CA 1
ATOM 2556 C C . GLU B 1 119 ? -9.57 5.996 0.735 1 96.62 119 GLU B C 1
ATOM 2558 O O . GLU B 1 119 ? -8.438 5.605 1.023 1 96.62 119 GLU B O 1
ATOM 2563 N N . PRO B 1 120 ? -10.711 5.148 0.724 1 95.5 120 PRO B N 1
ATOM 2564 C CA . PRO B 1 120 ? -10.531 3.699 0.825 1 95.5 120 PRO B CA 1
ATOM 2565 C C . PRO B 1 120 ? -9.602 3.148 -0.253 1 95.5 120 PRO B C 1
ATOM 2567 O O . PRO B 1 120 ? -9.672 3.57 -1.409 1 95.5 120 PRO B O 1
ATOM 2570 N N . ASN B 1 121 ? -8.672 2.229 0.169 1 95 121 ASN B N 1
ATOM 2571 C CA . ASN B 1 121 ? -7.801 1.491 -0.738 1 95 121 ASN B CA 1
ATOM 2572 C C . ASN B 1 121 ? -6.879 2.428 -1.511 1 95 121 ASN B C 1
ATOM 2574 O O . ASN B 1 121 ? -6.797 2.354 -2.738 1 95 121 ASN B O 1
ATOM 2578 N N . VAL B 1 122 ? -6.234 3.281 -0.769 1 95.12 122 VAL B N 1
ATOM 2579 C CA . VAL B 1 122 ? -5.316 4.25 -1.364 1 95.12 122 VAL B CA 1
ATOM 2580 C C . VAL B 1 122 ? -3.896 3.986 -0.868 1 95.12 122 VAL B C 1
ATOM 2582 O O . VAL B 1 122 ? -3.697 3.598 0.285 1 95.12 122 VAL B O 1
ATOM 2585 N N . PHE B 1 123 ? -2.949 4.09 -1.713 1 95.94 123 PHE B N 1
ATOM 2586 C CA . PHE B 1 123 ? -1.522 3.918 -1.462 1 95.94 123 PHE B CA 1
ATOM 2587 C C . PHE B 1 123 ? -0.742 5.145 -1.915 1 95.94 123 PHE B C 1
ATOM 2589 O O . PHE B 1 123 ? -0.79 5.52 -3.09 1 95.94 123 PHE B O 1
ATOM 2596 N N . LEU B 1 124 ? -0.212 5.906 -0.963 1 96 124 LEU B N 1
ATOM 2597 C CA . LEU B 1 124 ? 0.804 6.902 -1.289 1 96 124 LEU B CA 1
ATOM 2598 C C . LEU B 1 124 ? 2.189 6.266 -1.342 1 96 124 LEU B C 1
ATOM 2600 O O . LEU B 1 124 ? 2.762 5.93 -0.303 1 96 124 LEU B O 1
ATOM 2604 N N . GLY B 1 125 ? 2.717 6.148 -2.486 1 95.19 125 GLY B N 1
ATOM 2605 C CA . GLY B 1 125 ? 3.922 5.371 -2.736 1 95.19 125 GLY B CA 1
ATOM 2606 C C . GLY B 1 125 ? 5.152 5.938 -2.053 1 95.19 125 GLY B C 1
ATOM 2607 O O . GLY B 1 125 ? 5.137 7.074 -1.58 1 95.19 125 GLY B O 1
ATOM 2608 N N . THR B 1 126 ? 6.176 5.117 -2.057 1 95.69 126 THR B N 1
ATOM 2609 C CA . THR B 1 126 ? 7.43 5.465 -1.401 1 95.69 126 THR B CA 1
ATOM 2610 C C . THR B 1 126 ? 7.984 6.773 -1.955 1 95.69 126 THR B C 1
ATOM 2612 O O . THR B 1 126 ? 8.078 6.949 -3.172 1 95.69 126 THR B O 1
ATOM 2615 N N . HIS B 1 127 ? 8.336 7.664 -1.078 1 94.81 127 HIS B N 1
ATOM 2616 C CA . HIS B 1 127 ? 8.945 8.945 -1.402 1 94.81 127 HIS B CA 1
ATOM 2617 C C . HIS B 1 127 ? 9.758 9.484 -0.228 1 94.81 127 HIS B C 1
ATOM 2619 O O . HIS B 1 127 ? 9.789 8.875 0.841 1 94.81 127 HIS B O 1
ATOM 2625 N N . SER B 1 128 ? 10.453 10.484 -0.46 1 94.56 128 SER B N 1
ATOM 2626 C CA . SER B 1 128 ? 11.211 11.18 0.573 1 94.56 128 SER B CA 1
ATOM 2627 C C . SER B 1 128 ? 11.156 12.688 0.369 1 94.56 128 SER B C 1
ATOM 2629 O O . SER B 1 128 ? 11.008 13.164 -0.759 1 94.56 128 SER B O 1
ATOM 2631 N N . HIS B 1 129 ? 11.141 13.375 1.478 1 93.25 129 HIS B N 1
ATOM 2632 C CA . HIS B 1 129 ? 11.219 14.828 1.419 1 93.25 129 HIS B CA 1
ATOM 2633 C C . HIS B 1 129 ? 12.664 15.305 1.53 1 93.25 129 HIS B C 1
ATOM 2635 O O . HIS B 1 129 ? 13.086 15.758 2.594 1 93.25 129 HIS B O 1
ATOM 2641 N N . THR B 1 130 ? 13.25 15.289 0.444 1 90.88 130 THR B N 1
ATOM 2642 C CA . THR B 1 130 ? 14.672 15.617 0.374 1 90.88 130 THR B CA 1
ATOM 2643 C C . THR B 1 130 ? 14.922 17.031 0.899 1 90.88 130 THR B C 1
ATOM 2645 O O . THR B 1 130 ? 14.164 17.953 0.59 1 90.88 130 THR B O 1
ATOM 2648 N N . GLY B 1 131 ? 15.891 17.203 1.692 1 92.06 131 GLY B N 1
ATOM 2649 C CA . GLY B 1 131 ? 16.281 18.516 2.168 1 92.06 131 GLY B CA 1
ATOM 2650 C C . GLY B 1 131 ? 15.695 18.875 3.52 1 92.06 131 GLY B C 1
ATOM 2651 O O . GLY B 1 131 ? 16.203 19.75 4.215 1 92.06 131 GLY B O 1
ATOM 2652 N N . THR B 1 132 ? 14.672 18.125 3.924 1 93.12 132 THR B N 1
ATOM 2653 C CA . THR B 1 132 ? 13.969 18.516 5.145 1 93.12 132 THR B CA 1
ATOM 2654 C C . THR B 1 132 ? 14.844 18.266 6.371 1 93.12 132 THR B C 1
ATOM 2656 O O . THR B 1 132 ? 14.781 19.016 7.348 1 93.12 132 THR B O 1
ATOM 2659 N N . TRP B 1 133 ? 15.664 17.297 6.332 1 93 133 TRP B N 1
ATOM 2660 C CA . TRP B 1 133 ? 16.547 17.047 7.461 1 93 133 TRP B CA 1
ATOM 2661 C C . TRP B 1 133 ? 17.531 18.188 7.645 1 93 133 TRP B C 1
ATOM 2663 O O . TRP B 1 133 ? 17.719 18.688 8.758 1 93 133 TRP B O 1
ATOM 2673 N N . GLU B 1 134 ? 18.156 18.594 6.559 1 92.88 134 GLU B N 1
ATOM 2674 C CA . GLU B 1 134 ? 19.125 19.688 6.582 1 92.88 134 GLU B CA 1
ATOM 2675 C C . GLU B 1 134 ? 18.453 21 7.023 1 92.88 134 GLU B C 1
ATOM 2677 O O . GLU B 1 134 ? 19.094 21.828 7.664 1 92.88 134 GLU B O 1
ATOM 2682 N N . GLU B 1 135 ? 17.203 21.094 6.746 1 93.75 135 GLU B N 1
ATOM 2683 C CA . GLU B 1 135 ? 16.438 22.266 7.148 1 93.75 135 GLU B CA 1
ATOM 2684 C C . GLU B 1 135 ? 16.078 22.203 8.633 1 93.75 135 GLU B C 1
ATOM 2686 O O . GLU B 1 135 ? 15.586 23.188 9.188 1 93.75 135 GLU B O 1
ATOM 2691 N N . GLY B 1 136 ? 16.375 21.062 9.266 1 94.12 136 GLY B N 1
ATOM 2692 C CA . GLY B 1 136 ? 16.078 20.875 10.68 1 94.12 136 GLY B CA 1
ATOM 2693 C C . GLY B 1 136 ? 14.625 20.5 10.938 1 94.12 136 GLY B C 1
ATOM 2694 O O . GLY B 1 136 ? 14.102 20.766 12.023 1 94.12 136 GLY B O 1
ATOM 2695 N N . LEU B 1 137 ? 14 19.922 9.945 1 96 137 LEU B N 1
ATOM 2696 C CA . LEU B 1 137 ? 12.578 19.625 10.062 1 96 137 LEU B CA 1
ATOM 2697 C C . LEU B 1 137 ? 12.352 18.156 10.414 1 96 137 LEU B C 1
ATOM 2699 O O . LEU B 1 137 ? 13.102 17.281 9.969 1 96 137 LEU B O 1
ATOM 2703 N N . LEU B 1 138 ? 11.289 17.906 11.211 1 96.81 138 LEU B N 1
ATOM 2704 C CA . LEU B 1 138 ? 10.68 16.594 11.414 1 96.81 138 LEU B CA 1
ATOM 2705 C C . LEU B 1 138 ? 9.203 16.609 11.039 1 96.81 138 LEU B C 1
ATOM 2707 O O . LEU B 1 138 ? 8.625 17.688 10.844 1 96.81 138 LEU B O 1
ATOM 2711 N N . HIS B 1 139 ? 8.719 15.469 10.906 1 97.69 139 HIS B N 1
ATOM 2712 C CA . HIS B 1 139 ? 7.316 15.289 10.555 1 97.69 139 HIS B CA 1
ATOM 2713 C C . HIS B 1 139 ? 6.555 14.57 11.664 1 97.69 139 HIS B C 1
ATOM 2715 O O . HIS B 1 139 ? 7.141 13.781 12.406 1 97.69 139 HIS B O 1
ATOM 2721 N N . MET B 1 140 ? 5.363 14.891 11.758 1 97.69 140 MET B N 1
ATOM 2722 C CA . MET B 1 140 ? 4.5 14.203 12.703 1 97.69 140 MET B CA 1
ATOM 2723 C C . MET B 1 140 ? 3.15 13.875 12.07 1 97.69 140 MET B C 1
ATOM 2725 O O . MET B 1 140 ? 2.625 14.656 11.281 1 97.69 140 MET B O 1
ATOM 2729 N N . GLN B 1 141 ? 2.596 12.688 12.414 1 98.69 141 GLN B N 1
ATOM 2730 C CA . GLN B 1 141 ? 1.204 12.336 12.148 1 98.69 141 GLN B CA 1
ATOM 2731 C C . GLN B 1 141 ? 0.475 11.969 13.445 1 98.69 141 GLN B C 1
ATOM 2733 O O . GLN B 1 141 ? 1.013 11.242 14.281 1 98.69 141 GLN B O 1
ATOM 2738 N N . LEU B 1 142 ? -0.595 12.539 13.617 1 98.81 142 LEU B N 1
ATOM 2739 C CA . LEU B 1 142 ? -1.549 12.172 14.656 1 98.81 142 LEU B CA 1
ATOM 2740 C C . LEU B 1 142 ? -2.836 11.625 14.047 1 98.81 142 LEU B C 1
ATOM 2742 O O . LEU B 1 142 ? -3.562 12.352 13.367 1 98.81 142 LEU B O 1
ATOM 2746 N N . THR B 1 143 ? -3.117 10.328 14.289 1 98.69 143 THR B N 1
ATOM 2747 C CA . THR B 1 143 ? -4.305 9.727 13.688 1 98.69 143 THR B CA 1
ATOM 2748 C C . THR B 1 143 ? -5.574 10.281 14.336 1 98.69 143 THR B C 1
ATOM 2750 O O . THR B 1 143 ? -5.75 10.188 15.547 1 98.69 143 THR B O 1
ATOM 2753 N N . ILE B 1 144 ? -6.387 10.805 13.516 1 98.69 144 ILE B N 1
ATOM 2754 C CA . ILE B 1 144 ? -7.598 11.469 14 1 98.69 144 ILE B CA 1
ATOM 2755 C C . ILE B 1 144 ? -8.805 10.555 13.781 1 98.69 144 ILE B C 1
ATOM 2757 O O . ILE B 1 144 ? -9.68 10.461 14.641 1 98.69 144 ILE B O 1
ATOM 2761 N N . ASP B 1 145 ? -8.797 9.969 12.602 1 97.69 145 ASP B N 1
ATOM 2762 C CA . ASP B 1 145 ? -9.922 9.109 12.234 1 97.69 145 ASP B CA 1
ATOM 2763 C C . ASP B 1 145 ? -9.477 8.016 11.273 1 97.69 145 ASP B C 1
ATOM 2765 O O . ASP B 1 145 ? -9.133 8.289 10.125 1 97.69 145 ASP B O 1
ATOM 2769 N N . ALA B 1 146 ? -9.445 6.805 11.758 1 96.06 146 ALA B N 1
ATOM 2770 C CA . ALA B 1 146 ? -9.07 5.637 10.969 1 96.06 146 ALA B CA 1
ATOM 2771 C C . ALA B 1 146 ? -9.906 4.422 11.352 1 96.06 146 ALA B C 1
ATOM 2773 O O . ALA B 1 146 ? -10.453 4.359 12.461 1 96.06 146 ALA B O 1
ATOM 2774 N N . PRO B 1 147 ? -9.984 3.523 10.359 1 91.25 147 PRO B N 1
ATOM 2775 C CA . PRO B 1 147 ? -10.711 2.305 10.711 1 91.25 147 PRO B CA 1
ATOM 2776 C C . PRO B 1 147 ? -10.109 1.579 11.906 1 91.25 147 PRO B C 1
ATOM 2778 O O . PRO B 1 147 ? -8.883 1.536 12.055 1 91.25 147 PRO B O 1
ATOM 2781 N N . THR B 1 148 ? -10.922 1.022 12.727 1 83.81 148 THR B N 1
ATOM 2782 C CA . THR B 1 148 ? -10.492 0.399 13.977 1 83.81 148 THR B CA 1
ATOM 2783 C C . THR B 1 148 ? -10.266 -1.097 13.781 1 83.81 148 THR B C 1
ATOM 2785 O O . THR B 1 148 ? -9.719 -1.767 14.664 1 83.81 148 THR B O 1
ATOM 2788 N N . THR B 1 149 ? -10.578 -1.516 12.641 1 82.31 149 THR B N 1
ATOM 2789 C CA . THR B 1 149 ? -10.492 -2.957 12.43 1 82.31 149 THR B CA 1
ATOM 2790 C C . THR B 1 149 ? -9.297 -3.303 11.547 1 82.31 149 THR B C 1
ATOM 2792 O O . THR B 1 149 ? -8.984 -2.574 10.602 1 82.31 149 THR B O 1
ATOM 2795 N N . GLN B 1 150 ? -8.641 -4.289 11.93 1 83.5 150 GLN B N 1
ATOM 2796 C CA . GLN B 1 150 ? -7.551 -4.914 11.188 1 83.5 150 GLN B CA 1
ATOM 2797 C C . GLN B 1 150 ? -6.418 -3.922 10.93 1 83.5 150 GLN B C 1
ATOM 2799 O O . GLN B 1 150 ? -6.613 -2.709 11.031 1 83.5 150 GLN B O 1
ATOM 2804 N N . ASN B 1 151 ? -5.227 -4.25 10.648 1 91.19 151 ASN B N 1
ATOM 2805 C CA . ASN B 1 151 ? -4.035 -3.459 10.352 1 91.19 151 ASN B CA 1
ATOM 2806 C C . ASN B 1 151 ? -3.963 -3.08 8.875 1 91.19 151 ASN B C 1
ATOM 2808 O O . ASN B 1 151 ? -2.986 -3.404 8.195 1 91.19 151 ASN B O 1
ATOM 2812 N N . TYR B 1 152 ? -4.977 -2.26 8.469 1 95.81 152 TYR B N 1
ATOM 2813 C CA . TYR B 1 152 ? -5.09 -1.957 7.047 1 95.81 152 TYR B CA 1
ATOM 2814 C C . TYR B 1 152 ? -4.566 -0.559 6.742 1 95.81 152 TYR B C 1
ATOM 2816 O O . TYR B 1 152 ? -4.336 -0.216 5.582 1 95.81 152 TYR B O 1
ATOM 2824 N N . ALA B 1 153 ? -4.438 0.252 7.781 1 97.25 153 ALA B N 1
ATOM 2825 C CA . ALA B 1 153 ? -3.957 1.616 7.582 1 97.25 153 ALA B CA 1
ATOM 2826 C C . ALA B 1 153 ? -2.693 1.874 8.398 1 97.25 153 ALA B C 1
ATOM 2828 O O . ALA B 1 153 ? -2.652 1.594 9.602 1 97.25 153 ALA B O 1
ATOM 2829 N N . TYR B 1 154 ? -1.618 2.381 7.699 1 97.38 154 TYR B N 1
ATOM 2830 C CA . TYR B 1 154 ? -0.362 2.561 8.414 1 97.38 154 TYR B CA 1
ATOM 2831 C C . TYR B 1 154 ? 0.589 3.461 7.637 1 97.38 154 TYR B C 1
ATOM 2833 O O . TYR B 1 154 ? 0.372 3.725 6.449 1 97.38 154 TYR B O 1
ATOM 2841 N N . LEU B 1 155 ? 1.537 3.969 8.328 1 97.88 155 LEU B N 1
ATOM 2842 C CA . LEU B 1 155 ? 2.727 4.633 7.805 1 97.88 155 LEU B CA 1
ATOM 2843 C C . LEU B 1 155 ? 3.949 3.729 7.926 1 97.88 155 LEU B C 1
ATOM 2845 O O . LEU B 1 155 ? 4.148 3.078 8.953 1 97.88 155 LEU B O 1
ATOM 2849 N N . ASN B 1 156 ? 4.707 3.598 6.863 1 97.75 156 ASN B N 1
ATOM 2850 C CA . ASN B 1 156 ? 6 2.924 6.906 1 97.75 156 ASN B CA 1
ATOM 2851 C C . ASN B 1 156 ? 7.148 3.9 6.668 1 97.75 156 ASN B C 1
ATOM 2853 O O . ASN B 1 156 ? 7.145 4.641 5.68 1 97.75 156 ASN B O 1
ATOM 2857 N N . VAL B 1 157 ? 8.062 3.943 7.598 1 97.56 157 VAL B N 1
ATOM 2858 C CA . VAL B 1 157 ? 9.258 4.77 7.473 1 97.56 157 VAL B CA 1
ATOM 2859 C C . VAL B 1 157 ? 10.508 3.889 7.551 1 97.56 157 VAL B C 1
ATOM 2861 O O . VAL B 1 157 ? 10.773 3.27 8.586 1 97.56 157 VAL B O 1
ATOM 2864 N N . ASN B 1 158 ? 11.172 3.871 6.43 1 95.69 158 ASN B N 1
ATOM 2865 C CA . ASN B 1 158 ? 12.414 3.107 6.383 1 95.69 158 ASN B CA 1
ATOM 2866 C C . ASN B 1 158 ? 12.203 1.662 6.824 1 95.69 158 ASN B C 1
ATOM 2868 O O . ASN B 1 158 ? 13.008 1.112 7.574 1 95.69 158 ASN B O 1
ATOM 2872 N N . GLY B 1 159 ? 11.078 1.123 6.473 1 94.19 159 GLY B N 1
ATOM 2873 C CA . GLY B 1 159 ? 10.82 -0.285 6.734 1 94.19 159 GLY B CA 1
ATOM 2874 C C . GLY B 1 159 ? 10.094 -0.526 8.047 1 94.19 159 GLY B C 1
ATOM 2875 O O . GLY B 1 159 ? 9.727 -1.661 8.359 1 94.19 159 GLY B O 1
ATOM 2876 N N . ASN B 1 160 ? 9.883 0.482 8.844 1 95.94 160 ASN B N 1
ATOM 2877 C CA . ASN B 1 160 ? 9.211 0.346 10.133 1 95.94 160 ASN B CA 1
ATOM 2878 C C . ASN B 1 160 ? 7.754 0.808 10.047 1 95.94 160 ASN B C 1
ATOM 2880 O O . ASN B 1 160 ? 7.48 1.927 9.609 1 95.94 160 ASN B O 1
ATOM 2884 N N . PHE B 1 161 ? 6.84 -0.068 10.484 1 95.38 161 PHE B N 1
ATOM 2885 C CA . PHE B 1 161 ? 5.41 0.208 10.391 1 95.38 161 PHE B CA 1
ATOM 2886 C C . PHE B 1 161 ? 4.922 0.959 11.625 1 95.38 161 PHE B C 1
ATOM 2888 O O . PHE B 1 161 ? 5.371 0.693 12.742 1 95.38 161 PHE B O 1
ATOM 2895 N N . ASN B 1 162 ? 4.07 1.826 11.453 1 97 162 ASN B N 1
ATOM 2896 C CA . ASN B 1 162 ? 3.279 2.48 12.484 1 97 162 ASN B CA 1
ATOM 2897 C C . ASN B 1 162 ? 1.792 2.473 12.148 1 97 162 ASN B C 1
ATOM 2899 O O . ASN B 1 162 ? 1.354 3.195 11.25 1 97 162 ASN B O 1
ATOM 2903 N N . GLN B 1 163 ? 1.025 1.645 12.836 1 96.5 163 GLN B N 1
ATOM 2904 C CA . GLN B 1 163 ? -0.397 1.481 12.555 1 96.5 163 GLN B CA 1
ATOM 2905 C C . GLN B 1 163 ? -1.176 2.744 12.914 1 96.5 163 GLN B C 1
ATOM 2907 O O . GLN B 1 163 ? -0.898 3.387 13.93 1 96.5 163 GLN B O 1
ATOM 2912 N N . SER B 1 164 ? -2.146 3.035 12.078 1 96.62 164 SER B N 1
ATOM 2913 C CA . SER B 1 164 ? -3.023 4.172 12.336 1 96.62 164 SER B CA 1
ATOM 2914 C C . SER B 1 164 ? -4.172 3.785 13.266 1 96.62 164 SER B C 1
ATOM 2916 O O . SER B 1 164 ? -5.117 3.117 12.844 1 96.62 164 SER B O 1
ATOM 2918 N N . THR B 1 165 ? -4.074 4.152 14.445 1 95.94 165 THR B N 1
ATOM 2919 C CA . THR B 1 165 ? -5.164 4.078 15.406 1 95.94 165 THR B CA 1
ATOM 2920 C C . THR B 1 165 ? -5.484 5.465 15.961 1 95.94 165 THR B C 1
ATOM 2922 O O . THR B 1 165 ? -4.594 6.301 16.125 1 95.94 165 THR B O 1
ATOM 2925 N N . ASN B 1 166 ? -6.746 5.652 16.203 1 97.19 166 ASN B N 1
ATOM 2926 C CA . ASN B 1 166 ? -7.121 6.98 16.672 1 97.19 166 ASN B CA 1
ATOM 2927 C C . ASN B 1 166 ? -6.309 7.395 17.891 1 97.19 166 ASN B C 1
ATOM 2929 O O . ASN B 1 166 ? -6.18 6.621 18.844 1 97.19 166 ASN B O 1
ATOM 2933 N N . GLY B 1 167 ? -5.723 8.594 17.781 1 97.81 167 GLY B N 1
ATOM 2934 C CA . GLY B 1 167 ? -4.938 9.133 18.891 1 97.81 167 GLY B CA 1
ATOM 2935 C C . GLY B 1 167 ? -3.467 8.773 18.812 1 97.81 167 GLY B C 1
ATOM 2936 O O . GLY B 1 167 ? -2.652 9.305 19.562 1 97.81 167 GLY B O 1
ATOM 2937 N N . ASN B 1 168 ? -3.146 7.855 17.891 1 97.5 168 ASN B N 1
ATOM 2938 C CA . ASN B 1 168 ? -1.751 7.457 17.734 1 97.5 168 ASN B CA 1
ATOM 2939 C C . ASN B 1 168 ? -0.895 8.602 17.203 1 97.5 168 ASN B C 1
ATOM 2941 O O . ASN B 1 168 ? -1.216 9.188 16.172 1 97.5 168 ASN B O 1
ATOM 2945 N N . LEU B 1 169 ? 0.168 8.953 17.938 1 98.5 169 LEU B N 1
ATOM 2946 C CA . LEU B 1 169 ? 1.146 9.961 17.562 1 98.5 169 LEU B CA 1
ATOM 2947 C C . LEU B 1 169 ? 2.436 9.312 17.062 1 98.5 169 LEU B C 1
ATOM 2949 O O . LEU B 1 169 ? 3.021 8.484 17.75 1 98.5 169 LEU B O 1
ATOM 2953 N N . VAL B 1 170 ? 2.855 9.711 15.828 1 98.5 170 VAL B N 1
ATOM 2954 C CA . VAL B 1 170 ? 4.141 9.242 15.328 1 98.5 170 VAL B CA 1
ATOM 2955 C C . VAL B 1 170 ? 4.969 10.422 14.828 1 98.5 170 VAL B C 1
ATOM 2957 O O . VAL B 1 170 ? 4.461 11.297 14.117 1 98.5 170 VAL B O 1
ATOM 2960 N N . ILE B 1 171 ? 6.152 10.539 15.281 1 97.94 171 ILE B N 1
ATOM 2961 C CA . ILE B 1 171 ? 7.125 11.547 14.859 1 97.94 171 ILE B CA 1
ATOM 2962 C C . ILE B 1 171 ? 8.25 10.875 14.078 1 97.94 171 ILE B C 1
ATOM 2964 O O . ILE B 1 171 ? 8.812 9.867 14.523 1 97.94 171 ILE B O 1
ATOM 2968 N N . PHE B 1 172 ? 8.578 11.414 12.93 1 97.81 172 PHE B N 1
ATOM 2969 C CA . PHE B 1 172 ? 9.539 10.703 12.086 1 97.81 172 PHE B CA 1
ATOM 2970 C C . PHE B 1 172 ? 10.336 11.688 11.234 1 97.81 172 PHE B C 1
ATOM 2972 O O . PHE B 1 172 ? 10 12.867 11.164 1 97.81 172 PHE B O 1
ATOM 2979 N N . ASP B 1 173 ? 11.398 11.219 10.688 1 95.69 173 ASP B N 1
ATOM 2980 C CA . ASP B 1 173 ? 12.234 11.953 9.742 1 95.69 173 ASP B CA 1
ATOM 2981 C C . ASP B 1 173 ? 11.703 11.805 8.32 1 95.69 173 ASP B C 1
ATOM 2983 O O . ASP B 1 173 ? 11.906 10.766 7.68 1 95.69 173 ASP B O 1
ATOM 2987 N N . GLY B 1 174 ? 11.133 12.844 7.809 1 96.06 174 GLY B N 1
ATOM 2988 C CA . GLY B 1 174 ? 10.508 12.82 6.496 1 96.06 174 GLY B CA 1
ATOM 2989 C C . GLY B 1 174 ? 11.508 12.703 5.363 1 96.06 174 GLY B C 1
ATOM 2990 O O . GLY B 1 174 ? 11.125 12.445 4.215 1 96.06 174 GLY B O 1
ATOM 2991 N N . SER B 1 175 ? 12.766 12.883 5.652 1 95.75 175 SER B N 1
ATOM 2992 C CA . SER B 1 175 ? 13.789 12.742 4.617 1 95.75 175 SER B CA 1
ATOM 2993 C C . SER B 1 175 ? 14.102 11.281 4.344 1 95.75 175 SER B C 1
ATOM 2995 O O . SER B 1 175 ? 14.75 10.953 3.344 1 95.75 175 SER B O 1
ATOM 2997 N N . LEU B 1 176 ? 13.727 10.398 5.211 1 96.06 176 LEU B N 1
ATOM 2998 C CA . LEU B 1 176 ? 13.844 8.961 4.973 1 96.06 176 LEU B CA 1
ATOM 2999 C C . LEU B 1 176 ? 12.711 8.461 4.078 1 96.06 176 LEU B C 1
ATOM 3001 O O . LEU B 1 176 ? 11.617 9.023 4.086 1 96.06 176 LEU B O 1
ATOM 3005 N N . ASP B 1 177 ? 12.984 7.387 3.336 1 95.75 177 ASP B N 1
ATOM 3006 C CA . ASP B 1 177 ? 11.93 6.77 2.537 1 95.75 177 ASP B CA 1
ATOM 3007 C C . ASP B 1 177 ? 10.734 6.402 3.402 1 95.75 177 ASP B C 1
ATOM 3009 O O . ASP B 1 177 ? 10.891 5.824 4.48 1 95.75 177 ASP B O 1
ATOM 3013 N N . HIS B 1 178 ? 9.57 6.785 2.93 1 97 178 HIS B N 1
ATOM 3014 C CA . HIS B 1 178 ? 8.352 6.414 3.641 1 97 178 HIS B CA 1
ATOM 3015 C C . HIS B 1 178 ? 7.168 6.312 2.686 1 97 178 HIS B C 1
ATOM 3017 O O . HIS B 1 178 ? 7.223 6.828 1.566 1 97 178 HIS B O 1
ATOM 3023 N N . PHE B 1 179 ? 6.199 5.582 3.051 1 97.12 179 PHE B N 1
ATOM 3024 C CA . PHE B 1 179 ? 4.953 5.445 2.307 1 97.12 179 PHE B CA 1
ATOM 3025 C C . PHE B 1 179 ? 3.779 5.238 3.254 1 97.12 179 PHE B C 1
ATOM 3027 O O . PHE B 1 179 ? 3.973 4.957 4.441 1 97.12 179 PHE B O 1
ATOM 3034 N N . ALA B 1 180 ? 2.627 5.516 2.801 1 97.44 180 ALA B N 1
ATOM 3035 C CA . ALA B 1 180 ? 1.411 5.355 3.594 1 97.44 180 ALA B CA 1
ATOM 3036 C C . ALA B 1 180 ? 0.36 4.555 2.832 1 97.44 180 ALA B C 1
ATOM 3038 O O . ALA B 1 180 ? 0.218 4.703 1.615 1 97.44 180 ALA B O 1
ATOM 3039 N N . VAL B 1 181 ? -0.356 3.742 3.578 1 97.12 181 VAL B N 1
ATOM 3040 C CA . VAL B 1 181 ? -1.385 2.891 2.992 1 97.12 181 VAL B CA 1
ATOM 3041 C C . VAL B 1 181 ? -2.684 3.029 3.783 1 97.12 181 VAL B C 1
ATOM 3043 O O . VAL B 1 181 ? -2.666 3.084 5.016 1 97.12 181 VAL B O 1
ATOM 3046 N N . ASN B 1 182 ? -3.773 3.191 3.109 1 97.5 182 ASN B N 1
ATOM 3047 C CA . ASN B 1 182 ? -5.105 2.881 3.621 1 97.5 182 ASN B CA 1
ATOM 3048 C C . ASN B 1 182 ? -5.773 1.776 2.809 1 97.5 182 ASN B C 1
ATOM 3050 O O . ASN B 1 182 ? -6.461 2.053 1.823 1 97.5 182 ASN B O 1
ATOM 3054 N N . ALA B 1 183 ? -5.688 0.54 3.262 1 96.81 183 ALA B N 1
ATOM 3055 C CA . ALA B 1 183 ? -6.23 -0.619 2.561 1 96.81 183 ALA B CA 1
ATOM 3056 C C . ALA B 1 183 ? -7.633 -0.956 3.066 1 96.81 183 ALA B C 1
ATOM 3058 O O . ALA B 1 183 ? -8.195 -1.991 2.705 1 96.81 183 ALA B O 1
ATOM 3059 N N . SER B 1 184 ? -8.133 -0.096 3.93 1 96.31 184 SER B N 1
ATOM 3060 C CA . SER B 1 184 ? -9.453 -0.337 4.488 1 96.31 184 SER B CA 1
ATOM 3061 C C . SER B 1 184 ? -10.547 0.149 3.541 1 96.31 184 SER B C 1
ATOM 3063 O O . SER B 1 184 ? -10.258 0.668 2.463 1 96.31 184 SER B O 1
ATOM 3065 N N . ARG B 1 185 ? -11.789 -0.053 3.939 1 93.5 185 ARG B N 1
ATOM 3066 C CA . ARG B 1 185 ? -12.945 0.371 3.154 1 93.5 185 ARG B CA 1
ATOM 3067 C C . ARG B 1 185 ? -13.5 1.694 3.67 1 93.5 185 ARG B C 1
ATOM 3069 O O . ARG B 1 185 ? -14.594 2.105 3.281 1 93.5 185 ARG B O 1
ATOM 3076 N N . ALA B 1 186 ? -12.773 2.363 4.547 1 95.38 186 ALA B N 1
ATOM 3077 C CA . ALA B 1 186 ? -13.148 3.658 5.102 1 95.38 186 ALA B CA 1
ATOM 3078 C C . ALA B 1 186 ? -12.039 4.684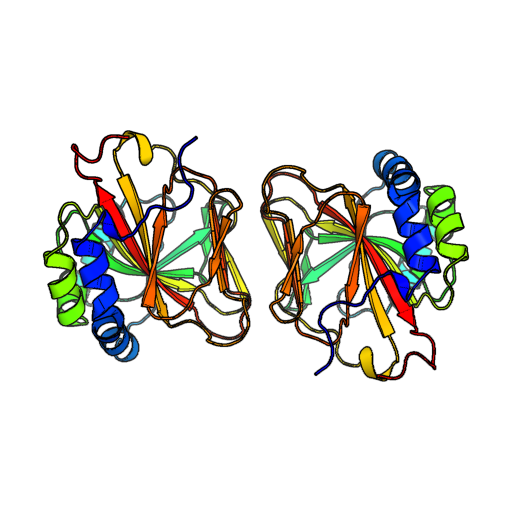 4.914 1 95.38 186 ALA B C 1
ATOM 3080 O O . ALA B 1 186 ? -10.93 4.336 4.488 1 95.38 186 ALA B O 1
ATOM 3081 N N . HIS B 1 187 ? -12.375 5.938 5.207 1 96.75 187 HIS B N 1
ATOM 3082 C CA . HIS B 1 187 ? -11.375 6.996 5.133 1 96.75 187 HIS B CA 1
ATOM 3083 C C . HIS B 1 187 ? -10.383 6.906 6.293 1 96.75 187 HIS B C 1
ATOM 3085 O O . HIS B 1 187 ? -10.742 6.438 7.379 1 96.75 187 HIS B O 1
ATOM 3091 N N . ARG B 1 188 ? -9.266 7.285 6.055 1 98 188 ARG B N 1
ATOM 3092 C CA . ARG B 1 188 ? -8.266 7.52 7.086 1 98 188 ARG B CA 1
ATOM 3093 C C . ARG B 1 188 ? -7.828 8.984 7.105 1 98 188 ARG B C 1
ATOM 3095 O O . ARG B 1 188 ? -7.379 9.516 6.086 1 98 188 ARG B O 1
ATOM 3102 N N . THR B 1 189 ? -7.902 9.633 8.227 1 98.62 189 THR B N 1
ATOM 3103 C CA . THR B 1 189 ? -7.504 11.031 8.352 1 98.62 189 THR B CA 1
ATOM 3104 C C . THR B 1 189 ? -6.477 11.195 9.469 1 98.62 189 THR B C 1
ATOM 3106 O O . THR B 1 189 ? -6.652 10.664 10.57 1 98.62 189 THR B O 1
ATOM 3109 N N . VAL B 1 190 ? -5.422 11.938 9.141 1 98.81 190 VAL B N 1
ATOM 3110 C CA . VAL B 1 190 ? -4.414 12.273 10.141 1 98.81 190 VAL B CA 1
ATOM 3111 C C . VAL B 1 190 ? -4.215 13.789 10.195 1 98.81 190 VAL B C 1
ATOM 3113 O O . VAL B 1 190 ? -4.492 14.484 9.219 1 98.81 190 VAL B O 1
ATOM 3116 N N . LEU B 1 191 ? -3.852 14.273 11.336 1 98.88 191 LEU B N 1
ATOM 3117 C CA . LEU B 1 191 ? -3.23 15.586 11.43 1 98.88 191 LEU B CA 1
ATOM 3118 C C . LEU B 1 191 ? -1.734 15.508 11.148 1 98.88 191 LEU B C 1
ATOM 3120 O O . LEU B 1 191 ? -1.004 14.797 11.852 1 98.88 191 LEU B O 1
ATOM 3124 N N . TYR B 1 192 ? -1.328 16.172 10.148 1 98.62 192 TYR B N 1
ATOM 3125 C CA . TYR B 1 192 ? 0.06 16.172 9.703 1 98.62 192 TYR B CA 1
ATOM 3126 C C . TYR B 1 192 ? 0.746 17.484 10.055 1 98.62 192 TYR B C 1
ATOM 3128 O O . TYR B 1 192 ? 0.144 18.562 9.938 1 98.62 192 TYR B O 1
ATOM 3136 N N . LEU B 1 193 ? 2.023 17.375 10.477 1 97.56 193 LEU B N 1
ATOM 3137 C CA . LEU B 1 193 ? 2.791 18.547 10.875 1 97.56 193 LEU B CA 1
ATOM 3138 C C . LEU B 1 193 ? 4.25 18.406 10.445 1 97.56 193 LEU B C 1
ATOM 3140 O O . LEU B 1 193 ? 4.867 17.359 10.648 1 97.56 193 LEU B O 1
ATOM 3144 N N . GLU B 1 194 ? 4.723 19.391 9.758 1 97.19 194 GLU B N 1
ATOM 3145 C CA . GLU B 1 194 ? 6.152 19.641 9.633 1 97.19 194 GLU B CA 1
ATOM 3146 C C . GLU B 1 194 ? 6.609 20.734 10.602 1 97.19 194 GLU B C 1
ATOM 3148 O O . GLU B 1 194 ? 6.059 21.828 10.617 1 97.19 194 GLU B O 1
ATOM 3153 N N . PHE B 1 195 ? 7.613 20.391 11.375 1 96.81 195 PHE B N 1
ATOM 3154 C CA . PHE B 1 195 ? 8.016 21.344 12.398 1 96.81 195 PHE B CA 1
ATOM 3155 C C . PHE B 1 195 ? 9.531 21.344 12.578 1 96.81 195 PHE B C 1
ATOM 3157 O O . PHE B 1 195 ? 10.188 20.328 12.312 1 96.81 195 PHE B O 1
ATOM 3164 N N . TYR B 1 196 ? 10.047 22.484 13.023 1 95.5 196 TYR B N 1
ATOM 3165 C CA . TYR B 1 196 ? 11.477 22.625 13.258 1 95.5 196 TYR B CA 1
ATOM 3166 C C . TYR B 1 196 ? 11.891 21.969 14.57 1 95.5 196 TYR B C 1
ATOM 3168 O O . TYR B 1 196 ? 11.273 22.203 15.609 1 95.5 196 TYR B O 1
ATOM 3176 N N . ARG B 1 197 ? 12.805 21.078 14.43 1 87.94 197 ARG B N 1
ATOM 3177 C CA . ARG B 1 197 ? 13.281 20.438 15.648 1 87.94 197 ARG B CA 1
ATOM 3178 C C . ARG B 1 197 ? 14.18 21.375 16.438 1 87.94 197 ARG B C 1
ATOM 3180 O O . ARG B 1 197 ? 14.805 22.266 15.883 1 87.94 197 ARG B O 1
ATOM 3187 N N . GLU B 1 198 ? 13.984 21.281 17.781 1 73.75 198 GLU B N 1
ATOM 3188 C CA . GLU B 1 198 ? 14.797 22.141 18.641 1 73.75 198 GLU B CA 1
ATOM 3189 C C . GLU B 1 198 ? 16.281 21.969 18.344 1 73.75 198 GLU B C 1
ATOM 3191 O O . GLU B 1 198 ? 16.734 20.859 18.016 1 73.75 198 GLU B O 1
ATOM 3196 N N . LYS B 1 199 ? 16.953 23.094 18.109 1 59.03 199 LYS B N 1
ATOM 3197 C CA . LYS B 1 199 ? 18.391 23.141 17.797 1 59.03 199 LYS B CA 1
ATOM 3198 C C . LYS B 1 199 ? 19.156 22.125 18.641 1 59.03 199 LYS B C 1
ATOM 3200 O O . LYS B 1 199 ? 20.188 21.594 18.188 1 59.03 199 LYS B O 1
ATOM 3205 N N . HIS B 1 200 ? 18.797 21.953 19.859 1 47.22 200 HIS B N 1
ATOM 3206 C CA . HIS B 1 200 ? 19.594 21.078 20.719 1 47.22 200 HIS B CA 1
ATOM 3207 C C . HIS B 1 200 ? 19.266 19.609 20.438 1 47.22 200 HIS B C 1
ATOM 3209 O O . HIS B 1 200 ? 19.812 18.719 21.109 1 47.22 200 HIS B O 1
ATOM 3215 N N . MET B 1 201 ? 18.25 19.359 19.719 1 53.25 201 MET B N 1
ATOM 3216 C CA . MET B 1 201 ? 18.016 17.953 19.391 1 53.25 201 MET B CA 1
ATOM 3217 C C . MET B 1 201 ? 19.031 17.469 18.359 1 53.25 201 MET B C 1
ATOM 3219 O O . MET B 1 201 ? 18.953 17.828 17.188 1 53.25 201 MET B O 1
ATOM 3223 N N . ALA B 1 202 ? 20.328 17.688 18.859 1 40.84 202 ALA B N 1
ATOM 3224 C CA . ALA B 1 202 ? 21.438 17.125 18.078 1 40.84 202 ALA B CA 1
ATOM 3225 C C . ALA B 1 202 ? 21 15.852 17.344 1 40.84 202 ALA B C 1
ATOM 3227 O O . ALA B 1 202 ? 20.203 15.07 17.875 1 40.84 202 ALA B O 1
ATOM 3228 N N . ALA B 1 203 ? 21.406 15.812 16.016 1 41.78 203 ALA B N 1
ATOM 3229 C CA . ALA B 1 203 ? 21.281 14.531 15.32 1 41.78 203 ALA B CA 1
ATOM 3230 C C . ALA B 1 203 ? 21.797 13.383 16.188 1 41.78 203 ALA B C 1
ATOM 3232 O O . ALA B 1 203 ? 22.766 13.531 16.922 1 41.78 203 ALA B O 1
#

Organism: NCBI:txid47879

Nearest PDB structures (foldseek):
  8re7-assembly1_A  TM=7.880E-01  e=4.792E-11  Homo sapiens
  8re8-assembly1_A  TM=7.880E-01  e=8.181E-11  Homo sapiens
  6q9i-assembly1_A  TM=7.914E-01  e=1.482E-10  Homo sapiens
  7e6j-assembly1_A  TM=7.923E-01  e=1.482E-10  Homo sapiens
  5jqy-assembly1_A  TM=7.865E-01  e=1.573E-10  Homo sapiens